Protein AF-A0A6L6ZLR7-F1 (afdb_monomer)

InterPro domains:
  IPR001712 Type III secretion system FHIPEP [PF00771] (31-529)
  IPR001712 Type III secretion system FHIPEP [PR00949] (38-51)
  IPR001712 Type III secretion system FHIPEP [PR00949] (75-94)
  IPR001712 Type III secretion system FHIPEP [PR00949] (142-158)
  IPR001712 Type III secretion system FHIPEP [PR00949] (161-179)
  IPR001712 Type III secretion system FHIPEP [PR00949] (191-208)
  IPR001712 Type III secretion system FHIPEP [PR00949] (242-256)
  IPR001712 Type III secretion system FHIPEP [PTHR30161] (13-529)
  IPR006301 Flagellar biosynthesis protein FlhA [TIGR01398] (22-529)
  IPR025505 FHIPEP conserved site [PS00994] (147-170)
  IPR042194 FHIPEP, domain 1 [G3DSA:3.40.30.60] (361-504)

Mean predicted aligned error: 18.09 Å

pLDDT: mean 84.74, std 12.29, range [36.91, 95.56]

Structure (mmCIF, N/CA/C/O backbone):
data_AF-A0A6L6ZLR7-F1
#
_entry.id   AF-A0A6L6ZLR7-F1
#
loop_
_atom_site.group_PDB
_atom_site.id
_atom_site.type_symbol
_atom_site.label_atom_id
_atom_site.label_alt_id
_atom_site.label_comp_id
_atom_site.label_asym_id
_atom_site.label_entity_id
_atom_site.label_seq_id
_atom_site.pdbx_PDB_ins_code
_atom_site.Cartn_x
_atom_site.Cartn_y
_atom_site.Cartn_z
_atom_site.occupancy
_atom_site.B_iso_or_equiv
_atom_site.auth_seq_id
_atom_site.auth_comp_id
_atom_site.auth_asym_id
_atom_site.auth_atom_id
_atom_site.pdbx_PDB_model_num
ATOM 1 N N . MET A 1 1 ? -21.171 -41.392 33.599 1.00 48.44 1 MET A N 1
ATOM 2 C CA . MET A 1 1 ? -20.200 -40.501 32.921 1.00 48.44 1 MET A CA 1
ATOM 3 C C . MET A 1 1 ? -19.845 -40.932 31.487 1.00 48.44 1 MET A C 1
ATOM 5 O O . MET A 1 1 ? -19.228 -40.142 30.793 1.00 48.44 1 MET A O 1
ATOM 9 N N . SER A 1 2 ? -20.270 -42.102 30.980 1.00 48.69 2 SER A N 1
ATOM 10 C CA . SER A 1 2 ? -19.999 -42.523 29.587 1.00 48.69 2 SER A CA 1
ATOM 11 C C . SER A 1 2 ? -20.998 -42.002 28.536 1.00 48.69 2 SER A C 1
ATOM 13 O O . SER A 1 2 ? -20.649 -41.922 27.363 1.00 48.69 2 SER A O 1
ATOM 15 N N . ASN A 1 3 ? -22.213 -41.597 28.930 1.00 50.78 3 ASN A N 1
ATOM 16 C CA . ASN A 1 3 ? -23.267 -41.195 27.980 1.00 50.78 3 ASN A CA 1
ATOM 17 C C . ASN A 1 3 ? -23.147 -39.757 27.441 1.00 50.78 3 ASN A C 1
ATOM 19 O O . ASN A 1 3 ? -23.683 -39.468 26.377 1.00 50.78 3 ASN A O 1
ATOM 23 N N . LEU A 1 4 ? -22.411 -38.865 28.114 1.00 46.34 4 LEU A N 1
ATOM 24 C CA . LEU A 1 4 ? -22.197 -37.485 27.641 1.00 46.34 4 LEU A CA 1
ATOM 25 C C . LEU A 1 4 ? -21.152 -37.410 26.517 1.00 46.34 4 LEU A C 1
ATOM 27 O O . LEU A 1 4 ? -21.297 -36.623 25.587 1.00 46.34 4 LEU A O 1
ATOM 31 N N . ALA A 1 5 ? -20.149 -38.292 26.545 1.00 49.66 5 ALA A N 1
ATOM 32 C CA . ALA A 1 5 ? -19.133 -38.387 25.496 1.00 49.66 5 ALA A CA 1
ATOM 33 C C . ALA A 1 5 ? -19.678 -38.971 24.178 1.00 49.66 5 ALA A C 1
ATOM 35 O O . ALA A 1 5 ? -19.096 -38.743 23.122 1.00 49.66 5 ALA A O 1
ATOM 36 N N . ALA A 1 6 ? -20.795 -39.707 24.224 1.00 49.88 6 ALA A N 1
ATOM 37 C CA . ALA A 1 6 ? -21.460 -40.241 23.035 1.00 49.88 6 ALA A CA 1
ATOM 38 C C . ALA A 1 6 ? -22.342 -39.190 22.335 1.00 49.88 6 ALA A C 1
ATOM 40 O O . ALA A 1 6 ? -22.425 -39.189 21.111 1.00 49.88 6 ALA A O 1
ATOM 41 N N . MET A 1 7 ? -22.943 -38.267 23.094 1.00 49.12 7 MET A N 1
ATOM 42 C CA . MET A 1 7 ? -23.813 -37.205 22.567 1.00 49.12 7 MET A CA 1
ATOM 43 C C . MET A 1 7 ? -23.034 -36.039 21.926 1.00 49.12 7 MET A C 1
ATOM 45 O O . MET A 1 7 ? -23.578 -35.316 21.101 1.00 49.12 7 MET A O 1
ATOM 49 N N . LEU A 1 8 ? -21.749 -35.890 22.268 1.00 51.50 8 LEU A N 1
ATOM 50 C CA . LEU A 1 8 ? -20.824 -34.886 21.720 1.00 51.50 8 LEU A CA 1
ATOM 51 C C . LEU A 1 8 ? -19.984 -35.386 20.531 1.00 51.50 8 LEU A C 1
ATOM 53 O O . LEU A 1 8 ? -19.096 -34.676 20.057 1.00 51.50 8 LEU A O 1
ATOM 57 N N . ARG A 1 9 ? -20.251 -36.593 20.014 1.00 42.94 9 ARG A N 1
ATOM 58 C CA . ARG A 1 9 ? -19.633 -37.055 18.765 1.00 42.94 9 ARG A CA 1
ATOM 59 C C . ARG A 1 9 ? -20.327 -36.385 17.583 1.00 42.94 9 ARG A C 1
ATOM 61 O O . ARG A 1 9 ? -21.352 -36.858 17.101 1.00 42.94 9 ARG A O 1
ATOM 68 N N . LEU A 1 10 ? -19.742 -35.279 17.126 1.00 52.47 10 LEU A N 1
ATOM 69 C CA . LEU A 1 10 ? -20.041 -34.674 15.829 1.00 52.47 10 LEU A CA 1
ATOM 70 C C . LEU A 1 10 ? -20.034 -35.767 14.738 1.00 52.47 10 LEU A C 1
ATOM 72 O O . LEU A 1 10 ? -19.104 -36.579 14.708 1.00 52.47 10 LEU A O 1
ATOM 76 N N . PRO A 1 11 ? -21.057 -35.834 13.867 1.00 47.84 11 PRO A N 1
ATOM 77 C CA . PRO A 1 11 ? -21.169 -36.890 12.869 1.00 47.84 11 PRO A CA 1
ATOM 78 C C . PRO A 1 11 ? -19.965 -36.862 11.920 1.00 47.84 11 PRO A C 1
ATOM 80 O O . PRO A 1 11 ? -19.704 -35.868 11.243 1.00 47.84 11 PRO A O 1
ATOM 83 N N . ALA A 1 12 ? -19.249 -37.986 11.856 1.00 51.25 12 ALA A N 1
ATOM 84 C CA . ALA A 1 12 ? -17.962 -38.158 11.176 1.00 51.25 12 ALA A CA 1
ATOM 85 C C . ALA A 1 12 ? -18.006 -38.067 9.630 1.00 51.25 12 ALA A C 1
ATOM 87 O O . ALA A 1 12 ? -17.016 -38.378 8.978 1.00 51.25 12 ALA A O 1
ATOM 88 N N . ASN A 1 13 ? -19.127 -37.636 9.037 1.00 49.12 13 ASN A N 1
ATOM 89 C CA . ASN A 1 13 ? -19.359 -37.624 7.586 1.00 49.12 13 ASN A CA 1
ATOM 90 C C . ASN A 1 13 ? -19.624 -36.236 6.979 1.00 49.12 13 ASN A C 1
ATOM 92 O O . ASN A 1 13 ? -20.012 -36.140 5.815 1.00 49.12 13 ASN A O 1
ATOM 96 N N . LEU A 1 14 ? -19.390 -35.149 7.714 1.00 49.25 14 LEU A N 1
ATOM 97 C CA . LEU A 1 14 ? -19.396 -33.815 7.114 1.00 49.25 14 LEU A CA 1
ATOM 98 C C . LEU A 1 14 ? -18.040 -33.575 6.442 1.00 49.25 14 LEU A C 1
ATOM 100 O O . LEU A 1 14 ? -17.064 -33.221 7.103 1.00 49.25 14 LEU A O 1
ATOM 104 N N . LYS A 1 15 ? -17.979 -33.801 5.121 1.00 52.97 15 LYS A N 1
ATOM 105 C CA . LYS A 1 15 ? -16.835 -33.413 4.278 1.00 52.97 15 LYS A CA 1
ATOM 106 C C . LYS A 1 15 ? -16.418 -31.983 4.642 1.00 52.97 15 LYS A C 1
ATOM 108 O O . LYS A 1 15 ? -17.279 -31.116 4.781 1.00 52.97 15 LYS A O 1
ATOM 113 N N . SER A 1 16 ? -15.116 -31.725 4.763 1.00 55.81 16 SER A N 1
ATOM 114 C CA . SER A 1 16 ? -14.535 -30.413 5.111 1.00 55.81 16 SER A CA 1
ATOM 115 C C . SER A 1 16 ? -15.105 -29.240 4.293 1.00 55.81 16 SER A C 1
ATOM 117 O O . SER A 1 16 ? -15.203 -28.124 4.794 1.00 55.81 16 SER A O 1
ATOM 119 N N . THR A 1 17 ? -15.578 -29.509 3.074 1.00 56.06 17 THR A N 1
ATOM 120 C CA . THR A 1 17 ? -16.250 -28.557 2.180 1.00 56.06 17 THR A CA 1
ATOM 121 C C . THR A 1 17 ? -17.627 -28.080 2.680 1.00 56.06 17 THR A C 1
ATOM 123 O O . THR A 1 17 ? -18.007 -26.945 2.416 1.00 56.06 17 THR A O 1
ATOM 126 N N . GLN A 1 18 ? -18.393 -28.893 3.419 1.00 60.09 18 GLN A N 1
ATOM 127 C CA . GLN A 1 18 ? -19.743 -28.520 3.883 1.00 60.09 18 GLN A CA 1
ATOM 128 C C . GLN A 1 18 ? -19.725 -27.563 5.084 1.00 60.09 18 GLN A C 1
ATOM 130 O O . GLN A 1 18 ? -20.593 -26.699 5.184 1.00 60.09 18 GLN A O 1
ATOM 135 N N . TRP A 1 19 ? -18.721 -27.658 5.962 1.00 61.69 19 TRP A N 1
ATOM 136 C CA . TRP A 1 19 ? -18.567 -26.735 7.095 1.00 61.69 19 TRP A CA 1
ATOM 137 C C . TRP A 1 19 ? -18.262 -25.303 6.645 1.00 61.69 19 TRP A C 1
ATOM 139 O O . TRP A 1 19 ? -18.790 -24.355 7.220 1.00 61.69 19 TRP A O 1
ATOM 149 N N . GLN A 1 20 ? -17.465 -25.142 5.584 1.00 65.56 20 GLN A N 1
ATOM 150 C CA . GLN A 1 20 ? -17.144 -23.830 5.012 1.00 65.56 20 GLN A CA 1
ATOM 151 C C . GLN A 1 20 ? -18.384 -23.147 4.415 1.00 65.56 20 GLN A C 1
ATOM 153 O O . GLN A 1 20 ? -18.575 -21.949 4.598 1.00 65.56 20 GLN A O 1
ATOM 158 N N . ILE A 1 21 ? -19.265 -23.917 3.768 1.00 72.50 21 ILE A N 1
ATOM 159 C CA . ILE A 1 21 ? -20.511 -23.404 3.174 1.00 72.50 21 ILE A CA 1
ATOM 160 C C . ILE A 1 21 ? -21.528 -23.014 4.261 1.00 72.50 21 ILE A C 1
ATOM 162 O O . ILE A 1 21 ? -22.261 -22.039 4.108 1.00 72.50 21 ILE A O 1
ATOM 166 N N . LEU A 1 22 ? -21.561 -23.743 5.380 1.00 79.81 22 LEU A N 1
ATOM 167 C CA . LEU A 1 22 ? -22.480 -23.472 6.490 1.00 79.81 22 LEU A CA 1
ATOM 168 C C . LEU A 1 22 ? -22.026 -22.324 7.405 1.00 79.81 22 LEU A C 1
ATOM 170 O O . LEU A 1 22 ? -22.858 -21.758 8.114 1.00 79.81 22 LEU A O 1
ATOM 174 N N . ALA A 1 23 ? -20.745 -21.945 7.379 1.00 79.56 23 ALA A N 1
ATOM 175 C CA . ALA A 1 23 ? -20.194 -20.918 8.263 1.00 79.56 23 ALA A CA 1
ATOM 176 C C . ALA A 1 23 ? -20.894 -19.554 8.111 1.00 79.56 23 ALA A C 1
ATOM 178 O O . ALA A 1 23 ? -21.250 -18.937 9.113 1.00 79.56 23 ALA A O 1
ATOM 179 N N . GLY A 1 24 ? -21.148 -19.109 6.875 1.00 80.25 24 GLY A N 1
ATOM 180 C CA . GLY A 1 24 ? -21.820 -17.832 6.596 1.00 80.25 24 GLY A CA 1
ATOM 181 C C . GLY A 1 24 ? -23.253 -17.766 7.148 1.00 80.25 24 GLY A C 1
ATOM 182 O O . GLY A 1 24 ? -23.537 -16.900 7.976 1.00 80.25 24 GLY A O 1
ATOM 183 N N . PRO A 1 25 ? -24.161 -18.681 6.755 1.00 85.69 25 PRO A N 1
ATOM 184 C CA . PRO A 1 25 ? -25.531 -18.713 7.272 1.00 85.69 25 PRO A CA 1
ATOM 185 C C . PRO A 1 25 ? -25.617 -18.855 8.796 1.00 85.69 25 PRO A C 1
ATOM 187 O O . PRO A 1 25 ? -26.431 -18.179 9.423 1.00 85.69 25 PRO A O 1
ATOM 190 N N . ILE A 1 26 ? -24.764 -19.691 9.405 1.00 86.88 26 ILE A N 1
ATOM 191 C CA . ILE A 1 26 ? -24.711 -19.848 10.867 1.00 86.88 26 ILE A CA 1
ATOM 192 C C . ILE A 1 26 ? -24.303 -18.533 11.533 1.00 86.88 26 ILE A C 1
ATOM 194 O O . ILE A 1 26 ? -24.910 -18.146 12.527 1.00 86.88 26 ILE A O 1
ATOM 198 N N . LEU A 1 27 ? -23.314 -17.826 10.983 1.00 81.56 27 LEU A N 1
ATOM 199 C CA . LEU A 1 27 ? -22.860 -16.547 11.523 1.00 81.56 27 LEU A CA 1
ATOM 200 C C . LEU A 1 27 ? -23.953 -15.471 11.450 1.00 81.56 27 LEU A C 1
ATOM 202 O O . LEU A 1 27 ? -24.161 -14.749 12.420 1.00 81.56 27 LEU A O 1
ATOM 206 N N . ILE A 1 28 ? -24.682 -15.391 10.333 1.00 84.25 28 ILE A N 1
ATOM 207 C CA . ILE A 1 28 ? -25.814 -14.462 10.174 1.00 84.25 28 ILE A CA 1
ATOM 208 C C . ILE A 1 28 ? -26.921 -14.797 11.182 1.00 84.25 28 ILE A C 1
ATOM 210 O O . ILE A 1 28 ? -27.421 -13.902 11.861 1.00 84.25 28 ILE A O 1
ATOM 214 N N . LEU A 1 29 ? -27.281 -16.078 11.318 1.00 86.88 29 LEU A N 1
ATOM 215 C CA . LEU A 1 29 ? -28.263 -16.528 12.310 1.00 86.88 29 LEU A CA 1
ATOM 216 C C . LEU A 1 29 ? -27.815 -16.215 13.738 1.00 86.88 29 LEU A C 1
ATOM 218 O O . LEU A 1 29 ? -28.635 -15.784 14.543 1.00 86.88 29 LEU A O 1
ATOM 222 N N . LEU A 1 30 ? -26.528 -16.386 14.042 1.00 85.25 30 LEU A N 1
ATOM 223 C CA . LEU A 1 30 ? -25.949 -16.030 15.332 1.00 85.25 30 LEU A CA 1
ATOM 224 C C . LEU A 1 30 ? -26.082 -14.524 15.588 1.00 85.25 30 LEU A C 1
ATOM 226 O O . LEU A 1 30 ? -26.628 -14.148 16.618 1.00 85.25 30 LEU A O 1
ATOM 230 N N . ILE A 1 31 ? -25.695 -13.669 14.636 1.00 86.00 31 ILE A N 1
ATOM 231 C CA . ILE A 1 31 ? -25.836 -12.205 14.736 1.00 86.00 31 ILE A CA 1
ATOM 232 C C . ILE A 1 31 ? -27.298 -11.795 14.976 1.00 86.00 31 ILE A C 1
ATOM 234 O O . ILE A 1 31 ? -27.583 -11.045 15.910 1.00 86.00 31 ILE A O 1
ATOM 238 N N . LEU A 1 32 ? -28.238 -12.320 14.183 1.00 86.31 32 LEU A N 1
ATOM 239 C CA . LEU A 1 32 ? -29.668 -12.031 14.345 1.00 86.31 32 LEU A CA 1
ATOM 240 C C . LEU A 1 32 ? -30.198 -12.533 15.693 1.00 86.31 32 LEU A C 1
ATOM 242 O O . LEU A 1 32 ? -30.955 -11.836 16.368 1.00 86.31 32 LEU A O 1
ATOM 246 N N . SER A 1 33 ? -29.770 -13.723 16.114 1.00 85.94 33 SER A N 1
ATOM 247 C CA . SER A 1 33 ? -30.139 -14.296 17.406 1.00 85.94 33 SER A CA 1
ATOM 248 C C . SER A 1 33 ? -29.645 -13.433 18.565 1.00 85.94 33 SER A C 1
ATOM 250 O O . SER A 1 33 ? -30.384 -13.260 19.530 1.00 85.94 33 SER A O 1
ATOM 252 N N . MET A 1 34 ? -28.438 -12.867 18.481 1.00 85.06 34 MET A N 1
ATOM 253 C CA . MET A 1 34 ? -27.890 -11.977 19.512 1.00 85.06 34 MET A CA 1
ATOM 254 C C . MET A 1 34 ? -28.676 -10.667 19.639 1.00 85.06 34 MET A C 1
ATOM 256 O O . MET A 1 34 ? -28.775 -10.121 20.734 1.00 85.06 34 MET A O 1
ATOM 260 N N . MET A 1 35 ? -29.265 -10.169 18.547 1.00 82.06 35 MET A N 1
ATOM 261 C CA . MET A 1 35 ? -30.105 -8.967 18.594 1.00 82.06 35 MET A CA 1
ATOM 262 C C . MET A 1 35 ? -31.460 -9.220 19.272 1.00 82.06 35 MET A C 1
ATOM 264 O O . MET A 1 35 ? -32.023 -8.313 19.882 1.00 82.06 35 MET A O 1
ATOM 268 N N . VAL A 1 36 ? -32.000 -10.439 19.168 1.00 82.94 36 VAL A N 1
ATOM 269 C CA . VAL A 1 36 ? -33.355 -10.768 19.645 1.00 82.94 36 VAL A CA 1
ATOM 270 C C . VAL A 1 36 ? -33.348 -11.432 21.024 1.00 82.94 36 VAL A C 1
ATOM 272 O O . VAL A 1 36 ? -34.240 -11.171 21.838 1.00 82.94 36 VAL A O 1
ATOM 275 N N . LEU A 1 37 ? -32.359 -12.275 21.326 1.00 83.19 37 LEU A N 1
ATOM 276 C CA . LEU A 1 37 ? -32.296 -13.061 22.561 1.00 83.19 37 LEU A CA 1
ATOM 277 C C . LEU A 1 37 ? -31.319 -12.448 23.577 1.00 83.19 37 LEU A C 1
ATOM 279 O O . LEU A 1 37 ? -30.234 -12.016 23.193 1.00 83.19 37 LEU A O 1
ATOM 283 N N . PRO A 1 38 ? -31.671 -12.413 24.876 1.00 80.31 38 PRO A N 1
ATOM 284 C CA . PRO A 1 38 ? -30.739 -11.990 25.913 1.00 80.31 38 PRO A CA 1
ATOM 285 C C . PRO A 1 38 ? -29.636 -13.044 26.061 1.00 80.31 38 PRO 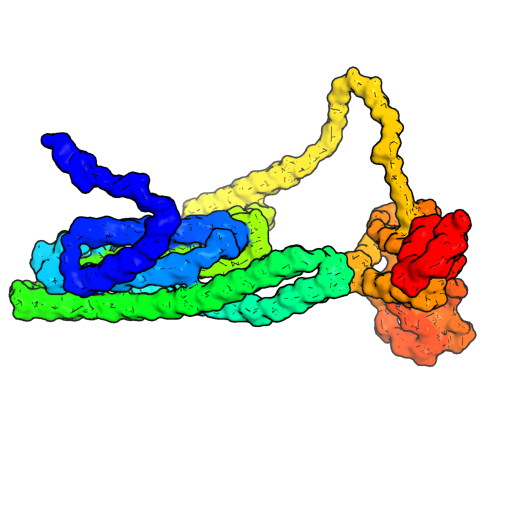A C 1
ATOM 287 O O . PRO A 1 38 ? -29.919 -14.236 26.208 1.00 80.31 38 PRO A O 1
ATOM 290 N N . LEU A 1 39 ? -28.379 -12.609 25.999 1.00 84.44 39 LEU A N 1
ATOM 291 C CA . LEU A 1 39 ? -27.228 -13.493 26.151 1.00 84.44 39 LEU A CA 1
ATOM 292 C C . LEU A 1 39 ? -26.790 -13.549 27.618 1.00 84.44 39 LEU A C 1
ATOM 294 O O . LEU A 1 39 ? -26.756 -12.516 28.279 1.00 84.44 39 LEU A O 1
ATOM 298 N N . PRO A 1 40 ? -26.384 -14.718 28.131 1.00 86.69 40 PRO A N 1
ATOM 299 C CA . PRO A 1 40 ? -25.679 -14.794 29.402 1.00 86.69 40 PRO A CA 1
ATOM 300 C C . PRO A 1 40 ? -24.369 -13.994 29.355 1.00 86.69 40 PRO A C 1
ATOM 302 O O . PRO A 1 40 ? -23.633 -14.081 28.366 1.00 86.69 40 PRO A O 1
ATOM 305 N N . ALA A 1 41 ? -24.024 -13.315 30.453 1.00 85.88 41 ALA A N 1
ATOM 306 C CA . ALA A 1 41 ? -22.802 -12.510 30.572 1.00 85.88 41 ALA A CA 1
ATOM 307 C C . ALA A 1 41 ? -21.518 -13.272 30.174 1.00 85.88 41 ALA A C 1
ATOM 309 O O . ALA A 1 41 ? -20.641 -12.723 29.517 1.00 85.88 41 ALA A O 1
ATOM 310 N N . PHE A 1 42 ? -21.440 -14.575 30.473 1.00 89.00 42 PHE A N 1
ATOM 311 C CA . PHE A 1 42 ? -20.308 -15.420 30.071 1.00 89.00 42 PHE A CA 1
ATOM 312 C C . PHE A 1 42 ? -20.142 -15.546 28.545 1.00 89.00 42 PHE A C 1
ATOM 314 O O . PHE A 1 42 ? -19.021 -15.521 28.041 1.00 89.00 42 PHE A O 1
ATOM 321 N N . ILE A 1 43 ? -21.243 -15.689 27.796 1.00 89.88 43 ILE A N 1
ATOM 322 C CA . ILE A 1 43 ? -21.190 -15.794 26.327 1.00 89.88 43 ILE A CA 1
ATOM 323 C C . ILE A 1 43 ? -20.756 -14.455 25.730 1.00 89.88 43 ILE A C 1
ATOM 325 O O . ILE A 1 43 ? -19.981 -14.423 24.778 1.00 89.88 43 ILE A O 1
ATOM 329 N N . LEU A 1 44 ? -21.224 -13.355 26.313 1.00 89.19 44 LEU A N 1
ATOM 330 C CA . LEU A 1 44 ? -20.850 -12.011 25.905 1.00 89.19 44 LEU A CA 1
ATOM 331 C C . LEU A 1 44 ? -19.351 -11.740 26.136 1.00 89.19 44 LEU A C 1
ATOM 333 O O . LEU A 1 44 ? -18.671 -11.324 25.200 1.00 89.19 44 LEU A O 1
ATOM 337 N N . ASP A 1 45 ? -18.808 -12.091 27.306 1.00 91.38 45 ASP A N 1
ATOM 338 C CA . ASP A 1 45 ? -17.364 -12.019 27.586 1.00 91.38 45 ASP A CA 1
ATOM 339 C C . ASP A 1 45 ? -16.539 -12.850 26.586 1.00 91.38 45 ASP A C 1
ATOM 341 O O . ASP A 1 45 ? -15.511 -12.389 26.076 1.00 91.38 45 ASP A O 1
ATOM 345 N N . LEU A 1 46 ? -16.996 -14.070 26.272 1.00 92.62 46 LEU A N 1
ATOM 346 C CA . LEU A 1 46 ? -16.340 -14.948 25.301 1.00 92.62 46 LEU A CA 1
ATOM 347 C C . LEU A 1 46 ? -16.309 -14.311 23.907 1.00 92.62 46 LEU A C 1
ATOM 349 O O . LEU A 1 46 ? -15.264 -14.305 23.259 1.00 92.62 46 LEU A O 1
ATOM 353 N N . LEU A 1 47 ? -17.440 -13.774 23.446 1.00 92.12 47 LEU A N 1
ATOM 354 C CA . LEU A 1 47 ? -17.552 -13.177 22.118 1.00 92.12 47 LEU A CA 1
ATOM 355 C C . LEU A 1 47 ? -16.799 -11.847 22.006 1.00 92.12 47 LEU A C 1
ATOM 357 O O . LEU A 1 47 ? -16.192 -11.595 20.966 1.00 92.12 47 LEU A O 1
ATOM 361 N N . PHE A 1 48 ? -16.768 -11.027 23.060 1.00 92.44 48 PHE A N 1
ATOM 362 C CA . PHE A 1 48 ? -15.925 -9.831 23.098 1.00 92.44 48 PHE A CA 1
ATOM 363 C C . PHE A 1 48 ? -14.442 -10.182 23.046 1.00 92.44 48 PHE A C 1
ATOM 365 O O . PHE A 1 48 ? -13.702 -9.630 22.230 1.00 92.44 48 PHE A O 1
ATOM 372 N N . THR A 1 49 ? -14.012 -11.154 23.852 1.00 93.12 49 THR A N 1
ATOM 373 C CA . THR A 1 49 ? -12.623 -11.630 23.841 1.00 93.12 49 THR A CA 1
ATOM 374 C C . THR A 1 49 ? -12.252 -12.209 22.475 1.00 93.12 49 THR A C 1
ATOM 376 O O . THR A 1 49 ? -11.181 -11.915 21.944 1.00 93.12 49 THR A O 1
ATOM 379 N N . PHE A 1 50 ? -13.156 -12.980 21.863 1.00 94.12 50 PHE A N 1
ATOM 380 C CA . PHE A 1 50 ? -12.989 -13.494 20.507 1.00 94.12 50 PHE A CA 1
ATOM 381 C C . PHE A 1 50 ? -12.876 -12.368 19.471 1.00 94.12 50 PHE A C 1
ATOM 383 O O . PHE A 1 50 ? -12.008 -12.431 18.606 1.00 94.12 50 PHE A O 1
ATOM 390 N N . ASN A 1 51 ? -13.698 -11.319 19.569 1.00 92.81 51 ASN A N 1
ATOM 391 C CA . ASN A 1 51 ? -13.638 -10.165 18.670 1.00 92.81 51 ASN A CA 1
ATOM 392 C C . ASN A 1 51 ? -12.282 -9.439 18.772 1.00 92.81 51 ASN A C 1
ATOM 394 O O . ASN A 1 51 ? -11.654 -9.161 17.749 1.00 92.81 51 ASN A O 1
ATOM 398 N N . ILE A 1 52 ? -11.781 -9.222 19.996 1.00 94.19 52 ILE A N 1
ATOM 399 C CA . ILE A 1 52 ? -10.448 -8.649 20.241 1.00 94.19 52 ILE A CA 1
ATOM 400 C C . ILE A 1 52 ? -9.360 -9.542 19.634 1.00 94.19 52 ILE A C 1
ATOM 402 O O . ILE A 1 52 ? -8.542 -9.057 18.851 1.00 94.19 52 ILE A O 1
ATOM 406 N N . ALA A 1 53 ? -9.373 -10.845 19.921 1.00 95.19 53 ALA A N 1
ATOM 407 C CA . ALA A 1 53 ? -8.392 -11.787 19.381 1.00 95.19 53 ALA A CA 1
ATOM 408 C C . ALA A 1 53 ? -8.404 -11.821 17.842 1.00 95.19 53 ALA A C 1
ATOM 410 O O . ALA A 1 53 ? -7.349 -11.761 17.211 1.00 95.19 53 ALA A O 1
ATOM 411 N N . LEU A 1 54 ? -9.594 -11.847 17.235 1.00 94.38 54 LEU A N 1
ATOM 412 C CA . LEU A 1 54 ? -9.779 -11.815 15.787 1.00 94.38 54 LEU A CA 1
ATOM 413 C C . LEU A 1 54 ? -9.236 -10.516 15.181 1.00 94.38 54 LEU A C 1
ATOM 415 O O . LEU A 1 54 ? -8.550 -10.570 14.166 1.00 94.38 54 LEU A O 1
ATOM 419 N N . SER A 1 55 ? -9.475 -9.363 15.811 1.00 94.06 55 SER A N 1
ATOM 420 C CA . SER A 1 55 ? -8.936 -8.083 15.333 1.00 94.06 55 SER A CA 1
ATOM 421 C C . SER A 1 55 ? -7.405 -8.060 15.337 1.00 94.06 55 SER A C 1
ATOM 423 O O . SER A 1 55 ? -6.799 -7.671 14.340 1.00 94.06 55 SER A O 1
ATOM 425 N N . ILE A 1 56 ? -6.775 -8.549 16.411 1.00 95.00 56 ILE A N 1
ATOM 426 C CA . ILE A 1 56 ? -5.313 -8.629 16.523 1.00 95.00 56 ILE A CA 1
ATOM 427 C C . ILE A 1 56 ? -4.758 -9.588 15.472 1.00 95.00 56 ILE A C 1
ATOM 429 O O . ILE A 1 56 ? -3.796 -9.251 14.789 1.00 95.00 56 ILE A O 1
ATOM 433 N N . MET A 1 57 ? -5.385 -10.752 15.290 1.00 93.38 57 MET A N 1
ATOM 434 C CA . MET A 1 57 ? -4.990 -11.703 14.252 1.00 93.38 57 MET A CA 1
ATOM 435 C C . MET A 1 57 ? -5.063 -11.068 12.859 1.00 93.38 57 MET A C 1
ATOM 437 O O . MET A 1 57 ? -4.124 -11.202 12.083 1.00 93.38 57 MET A O 1
ATOM 441 N N . VAL A 1 58 ? -6.135 -10.332 12.557 1.00 93.12 58 VAL A N 1
ATOM 442 C CA . VAL A 1 58 ? -6.288 -9.612 11.284 1.00 93.12 58 VAL A CA 1
ATOM 443 C C . VAL A 1 58 ? -5.185 -8.569 11.089 1.00 93.12 58 VAL A C 1
ATOM 445 O O . VAL A 1 58 ? -4.631 -8.489 9.995 1.00 93.12 58 VAL A O 1
ATOM 448 N N . LEU A 1 59 ? -4.826 -7.808 12.129 1.00 92.38 59 LEU A N 1
ATOM 449 C CA . LEU A 1 59 ? -3.710 -6.859 12.066 1.00 92.38 59 LEU A CA 1
ATOM 450 C C . LEU A 1 59 ? -2.375 -7.564 11.804 1.00 92.38 59 LEU A C 1
ATOM 452 O O . LEU A 1 59 ? -1.621 -7.124 10.943 1.00 92.38 59 LEU A O 1
ATOM 456 N N . LEU A 1 60 ? -2.091 -8.659 12.511 1.00 90.94 60 LEU A N 1
ATOM 457 C CA . LEU A 1 60 ? -0.849 -9.410 12.324 1.00 90.94 60 LEU A CA 1
ATOM 458 C C . LEU A 1 60 ? -0.760 -10.000 10.915 1.00 90.94 60 LEU A C 1
ATOM 460 O O . LEU A 1 60 ? 0.268 -9.845 10.262 1.00 90.94 60 LEU A O 1
ATOM 464 N N . VAL A 1 61 ? -1.839 -10.607 10.412 1.00 90.81 61 VAL A N 1
ATOM 465 C CA . VAL A 1 61 ? -1.893 -11.094 9.025 1.00 90.81 61 VAL A CA 1
ATOM 466 C C . VAL A 1 61 ? -1.636 -9.940 8.057 1.00 90.81 61 VAL A C 1
ATOM 468 O O . VAL A 1 61 ? -0.777 -10.065 7.194 1.00 90.81 61 VAL A O 1
ATOM 471 N N . ALA A 1 62 ? -2.291 -8.792 8.244 1.00 88.44 62 ALA A N 1
ATOM 472 C CA . ALA A 1 62 ? -2.088 -7.617 7.399 1.00 88.44 62 ALA A CA 1
ATOM 473 C C . ALA A 1 62 ? -0.652 -7.063 7.427 1.00 88.44 62 ALA A C 1
ATOM 475 O O . ALA A 1 62 ? -0.187 -6.511 6.427 1.00 88.44 62 ALA A O 1
ATOM 476 N N . MET A 1 63 ? 0.056 -7.189 8.553 1.00 87.06 63 MET A N 1
ATOM 477 C CA . MET A 1 63 ? 1.456 -6.779 8.666 1.00 87.06 63 MET A CA 1
ATOM 478 C C . MET A 1 63 ? 2.397 -7.743 7.935 1.00 87.06 63 MET A C 1
ATOM 480 O O . MET A 1 63 ? 3.266 -7.272 7.202 1.00 87.06 63 MET A O 1
ATOM 484 N N . PHE A 1 64 ? 2.189 -9.056 8.088 1.00 85.62 64 PHE A N 1
ATOM 485 C CA . PHE A 1 64 ? 3.085 -10.103 7.577 1.00 85.62 64 PHE A CA 1
ATOM 486 C C . PHE A 1 64 ? 2.811 -10.560 6.138 1.00 85.62 64 PHE A C 1
ATOM 488 O O . PHE A 1 64 ? 3.686 -11.163 5.524 1.00 85.62 64 PHE A O 1
ATOM 495 N N . THR A 1 65 ? 1.630 -10.300 5.572 1.00 84.50 65 THR A N 1
ATOM 496 C CA . THR A 1 65 ? 1.365 -10.568 4.144 1.00 84.50 65 THR A CA 1
ATOM 497 C C . THR A 1 65 ? 2.329 -9.770 3.278 1.00 84.50 65 THR A C 1
ATOM 499 O O . THR A 1 65 ? 2.557 -8.604 3.585 1.00 84.50 65 THR A O 1
ATOM 502 N N . GLN A 1 66 ? 2.871 -10.337 2.202 1.00 81.50 66 GLN A N 1
ATOM 503 C CA . GLN A 1 66 ? 3.796 -9.614 1.317 1.00 81.50 66 GLN A CA 1
ATOM 504 C C . GLN A 1 66 ? 3.021 -8.917 0.198 1.00 81.50 66 GLN A C 1
ATOM 506 O O . GLN A 1 66 ? 3.199 -7.722 -0.048 1.00 81.50 66 GLN A O 1
ATOM 511 N N . ARG A 1 67 ? 2.071 -9.635 -0.413 1.00 80.19 67 ARG A N 1
ATOM 512 C CA . ARG A 1 67 ? 1.212 -9.125 -1.491 1.00 80.19 67 ARG A CA 1
ATOM 513 C C . ARG A 1 67 ? -0.212 -8.903 -0.997 1.00 80.19 67 ARG A C 1
ATOM 515 O O . ARG A 1 67 ? -0.754 -9.710 -0.251 1.00 80.19 67 ARG A O 1
ATOM 522 N N . THR A 1 68 ? -0.864 -7.840 -1.464 1.00 78.31 68 THR A N 1
ATOM 523 C CA . THR A 1 68 ? -2.250 -7.511 -1.075 1.00 78.31 68 THR A CA 1
ATOM 524 C C . THR A 1 68 ? -3.240 -8.627 -1.431 1.00 78.31 68 THR A C 1
ATOM 526 O O . THR A 1 68 ? -4.124 -8.943 -0.637 1.00 78.31 68 THR A O 1
ATOM 529 N N . LEU A 1 69 ? -3.038 -9.296 -2.572 1.00 81.06 69 LEU A N 1
ATOM 530 C CA . LEU A 1 69 ? -3.868 -10.418 -3.028 1.00 81.06 69 LEU A CA 1
ATOM 531 C C . LEU A 1 69 ? -3.723 -11.699 -2.188 1.00 81.06 69 LEU A C 1
ATOM 533 O O . LEU A 1 69 ? -4.638 -12.521 -2.192 1.00 81.06 69 LEU A O 1
ATOM 537 N N . GLU A 1 70 ? -2.639 -11.870 -1.419 1.00 84.88 70 GLU A N 1
ATOM 538 C CA . GLU A 1 70 ? -2.501 -13.014 -0.496 1.00 84.88 70 GLU A CA 1
ATOM 539 C C . GLU A 1 70 ? -3.574 -12.989 0.593 1.00 84.88 70 GLU A C 1
ATOM 541 O O . GLU A 1 70 ? -3.964 -14.037 1.110 1.00 84.88 70 GLU A O 1
ATOM 546 N N . PHE A 1 71 ? -4.103 -11.799 0.898 1.00 86.25 71 PHE A N 1
ATOM 547 C CA . PHE A 1 71 ? -5.191 -11.619 1.845 1.00 86.25 71 PHE A CA 1
ATOM 548 C C . PHE A 1 71 ? -6.492 -11.149 1.183 1.00 86.25 71 PHE A C 1
ATOM 550 O O . PHE A 1 71 ? -7.210 -10.309 1.722 1.00 86.25 71 PHE A O 1
ATOM 557 N N . ALA A 1 72 ? -6.853 -11.740 0.039 1.00 85.94 72 ALA A N 1
ATOM 558 C CA . ALA A 1 72 ? -8.071 -11.397 -0.706 1.00 85.94 72 ALA A CA 1
ATOM 559 C C . ALA A 1 72 ? -9.377 -11.473 0.122 1.00 85.94 72 ALA A C 1
ATOM 561 O O . ALA A 1 72 ? -10.348 -10.780 -0.174 1.00 85.94 72 ALA A O 1
ATOM 562 N N . ALA A 1 73 ? -9.411 -12.273 1.196 1.00 88.81 73 ALA A N 1
ATOM 563 C CA . ALA A 1 73 ? -10.560 -12.379 2.101 1.00 88.81 73 ALA A CA 1
ATOM 564 C C . ALA A 1 73 ? -10.737 -11.171 3.049 1.00 88.81 73 ALA A C 1
ATOM 566 O O . ALA A 1 73 ? -11.743 -11.097 3.761 1.00 88.81 73 ALA A O 1
ATOM 567 N N . PHE A 1 74 ? -9.792 -10.225 3.079 1.00 90.50 74 PHE A N 1
ATOM 568 C CA . PHE A 1 74 ? -9.775 -9.114 4.032 1.00 90.50 74 PHE A CA 1
ATOM 569 C C . PHE A 1 74 ? -11.056 -8.255 4.036 1.00 90.50 74 PHE A C 1
ATOM 571 O O . PHE A 1 74 ? -11.619 -8.088 5.121 1.00 90.50 74 PHE A O 1
ATOM 578 N N . PRO A 1 75 ? -11.605 -7.781 2.893 1.00 89.88 75 PRO A N 1
ATOM 579 C CA . PRO A 1 75 ? -12.834 -6.978 2.895 1.00 89.88 75 PRO A CA 1
ATOM 580 C C . PRO A 1 75 ? -14.029 -7.729 3.495 1.00 89.88 75 PRO A C 1
ATOM 582 O O . PRO A 1 75 ? -14.855 -7.156 4.205 1.00 89.88 75 PRO A O 1
ATOM 585 N N . THR A 1 76 ? -14.088 -9.040 3.260 1.00 89.12 76 THR A N 1
ATOM 586 C CA . THR A 1 76 ? -15.145 -9.910 3.785 1.00 89.12 76 THR A CA 1
ATOM 587 C C . THR A 1 76 ? -15.012 -10.082 5.300 1.00 89.12 76 THR A C 1
ATOM 589 O O . THR A 1 76 ? -15.994 -9.949 6.029 1.00 89.12 76 THR A O 1
ATOM 592 N N . ILE A 1 77 ? -13.795 -10.311 5.802 1.00 90.38 77 ILE A N 1
ATOM 593 C CA . ILE A 1 77 ? -13.523 -10.390 7.245 1.00 90.38 77 ILE A CA 1
ATOM 594 C C . ILE A 1 77 ? -13.831 -9.055 7.927 1.00 90.38 77 ILE A C 1
ATOM 596 O O . ILE A 1 77 ? -14.418 -9.036 9.009 1.00 90.38 77 ILE A O 1
ATOM 600 N N . LEU A 1 78 ? -13.484 -7.936 7.293 1.00 89.19 78 LEU A N 1
ATOM 601 C CA . LEU A 1 78 ? -13.792 -6.602 7.791 1.00 89.19 78 LEU A CA 1
ATOM 602 C C . LEU A 1 78 ? -15.309 -6.396 7.896 1.00 89.19 78 LEU A C 1
ATOM 604 O O . LEU A 1 78 ? -15.784 -5.994 8.954 1.00 89.19 78 LEU A O 1
ATOM 608 N N . LEU A 1 79 ? -16.095 -6.780 6.887 1.00 87.81 79 LEU A N 1
ATOM 609 C CA . LEU A 1 79 ? -17.558 -6.730 6.975 1.00 87.81 79 LEU A CA 1
ATOM 610 C C . LEU A 1 79 ? -18.092 -7.585 8.140 1.00 87.81 79 LEU A C 1
ATOM 612 O O . LEU A 1 79 ? -18.869 -7.096 8.962 1.00 87.81 79 LEU A O 1
ATOM 616 N N . PHE A 1 80 ? -17.647 -8.838 8.257 1.00 88.38 80 PHE A N 1
ATOM 617 C CA . PHE A 1 80 ? -18.127 -9.750 9.301 1.00 88.38 80 PHE A CA 1
ATOM 618 C C . PHE A 1 80 ? -17.749 -9.314 10.717 1.00 88.38 80 PHE A C 1
ATOM 620 O O . PHE A 1 80 ? -18.585 -9.355 11.617 1.00 88.38 80 PHE A O 1
ATOM 627 N N . THR A 1 81 ? -16.507 -8.881 10.926 1.00 89.69 81 THR A N 1
ATOM 628 C CA . THR A 1 81 ? -16.036 -8.383 12.229 1.00 89.69 81 THR A CA 1
ATOM 629 C C . THR A 1 81 ? -16.795 -7.133 12.660 1.00 89.69 81 THR A C 1
ATOM 631 O O . THR A 1 81 ? -17.112 -6.990 13.842 1.00 89.69 81 THR A O 1
ATOM 634 N N . THR A 1 82 ? -17.143 -6.268 11.706 1.00 89.69 82 THR A N 1
ATOM 635 C CA . THR A 1 82 ? -17.945 -5.064 11.950 1.00 89.69 82 THR A CA 1
ATOM 636 C C . THR A 1 82 ? -19.384 -5.421 12.327 1.00 89.69 82 THR A C 1
ATOM 638 O O . THR A 1 82 ? -19.897 -4.927 13.326 1.00 89.69 82 THR A O 1
ATOM 641 N N . LEU A 1 83 ? -20.023 -6.345 11.601 1.00 89.38 83 LEU A N 1
ATOM 642 C CA . LEU A 1 83 ? -21.371 -6.822 11.936 1.00 89.38 83 LEU A CA 1
ATOM 643 C C . LEU A 1 83 ? -21.419 -7.529 13.296 1.00 89.38 83 LEU A C 1
ATOM 645 O O . LEU A 1 83 ? -22.337 -7.292 14.077 1.00 89.38 83 LEU A O 1
ATOM 649 N N . LEU A 1 84 ? -20.419 -8.363 13.601 1.00 90.56 84 LEU A N 1
ATOM 650 C CA . LEU A 1 84 ? -20.291 -9.009 14.906 1.00 90.56 84 LEU A CA 1
ATOM 651 C C . LEU A 1 84 ? -20.152 -7.971 16.025 1.00 90.56 84 LEU A C 1
ATOM 653 O O . LEU A 1 84 ? -20.782 -8.119 17.068 1.00 90.56 84 LEU A O 1
ATOM 657 N N . ARG A 1 85 ? -19.354 -6.917 15.814 1.00 90.31 85 ARG A N 1
ATOM 658 C CA . ARG A 1 85 ? -19.192 -5.824 16.783 1.00 90.31 85 ARG A CA 1
ATOM 659 C C . ARG A 1 85 ? -20.508 -5.093 17.022 1.00 90.31 85 ARG A C 1
ATOM 661 O O . ARG A 1 85 ? -20.897 -4.921 18.171 1.00 90.31 85 ARG A O 1
ATOM 668 N N . LEU A 1 86 ? -21.220 -4.727 15.958 1.00 89.94 86 LEU A N 1
ATOM 669 C CA . LEU A 1 86 ? -22.515 -4.063 16.075 1.00 89.94 86 LEU A CA 1
ATOM 670 C C . LEU A 1 86 ? -23.529 -4.940 16.827 1.00 89.94 86 LEU A C 1
ATOM 672 O O . LEU A 1 86 ? -24.232 -4.453 17.709 1.00 89.94 86 LEU A O 1
ATOM 676 N N . ALA A 1 87 ? -23.568 -6.241 16.528 1.00 90.50 87 ALA A N 1
ATOM 677 C CA . ALA A 1 87 ? -24.428 -7.197 17.221 1.00 90.50 87 ALA A CA 1
ATOM 678 C C . ALA A 1 87 ? -24.077 -7.324 18.710 1.00 90.50 87 ALA A C 1
ATOM 680 O O . ALA A 1 87 ? -24.976 -7.368 19.550 1.00 90.50 87 ALA A O 1
ATOM 681 N N . LEU A 1 88 ? -22.780 -7.346 19.039 1.00 91.50 88 LEU A N 1
ATOM 682 C CA . LEU A 1 88 ? -22.298 -7.353 20.419 1.00 91.50 88 LEU A CA 1
ATOM 683 C C . LEU A 1 88 ? -22.695 -6.081 21.163 1.00 91.50 88 LEU A C 1
ATOM 685 O O . LEU A 1 88 ? -23.214 -6.202 22.264 1.00 91.50 88 LEU A O 1
ATOM 689 N N . ASN A 1 89 ? -22.552 -4.906 20.544 1.00 90.12 89 ASN A N 1
ATOM 690 C CA . ASN A 1 89 ? -22.953 -3.629 21.142 1.00 90.12 89 ASN A CA 1
ATOM 691 C C . ASN A 1 89 ? -24.462 -3.577 21.421 1.00 90.12 89 ASN A C 1
ATOM 693 O O . ASN A 1 89 ? -24.895 -3.047 22.439 1.00 90.12 89 ASN A O 1
ATOM 697 N N . VAL A 1 90 ? -25.292 -4.132 20.532 1.00 89.94 90 VAL A N 1
ATOM 698 C CA . VAL A 1 90 ? -26.746 -4.220 20.759 1.00 89.94 90 VAL A CA 1
ATOM 699 C C . VAL A 1 90 ? -27.065 -5.200 21.894 1.00 89.94 90 VAL A C 1
ATOM 701 O O . VAL A 1 90 ? -27.894 -4.900 22.757 1.00 89.94 90 VAL A O 1
ATOM 704 N N . ALA A 1 91 ? -26.398 -6.357 21.924 1.00 90.25 91 ALA A N 1
ATOM 705 C CA . ALA A 1 91 ? -26.591 -7.361 22.966 1.00 90.25 91 ALA A CA 1
ATOM 706 C C . ALA A 1 91 ? -26.132 -6.863 24.350 1.00 90.25 91 ALA A C 1
ATOM 708 O O . ALA A 1 91 ? -26.863 -7.035 25.327 1.00 90.25 91 ALA A O 1
ATOM 709 N N . SER A 1 92 ? -24.971 -6.206 24.435 1.00 90.19 92 SER A N 1
ATOM 710 C CA . SER A 1 92 ? -24.439 -5.629 25.675 1.00 90.19 92 SER A CA 1
ATOM 711 C C . SER A 1 92 ? -25.321 -4.496 26.180 1.00 90.19 92 SER A C 1
ATOM 713 O O . SER A 1 92 ? -25.712 -4.512 27.341 1.00 90.19 92 SER A O 1
ATOM 715 N N . THR A 1 93 ? -25.741 -3.585 25.300 1.00 90.06 93 THR A N 1
ATOM 716 C CA . THR A 1 93 ? -26.688 -2.500 25.605 1.00 90.06 93 THR A CA 1
ATOM 717 C C . THR A 1 93 ? -27.944 -3.015 26.288 1.00 90.06 93 THR A C 1
ATOM 719 O O . THR A 1 93 ? -28.371 -2.479 27.308 1.00 90.06 93 THR A O 1
ATOM 722 N N . ARG A 1 94 ? -28.532 -4.095 25.768 1.00 88.94 94 ARG A N 1
ATOM 723 C CA . ARG A 1 94 ? -29.721 -4.689 26.377 1.00 88.94 94 ARG A CA 1
ATOM 724 C C . ARG A 1 94 ? -29.448 -5.173 27.800 1.00 88.94 94 ARG A C 1
ATOM 726 O O . ARG A 1 94 ? -30.261 -4.910 28.680 1.00 88.94 94 ARG A O 1
ATOM 733 N N . ILE A 1 95 ? -28.337 -5.873 28.025 1.00 87.88 95 ILE A N 1
ATOM 734 C CA . ILE A 1 95 ? 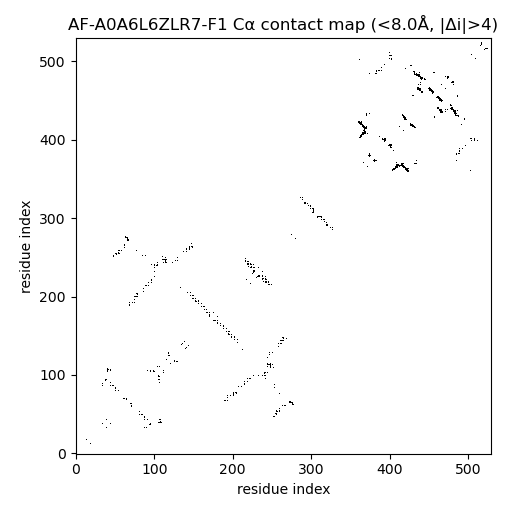-27.964 -6.360 29.361 1.00 87.88 95 ILE A CA 1
ATOM 735 C C . ILE A 1 95 ? -27.675 -5.183 30.294 1.00 87.88 95 ILE A C 1
ATOM 737 O O . ILE A 1 95 ? -28.171 -5.171 31.413 1.00 87.88 95 ILE A O 1
ATOM 741 N N . ILE A 1 96 ? -26.966 -4.154 29.825 1.00 88.81 96 ILE A N 1
ATOM 742 C CA . ILE A 1 96 ? -26.698 -2.936 30.596 1.00 88.81 96 ILE A CA 1
ATOM 743 C C . ILE A 1 96 ? -28.015 -2.280 31.018 1.00 88.81 96 ILE A C 1
ATOM 745 O O . ILE A 1 96 ? -28.172 -1.951 32.185 1.00 88.81 96 ILE A O 1
ATOM 749 N N . LEU A 1 97 ? -28.987 -2.135 30.114 1.00 87.88 97 LEU A N 1
ATOM 750 C CA . LEU A 1 97 ? -30.277 -1.513 30.426 1.00 87.88 97 LEU A CA 1
ATOM 751 C C . LEU A 1 97 ? -31.185 -2.380 31.315 1.00 87.88 97 LEU A C 1
ATOM 753 O O . LEU A 1 97 ? -31.940 -1.825 32.109 1.00 87.88 97 LEU A O 1
ATOM 757 N N . MET A 1 98 ? -31.142 -3.712 31.195 1.00 85.75 98 MET A N 1
ATOM 758 C CA . MET A 1 98 ? -31.983 -4.605 32.009 1.00 85.75 98 MET A CA 1
ATOM 759 C C . MET A 1 98 ? -31.375 -4.920 33.380 1.00 85.75 98 MET A C 1
ATOM 761 O O . MET A 1 98 ? -32.083 -4.938 34.383 1.00 85.75 98 MET A O 1
ATOM 765 N N . GLU A 1 99 ? -30.070 -5.167 33.434 1.00 84.75 99 GLU A N 1
ATOM 766 C CA . GLU A 1 99 ? -29.370 -5.688 34.613 1.00 84.75 99 GLU A CA 1
ATOM 767 C C . GLU A 1 99 ? -28.374 -4.679 35.205 1.00 84.75 99 GLU A C 1
ATOM 769 O O . GLU A 1 99 ? -27.846 -4.911 36.282 1.00 84.75 99 GLU A O 1
ATOM 774 N N . GLY A 1 100 ? -28.153 -3.503 34.606 1.00 80.62 100 GLY A N 1
ATOM 775 C CA . GLY A 1 100 ? -27.188 -2.510 35.114 1.00 80.62 100 GLY A CA 1
ATOM 776 C C . GLY A 1 100 ? -27.477 -1.971 36.523 1.00 80.62 100 GLY A C 1
ATOM 777 O O . GLY A 1 100 ? -26.593 -1.399 37.167 1.00 80.62 100 GLY A O 1
ATOM 778 N N . HIS A 1 101 ? -28.688 -2.189 37.043 1.00 81.69 101 HIS A N 1
ATOM 779 C CA . HIS A 1 101 ? -29.041 -1.897 38.433 1.00 81.69 101 HIS A CA 1
ATOM 780 C C . HIS A 1 101 ? -28.427 -2.885 39.443 1.00 81.69 101 HIS A C 1
ATOM 782 O O . HIS A 1 101 ? -28.312 -2.544 40.618 1.00 81.69 101 HIS A O 1
ATOM 788 N N . THR A 1 102 ? -28.010 -4.085 39.014 1.00 81.06 102 THR A N 1
ATOM 789 C CA . THR A 1 102 ? -27.406 -5.104 39.892 1.00 81.06 102 THR A CA 1
ATOM 790 C C . THR A 1 102 ? -25.916 -4.863 40.162 1.00 81.06 102 THR A C 1
ATOM 792 O O . THR A 1 102 ? -25.308 -5.613 40.924 1.00 81.06 102 THR A O 1
ATOM 795 N N . GLY A 1 103 ? -25.325 -3.819 39.567 1.00 77.44 103 GLY A N 1
ATOM 796 C CA . GLY A 1 103 ? -23.942 -3.381 39.783 1.00 77.44 103 GLY A CA 1
ATOM 797 C C . GLY A 1 103 ? -23.023 -3.570 38.571 1.00 77.44 103 GLY A C 1
ATOM 798 O O . GLY A 1 103 ? -23.452 -3.984 37.495 1.00 77.44 103 GLY A O 1
ATOM 799 N N . ALA A 1 104 ? -21.731 -3.280 38.761 1.00 71.88 104 ALA A N 1
ATOM 800 C CA . ALA A 1 104 ? -20.722 -3.229 37.695 1.00 71.88 104 ALA A CA 1
ATOM 801 C C . ALA A 1 104 ? -20.448 -4.575 36.988 1.00 71.88 104 ALA A C 1
ATOM 803 O O . ALA A 1 104 ? -19.959 -4.577 35.864 1.00 71.88 104 ALA A O 1
ATOM 804 N N . ALA A 1 105 ? -20.816 -5.709 37.593 1.00 74.69 105 ALA A N 1
ATOM 805 C CA . ALA A 1 105 ? -20.631 -7.043 37.011 1.00 74.69 105 ALA A CA 1
ATOM 806 C C . ALA A 1 105 ? -21.769 -7.486 36.064 1.00 74.69 105 ALA A C 1
ATOM 808 O O . ALA A 1 105 ? -21.707 -8.578 35.494 1.00 74.69 105 ALA A O 1
ATOM 809 N N . ALA A 1 106 ? -22.821 -6.672 35.898 1.00 74.25 106 ALA A N 1
ATOM 810 C CA . ALA A 1 106 ? -24.018 -7.039 35.135 1.00 74.25 106 ALA A CA 1
ATOM 811 C C . ALA A 1 106 ? -23.730 -7.348 33.655 1.00 74.25 106 ALA A C 1
ATOM 813 O O . ALA A 1 106 ? -24.266 -8.300 33.097 1.00 74.25 106 ALA A O 1
ATOM 814 N N . ALA A 1 107 ? -22.837 -6.584 33.019 1.00 76.88 107 ALA A N 1
ATOM 815 C CA . ALA A 1 107 ? -22.522 -6.729 31.595 1.00 76.88 107 ALA A CA 1
ATOM 816 C C . ALA A 1 107 ? -21.307 -7.634 31.313 1.00 76.88 107 ALA A C 1
ATOM 818 O O . ALA A 1 107 ? -20.705 -7.532 30.247 1.00 76.88 107 ALA A O 1
ATOM 819 N N . GLY A 1 108 ? -20.943 -8.514 32.249 1.00 85.00 108 GLY A N 1
ATOM 820 C CA . GLY A 1 108 ? -19.775 -9.387 32.122 1.00 85.00 108 GLY A CA 1
ATOM 821 C C . GLY A 1 108 ? -18.490 -8.783 32.684 1.00 85.00 108 GLY A C 1
ATOM 822 O O . GLY A 1 108 ? -18.368 -7.580 32.922 1.00 85.00 108 GLY A O 1
ATOM 823 N N . LYS A 1 109 ? -17.511 -9.656 32.924 1.00 88.50 109 LYS A N 1
ATOM 824 C CA . LYS A 1 109 ? -16.252 -9.309 33.596 1.00 88.50 109 LYS A CA 1
ATOM 825 C C . LYS A 1 109 ? -15.313 -8.527 32.693 1.00 88.50 109 LYS A C 1
ATOM 827 O O . LYS A 1 109 ? -14.485 -7.768 33.192 1.00 88.50 109 LYS A O 1
ATOM 832 N N . VAL A 1 110 ? -15.406 -8.723 31.377 1.00 90.06 110 VAL A N 1
ATOM 833 C CA . VAL A 1 110 ? -14.571 -7.996 30.417 1.00 90.06 110 VAL A CA 1
ATOM 834 C C . VAL A 1 110 ? -14.965 -6.520 30.435 1.00 90.06 110 VAL A C 1
ATOM 836 O O . VAL A 1 110 ? -14.109 -5.665 30.651 1.00 90.06 110 VAL A O 1
ATOM 839 N N . VAL A 1 111 ? -16.260 -6.222 30.305 1.00 89.69 111 VAL A N 1
ATOM 840 C CA . VAL A 1 111 ? -16.791 -4.849 30.348 1.00 89.69 111 VAL A CA 1
ATOM 841 C C . VAL A 1 111 ? -16.447 -4.159 31.670 1.00 89.69 111 VAL A C 1
ATOM 843 O O . VAL A 1 111 ? -15.933 -3.039 31.663 1.00 89.69 111 VAL A O 1
ATOM 846 N N . GLU A 1 112 ? -16.650 -4.845 32.796 1.00 88.12 112 GLU A N 1
ATOM 847 C CA . GLU A 1 112 ? -16.307 -4.343 34.130 1.00 88.12 112 GLU A CA 1
ATOM 848 C C . GLU A 1 112 ? -14.816 -3.982 34.252 1.00 88.12 112 GLU A C 1
ATOM 850 O O . GLU A 1 112 ? -14.465 -2.882 34.690 1.00 88.12 112 GLU A O 1
ATOM 855 N N . ALA A 1 113 ? -13.925 -4.880 33.815 1.00 88.75 113 ALA A N 1
ATOM 856 C CA . ALA A 1 113 ? -12.481 -4.674 33.893 1.00 88.75 113 ALA A CA 1
ATOM 857 C C . ALA A 1 113 ? -12.017 -3.468 33.061 1.00 88.75 113 ALA A C 1
ATOM 859 O O . ALA A 1 113 ? -11.212 -2.664 33.537 1.00 88.75 113 ALA A O 1
ATOM 860 N N . PHE A 1 114 ? -12.543 -3.307 31.842 1.00 88.25 114 PHE A N 1
ATOM 861 C CA . PHE A 1 114 ? -12.222 -2.157 30.993 1.00 88.25 114 PHE A CA 1
ATOM 862 C C . PHE A 1 114 ? -12.783 -0.842 31.549 1.00 88.25 114 PHE A C 1
ATOM 864 O O . PHE A 1 114 ? -12.095 0.180 31.501 1.00 88.25 114 PHE A O 1
ATOM 871 N N . GLY A 1 115 ? -13.986 -0.865 32.132 1.00 86.62 115 GLY A N 1
ATOM 872 C CA . GLY A 1 115 ? -14.575 0.299 32.797 1.00 86.62 115 GLY A CA 1
ATOM 873 C C . GLY A 1 115 ? -13.721 0.778 33.973 1.00 86.62 115 GLY A C 1
ATOM 874 O O . GLY A 1 115 ? -13.356 1.954 34.047 1.00 86.62 115 GLY A O 1
ATOM 875 N N . HIS A 1 116 ? -13.316 -0.137 34.857 1.00 86.31 116 HIS A N 1
ATOM 876 C CA . HIS A 1 116 ? -12.459 0.199 35.997 1.00 86.31 116 HIS A CA 1
ATOM 877 C C . HIS A 1 116 ? -11.053 0.654 35.590 1.00 86.31 116 HIS A C 1
ATOM 879 O O . HIS A 1 116 ? -10.525 1.587 36.203 1.00 86.31 116 HIS A O 1
ATOM 885 N N . PHE A 1 117 ? -10.464 0.046 34.553 1.00 84.88 117 PHE A N 1
ATOM 886 C CA . PHE A 1 117 ? -9.139 0.418 34.048 1.00 84.88 117 PHE A CA 1
ATOM 887 C C . PHE A 1 117 ? -9.067 1.894 33.635 1.00 84.88 117 PHE A C 1
ATOM 889 O O . PHE A 1 117 ? -8.088 2.569 33.946 1.00 84.88 117 PHE A O 1
ATOM 896 N N . LEU A 1 118 ? -10.108 2.411 32.973 1.00 83.00 118 LEU A N 1
ATOM 897 C CA . LEU A 1 118 ? -10.117 3.797 32.504 1.00 83.00 118 LEU A CA 1
ATOM 898 C C . LEU A 1 118 ? -10.489 4.799 33.600 1.00 83.00 118 LEU A C 1
ATOM 900 O O . LEU A 1 118 ? -9.942 5.898 33.656 1.00 83.00 118 LEU A O 1
ATOM 904 N N . VAL A 1 119 ? -11.443 4.437 34.459 1.00 80.94 119 VAL A N 1
ATOM 905 C CA . VAL A 1 119 ? -11.965 5.352 35.478 1.00 80.94 119 VAL A CA 1
ATOM 906 C C . VAL A 1 119 ? -10.933 5.612 36.581 1.00 80.94 119 VAL A C 1
ATOM 908 O O . VAL A 1 119 ? -10.931 6.696 37.163 1.00 80.94 119 VAL A O 1
ATOM 911 N N . GLY A 1 120 ? -10.039 4.659 36.880 1.00 71.75 120 GLY A N 1
ATOM 912 C CA . GLY A 1 120 ? -8.912 4.871 37.803 1.00 71.75 120 GLY A CA 1
ATOM 913 C C . GLY A 1 120 ? -9.317 5.338 39.211 1.00 71.75 120 GLY A C 1
ATOM 914 O O . GLY A 1 120 ? -8.517 5.952 39.913 1.00 71.75 120 GLY A O 1
ATOM 915 N N . GLY A 1 121 ? -10.573 5.100 39.609 1.00 72.94 121 GLY A N 1
ATOM 916 C CA . GLY A 1 121 ? -11.161 5.564 40.869 1.00 72.94 121 GLY A CA 1
ATOM 917 C C . GLY A 1 121 ? -11.776 6.972 40.844 1.00 72.94 121 GLY A C 1
ATOM 918 O O . GLY A 1 121 ? -12.370 7.374 41.841 1.00 72.94 121 GLY A O 1
ATOM 919 N N . ASN A 1 122 ? -11.694 7.719 39.735 1.00 82.94 122 ASN A N 1
ATOM 920 C CA . ASN A 1 122 ? -12.377 9.005 39.571 1.00 82.94 122 ASN A CA 1
ATOM 921 C C . ASN A 1 122 ? -13.249 9.015 38.314 1.00 82.94 122 ASN A C 1
ATOM 923 O O . ASN A 1 122 ? -12.792 9.204 37.186 1.00 82.94 122 ASN A O 1
ATOM 927 N N . PHE A 1 123 ? -14.547 8.885 38.548 1.00 78.75 123 PHE A N 1
ATOM 928 C CA . PHE A 1 123 ? -15.567 8.817 37.517 1.00 78.75 123 PHE A CA 1
ATOM 929 C C . PHE A 1 123 ? -15.587 10.020 36.560 1.00 78.75 123 PHE A C 1
ATOM 931 O O . PHE A 1 123 ? -15.715 9.843 35.349 1.00 78.75 123 PHE A O 1
ATOM 938 N N . ALA A 1 124 ? -15.395 11.240 37.071 1.00 82.75 124 ALA A N 1
ATOM 939 C CA . ALA A 1 124 ? -15.380 12.440 36.238 1.00 82.75 124 ALA A CA 1
ATOM 940 C C . ALA A 1 124 ? -14.184 12.446 35.272 1.00 82.75 124 ALA A C 1
ATOM 942 O O . ALA A 1 124 ? -14.339 12.772 34.096 1.00 82.75 124 ALA A O 1
ATOM 943 N N . ILE A 1 125 ? -13.005 12.031 35.750 1.00 84.38 125 ILE A N 1
ATOM 944 C CA . ILE A 1 125 ? -11.809 11.882 34.909 1.00 84.38 125 ILE A CA 1
ATOM 945 C C . ILE A 1 125 ? -12.037 10.780 33.868 1.00 84.38 125 ILE A C 1
ATOM 947 O O . ILE A 1 125 ? -11.746 10.993 32.692 1.00 84.38 125 ILE A O 1
ATOM 951 N N . GLY A 1 126 ? -12.626 9.651 34.273 1.00 84.88 126 GLY A N 1
ATOM 952 C CA . GLY A 1 126 ? -12.967 8.545 33.376 1.00 84.88 126 GLY A CA 1
ATOM 953 C C . GLY A 1 126 ? -13.839 8.976 32.195 1.00 84.88 126 GLY A C 1
ATOM 954 O O . GLY A 1 126 ? -13.509 8.662 31.054 1.00 84.88 126 GLY A O 1
ATOM 955 N N . ILE A 1 127 ? -14.894 9.765 32.440 1.00 84.44 127 ILE A N 1
ATOM 956 C CA . ILE A 1 127 ? -15.744 10.316 31.370 1.00 84.44 127 ILE A CA 1
ATOM 957 C C . ILE A 1 127 ? -14.929 11.193 30.415 1.00 84.44 127 ILE A C 1
ATOM 959 O O . ILE A 1 127 ? -15.048 11.042 29.200 1.00 84.44 127 ILE A O 1
ATOM 963 N N . VAL A 1 128 ? -14.103 12.108 30.934 1.00 88.56 128 VAL A N 1
ATOM 964 C CA . VAL A 1 128 ? -13.315 13.022 30.089 1.00 88.56 128 VAL A CA 1
ATOM 965 C C . VAL A 1 128 ? -12.343 12.244 29.203 1.00 88.56 128 VAL A C 1
ATOM 967 O O . VAL A 1 128 ? -12.301 12.470 27.993 1.00 88.56 128 VAL A O 1
ATOM 970 N N . VAL A 1 129 ? -11.596 11.297 29.779 1.00 88.19 129 VAL A N 1
ATOM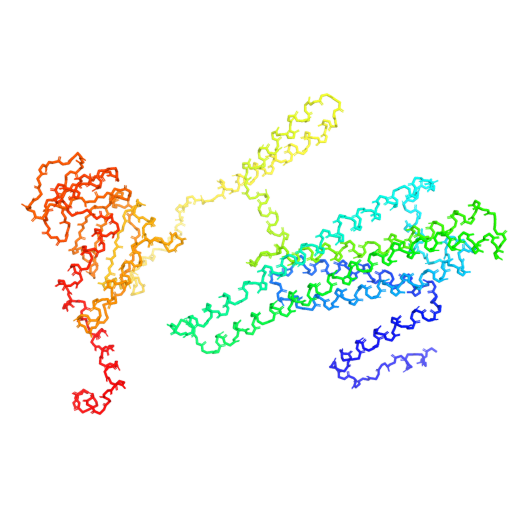 971 C CA . VAL A 1 129 ? -10.657 10.454 29.024 1.00 88.19 129 VAL A CA 1
ATOM 972 C C . VAL A 1 129 ? -11.406 9.616 27.988 1.00 88.19 129 VAL A C 1
ATOM 974 O O . VAL A 1 129 ? -10.970 9.524 26.842 1.00 88.19 129 VAL A O 1
ATOM 977 N N . PHE A 1 130 ? -12.561 9.058 28.346 1.00 87.38 130 PHE A N 1
ATOM 978 C CA . PHE A 1 130 ? -13.374 8.267 27.430 1.00 87.38 130 PHE A CA 1
ATOM 979 C C . PHE A 1 130 ? -13.881 9.087 26.241 1.00 87.38 130 PHE A C 1
ATOM 981 O O . PHE A 1 130 ? -13.756 8.652 25.100 1.00 87.38 130 PHE A O 1
ATOM 988 N N . VAL A 1 131 ? -14.385 10.303 26.477 1.00 88.62 131 VAL A N 1
ATOM 989 C CA . VAL A 1 131 ? -14.816 11.212 25.403 1.00 88.62 131 VAL A CA 1
ATOM 990 C C . VAL A 1 131 ? -13.650 11.541 24.469 1.00 88.62 131 VAL A C 1
ATOM 992 O O . VAL A 1 131 ? -13.825 11.530 23.251 1.00 88.62 131 VAL A O 1
ATOM 995 N N . ILE A 1 132 ? -12.448 11.773 25.007 1.00 90.06 132 ILE A N 1
ATOM 996 C CA . ILE A 1 132 ? -11.242 11.986 24.193 1.00 90.06 132 ILE A CA 1
ATOM 997 C C . ILE A 1 132 ? -10.944 10.754 23.327 1.00 90.06 132 ILE A C 1
ATOM 999 O O . ILE A 1 132 ? -10.710 10.902 22.127 1.00 90.06 132 ILE A O 1
ATOM 1003 N N . LEU A 1 133 ? -10.996 9.545 23.896 1.00 87.94 133 LEU A N 1
ATOM 1004 C CA . LEU A 1 133 ? -10.771 8.299 23.154 1.00 87.94 133 LEU A CA 1
ATOM 1005 C C . LEU A 1 133 ? -11.804 8.091 22.043 1.00 87.94 133 LEU A C 1
ATOM 1007 O O . LEU A 1 133 ? -11.421 7.776 20.917 1.00 87.94 133 LEU A O 1
ATOM 1011 N N . VAL A 1 134 ? -13.085 8.347 22.317 1.00 86.81 134 VAL A N 1
ATOM 1012 C CA . VAL A 1 134 ? -14.167 8.296 21.320 1.00 86.81 134 VAL A CA 1
ATOM 1013 C C . VAL A 1 134 ? -13.901 9.285 20.182 1.00 86.81 134 VAL A C 1
ATOM 1015 O O . VAL A 1 134 ? -14.003 8.923 19.008 1.00 86.81 134 VAL A O 1
ATOM 1018 N N . ILE A 1 135 ? -13.526 10.529 20.506 1.00 88.56 135 ILE A N 1
ATOM 1019 C CA . ILE A 1 135 ? -13.216 11.559 19.506 1.00 88.56 135 ILE A CA 1
ATOM 1020 C C . ILE A 1 135 ? -12.022 11.135 18.651 1.00 88.56 135 ILE A C 1
ATOM 1022 O O . ILE A 1 135 ? -12.097 11.225 17.427 1.00 88.56 135 ILE A O 1
ATOM 1026 N N . ILE A 1 136 ? -10.937 10.655 19.261 1.00 89.12 136 ILE A N 1
ATOM 1027 C CA . ILE A 1 136 ? -9.747 10.190 18.538 1.00 89.12 136 ILE A CA 1
ATOM 1028 C C . ILE A 1 136 ? -10.111 9.004 17.631 1.00 89.12 136 ILE A C 1
ATOM 1030 O O . ILE A 1 136 ? -9.805 9.022 16.436 1.00 89.12 136 ILE A O 1
ATOM 1034 N N . ASN A 1 137 ? -10.835 8.015 18.156 1.00 84.25 137 ASN A N 1
ATOM 1035 C CA . ASN A 1 137 ? -11.257 6.836 17.406 1.00 84.25 137 ASN A CA 1
ATOM 1036 C C . ASN A 1 137 ? -12.126 7.194 16.190 1.00 84.25 137 ASN A C 1
ATOM 1038 O O . ASN A 1 137 ? -11.878 6.709 15.085 1.00 84.25 137 ASN A O 1
ATOM 1042 N N . PHE A 1 138 ? -13.109 8.079 16.353 1.00 84.19 138 PHE A N 1
ATOM 1043 C CA . PHE A 1 138 ? -14.002 8.441 15.257 1.00 84.19 138 PHE A CA 1
ATOM 1044 C C . PHE A 1 138 ? -13.386 9.467 14.299 1.00 84.19 138 PHE A C 1
ATOM 1046 O O . PHE A 1 138 ? -13.368 9.268 13.080 1.00 84.19 138 PHE A O 1
ATOM 1053 N N . MET A 1 139 ? -12.907 10.591 14.838 1.00 85.44 139 MET A N 1
ATOM 1054 C CA . MET A 1 139 ? -12.516 11.757 14.049 1.00 85.44 139 MET A CA 1
ATOM 1055 C C . MET A 1 139 ? -11.150 11.595 13.389 1.00 85.44 139 MET A C 1
ATOM 1057 O O . MET A 1 139 ? -10.969 12.097 12.282 1.00 85.44 139 MET A O 1
ATOM 1061 N N . VAL A 1 140 ? -10.217 10.894 14.037 1.00 86.31 140 VAL A N 1
ATOM 1062 C CA . VAL A 1 140 ? -8.856 10.698 13.522 1.00 86.31 140 VAL A CA 1
ATOM 1063 C C . VAL A 1 140 ? -8.734 9.337 12.851 1.00 86.31 140 VAL A C 1
ATOM 1065 O O . VAL A 1 140 ? -8.431 9.273 11.663 1.00 86.31 140 VAL A O 1
ATOM 1068 N N . ILE A 1 141 ? -9.014 8.252 13.575 1.00 85.25 141 ILE A N 1
ATOM 1069 C CA . ILE A 1 141 ? -8.738 6.894 13.087 1.00 85.25 141 ILE A CA 1
ATOM 1070 C C . ILE A 1 141 ? -9.764 6.453 12.043 1.00 85.25 141 ILE A C 1
ATOM 1072 O O . ILE A 1 141 ? -9.396 6.232 10.895 1.00 85.25 141 ILE A O 1
ATOM 1076 N N . THR A 1 142 ? -11.050 6.386 12.392 1.00 82.56 142 THR A N 1
ATOM 1077 C CA . THR A 1 142 ? -12.084 5.838 11.497 1.00 82.56 142 THR A CA 1
ATOM 1078 C C . THR A 1 142 ? -12.254 6.697 10.244 1.00 82.56 142 THR A C 1
ATOM 1080 O O . THR A 1 142 ? -12.255 6.186 9.124 1.00 82.56 142 THR A O 1
ATOM 1083 N N . LYS A 1 143 ? -12.362 8.024 10.404 1.00 84.62 143 LYS A N 1
ATOM 1084 C CA . LYS A 1 143 ? -12.425 8.948 9.259 1.00 84.62 143 LYS A CA 1
ATOM 1085 C C . LYS A 1 143 ? -11.132 8.965 8.444 1.00 84.62 143 LYS A C 1
ATOM 1087 O O . LYS A 1 143 ? -11.210 9.028 7.218 1.00 84.62 143 LYS A O 1
ATOM 1092 N N . GLY A 1 144 ? -9.970 8.927 9.098 1.00 83.69 144 GLY A N 1
ATOM 1093 C CA . GLY A 1 144 ? -8.673 8.917 8.425 1.00 83.69 144 GLY A CA 1
ATOM 1094 C C . GLY A 1 144 ? -8.479 7.656 7.590 1.00 83.69 144 GLY A C 1
ATOM 1095 O O . GLY A 1 144 ? -8.239 7.749 6.390 1.00 83.69 144 GLY A O 1
ATOM 1096 N N . ALA A 1 145 ? -8.678 6.484 8.195 1.00 81.38 145 ALA A N 1
ATOM 1097 C CA . ALA A 1 145 ? -8.571 5.197 7.519 1.00 81.38 145 ALA A CA 1
ATOM 1098 C C . ALA A 1 145 ? -9.606 5.041 6.401 1.00 81.38 145 ALA A C 1
ATOM 1100 O O . ALA A 1 145 ? -9.255 4.567 5.328 1.00 81.38 145 ALA A O 1
ATOM 1101 N N . GLY A 1 146 ? -10.846 5.501 6.605 1.00 82.62 146 GLY A N 1
ATOM 1102 C CA . GLY A 1 146 ? -11.861 5.512 5.549 1.00 82.62 146 GLY A CA 1
ATOM 1103 C C . GLY A 1 146 ? -11.436 6.352 4.343 1.00 82.62 146 GLY A C 1
ATOM 1104 O O . GLY A 1 146 ? -11.555 5.902 3.211 1.00 82.62 146 GLY A O 1
ATOM 1105 N N . ARG A 1 147 ? -10.863 7.540 4.573 1.00 86.25 147 ARG A N 1
ATOM 1106 C CA . ARG A 1 147 ? -10.361 8.394 3.487 1.00 86.25 147 ARG A CA 1
ATOM 1107 C C . ARG A 1 147 ? -9.157 7.780 2.774 1.00 86.25 147 ARG A C 1
ATOM 1109 O O . ARG A 1 147 ? -9.067 7.884 1.557 1.00 86.25 147 ARG A O 1
ATOM 1116 N N . ILE A 1 148 ? -8.241 7.162 3.518 1.00 83.31 148 ILE A N 1
ATOM 1117 C CA . ILE A 1 148 ? -7.090 6.453 2.946 1.00 83.31 148 ILE A CA 1
ATOM 1118 C C . ILE A 1 148 ? -7.571 5.274 2.092 1.00 83.31 148 ILE A C 1
ATOM 1120 O O . ILE A 1 148 ? -7.106 5.128 0.967 1.00 83.31 148 ILE A O 1
ATOM 1124 N N . ALA A 1 149 ? -8.534 4.492 2.589 1.00 80.06 149 ALA A N 1
ATOM 1125 C CA . ALA A 1 149 ? -9.143 3.376 1.871 1.00 80.06 149 ALA A CA 1
ATOM 1126 C C . ALA A 1 149 ? -9.844 3.823 0.583 1.00 80.06 149 ALA A C 1
ATOM 1128 O O . ALA A 1 149 ? -9.556 3.280 -0.477 1.00 80.06 149 ALA A O 1
ATOM 1129 N N . GLU A 1 150 ? -10.700 4.844 0.660 1.00 83.75 150 GLU A N 1
ATOM 1130 C CA . GLU A 1 150 ? -11.450 5.383 -0.481 1.00 83.75 150 GLU A CA 1
ATOM 1131 C C . GLU A 1 150 ? -10.514 5.940 -1.562 1.00 83.75 150 GLU A C 1
ATOM 1133 O O . GLU A 1 150 ? -10.611 5.586 -2.737 1.00 83.75 150 GLU A O 1
ATOM 1138 N N . VAL A 1 151 ? -9.575 6.804 -1.167 1.00 85.62 151 VAL A N 1
ATOM 1139 C CA . VAL A 1 151 ? -8.662 7.466 -2.106 1.00 85.62 151 VAL A CA 1
ATOM 1140 C C . VAL A 1 151 ? -7.655 6.471 -2.681 1.00 85.62 151 VAL A C 1
ATOM 1142 O O . VAL A 1 151 ? -7.422 6.476 -3.888 1.00 85.62 151 VAL A O 1
ATOM 1145 N N . GLY A 1 152 ? -7.090 5.596 -1.846 1.00 80.75 152 GLY A N 1
ATOM 1146 C CA . GLY A 1 152 ? -6.147 4.566 -2.279 1.00 80.75 152 GLY A CA 1
ATOM 1147 C C . GLY A 1 152 ? -6.787 3.574 -3.247 1.00 80.75 152 GLY A C 1
ATOM 1148 O O . GLY A 1 152 ? -6.247 3.347 -4.327 1.00 80.75 152 GLY A O 1
ATOM 1149 N N . ALA A 1 153 ? -7.975 3.055 -2.914 1.00 82.69 153 ALA A N 1
ATOM 1150 C CA . ALA A 1 153 ? -8.722 2.173 -3.806 1.00 82.69 153 ALA A CA 1
ATOM 1151 C C . ALA A 1 153 ? -9.026 2.861 -5.139 1.00 82.69 153 ALA A C 1
ATOM 1153 O O . ALA A 1 153 ? -8.808 2.270 -6.192 1.00 82.69 153 ALA A O 1
ATOM 1154 N N . ARG A 1 154 ? -9.463 4.125 -5.113 1.00 87.69 154 ARG A N 1
ATOM 1155 C CA . ARG A 1 154 ? -9.766 4.868 -6.337 1.00 87.69 154 ARG A CA 1
ATOM 1156 C C . ARG A 1 154 ? -8.544 5.049 -7.235 1.00 87.69 154 ARG A C 1
ATOM 1158 O O . ARG A 1 154 ? -8.648 4.782 -8.422 1.00 87.69 154 ARG A O 1
ATOM 1165 N N . PHE A 1 155 ? -7.391 5.435 -6.690 1.00 86.44 155 PHE A N 1
ATOM 1166 C CA . PHE A 1 155 ? -6.172 5.576 -7.494 1.00 86.44 155 PHE A CA 1
ATOM 1167 C C . PHE A 1 155 ? -5.716 4.253 -8.112 1.00 86.44 155 PHE A C 1
ATOM 1169 O O . PHE A 1 155 ? -5.314 4.227 -9.275 1.00 86.44 155 PHE A O 1
ATOM 1176 N N . VAL A 1 156 ? -5.797 3.152 -7.359 1.00 84.44 156 VAL A N 1
ATOM 1177 C CA . VAL A 1 156 ? -5.443 1.825 -7.879 1.00 84.44 156 VAL A CA 1
ATOM 1178 C C . VAL A 1 156 ? -6.431 1.378 -8.962 1.00 84.44 156 VAL A C 1
ATOM 1180 O O . VAL A 1 156 ? -6.006 0.871 -9.999 1.00 84.44 156 VAL A O 1
ATOM 1183 N N . LEU A 1 157 ? -7.731 1.622 -8.768 1.00 87.00 157 LEU A N 1
ATOM 1184 C CA . LEU A 1 157 ? -8.780 1.310 -9.743 1.00 87.00 157 LEU A CA 1
ATOM 1185 C C . LEU A 1 157 ? -8.667 2.157 -11.020 1.00 87.00 157 LEU A C 1
ATOM 1187 O O . LEU A 1 157 ? -8.775 1.610 -12.116 1.00 87.00 157 LEU A O 1
ATOM 1191 N N . ASP A 1 158 ? -8.378 3.455 -10.901 1.00 90.56 158 ASP A N 1
ATOM 1192 C CA . ASP A 1 158 ? -8.175 4.359 -12.042 1.00 90.56 158 ASP A CA 1
ATOM 1193 C C . ASP A 1 158 ? -6.942 3.948 -12.879 1.00 90.56 158 ASP A C 1
ATOM 1195 O O . ASP A 1 158 ? -6.893 4.189 -14.085 1.00 90.56 158 ASP A O 1
ATOM 1199 N N . GLY A 1 159 ? -5.963 3.270 -12.264 1.00 89.00 159 GLY A N 1
ATOM 1200 C CA . GLY A 1 159 ? -4.786 2.708 -12.936 1.00 89.00 159 GLY A CA 1
ATOM 1201 C C . GLY A 1 159 ? -5.004 1.353 -13.631 1.00 89.00 159 GLY A C 1
ATOM 1202 O O . GLY A 1 159 ? -4.141 0.921 -14.401 1.00 89.00 159 GLY A O 1
ATOM 1203 N N . MET A 1 160 ? -6.137 0.673 -13.406 1.00 90.19 160 MET A N 1
ATOM 1204 C CA . MET A 1 160 ? -6.417 -0.663 -13.964 1.00 90.19 160 MET A CA 1
ATOM 1205 C C . MET A 1 160 ? -6.417 -0.712 -15.498 1.00 90.19 160 MET A C 1
ATOM 1207 O O . MET A 1 160 ? -5.800 -1.632 -16.044 1.00 90.19 160 MET A O 1
ATOM 1211 N N . PRO A 1 161 ? -7.033 0.246 -16.228 1.00 93.69 161 PRO A N 1
ATOM 1212 C CA . PRO A 1 161 ? -6.999 0.237 -17.689 1.00 93.69 161 PRO A CA 1
ATOM 1213 C C . PRO A 1 161 ? -5.570 0.305 -18.232 1.00 93.69 161 PRO A C 1
ATOM 1215 O O . PRO A 1 161 ? -5.253 -0.388 -19.192 1.00 93.69 161 PRO A O 1
ATOM 1218 N N . GLY A 1 162 ? -4.686 1.067 -17.577 1.00 93.69 162 GLY A N 1
ATOM 1219 C CA . GLY A 1 162 ? -3.271 1.143 -17.945 1.00 93.69 162 GLY A CA 1
ATOM 1220 C C . GLY A 1 162 ? -2.556 -0.202 -17.794 1.00 93.69 162 GLY A C 1
ATOM 1221 O O . GLY A 1 162 ? -1.852 -0.625 -18.709 1.00 93.69 162 GLY A O 1
ATOM 1222 N N . LYS A 1 163 ? -2.796 -0.922 -16.687 1.00 91.81 163 LYS A N 1
ATOM 1223 C CA . LYS A 1 163 ? -2.272 -2.286 -16.489 1.00 91.81 163 LYS A CA 1
ATOM 1224 C C . LYS A 1 163 ? -2.807 -3.266 -17.543 1.00 91.81 163 LYS A C 1
ATOM 1226 O O . LYS A 1 163 ? -2.039 -4.074 -18.054 1.00 91.81 163 LYS A O 1
ATOM 1231 N N . GLN A 1 164 ? -4.094 -3.194 -17.893 1.00 94.31 164 GLN A N 1
ATOM 1232 C CA . GLN A 1 164 ? -4.685 -4.058 -18.927 1.00 94.31 164 GLN A CA 1
ATOM 1233 C C . GLN A 1 164 ? -4.106 -3.766 -20.316 1.00 94.31 164 GLN A C 1
ATOM 1235 O O . GLN A 1 164 ? -3.691 -4.693 -21.006 1.00 94.31 164 GLN A O 1
ATOM 1240 N N . MET A 1 165 ? -3.991 -2.487 -20.688 1.00 94.38 165 MET A N 1
ATOM 1241 C CA . MET A 1 165 ? -3.375 -2.067 -21.950 1.00 94.38 165 MET A CA 1
ATOM 1242 C C . MET A 1 165 ? -1.908 -2.496 -22.047 1.00 94.38 165 MET A C 1
ATOM 1244 O O . MET A 1 165 ? -1.470 -2.887 -23.124 1.00 94.38 165 MET A O 1
ATOM 1248 N N . ALA A 1 166 ? -1.158 -2.460 -20.941 1.00 94.69 166 ALA A N 1
ATOM 1249 C CA . ALA A 1 166 ? 0.217 -2.953 -20.905 1.00 94.69 166 ALA A CA 1
ATOM 1250 C C . ALA A 1 166 ? 0.292 -4.468 -21.167 1.00 94.69 166 ALA A C 1
ATOM 1252 O O . ALA A 1 166 ? 1.111 -4.903 -21.968 1.00 94.69 166 ALA A O 1
ATOM 1253 N N . ILE A 1 167 ? -0.609 -5.265 -20.575 1.00 94.75 167 ILE A N 1
ATOM 1254 C CA . ILE A 1 167 ? -0.690 -6.713 -20.843 1.00 94.75 167 ILE A CA 1
ATOM 1255 C C . ILE A 1 167 ? -1.035 -6.977 -22.316 1.00 94.75 167 ILE A C 1
ATOM 1257 O O . ILE A 1 167 ? -0.453 -7.864 -22.938 1.00 94.75 167 ILE A O 1
ATOM 1261 N N . ASP A 1 168 ? -1.960 -6.204 -22.887 1.00 94.75 168 ASP A N 1
ATOM 1262 C CA . ASP A 1 168 ? -2.347 -6.334 -24.294 1.00 94.75 168 ASP A CA 1
ATOM 1263 C C . ASP A 1 168 ? -1.205 -5.931 -25.233 1.00 94.75 168 ASP A C 1
ATOM 1265 O O . ASP A 1 168 ? -0.981 -6.582 -26.253 1.00 94.75 168 ASP A O 1
ATOM 1269 N N . ALA A 1 169 ? -0.458 -4.881 -24.888 1.00 94.44 169 ALA A N 1
ATOM 1270 C CA . ALA A 1 169 ? 0.725 -4.458 -25.624 1.00 94.44 169 ALA A CA 1
ATOM 1271 C C . ALA A 1 169 ? 1.827 -5.528 -25.582 1.00 94.44 169 ALA A C 1
ATOM 1273 O O . ALA A 1 169 ? 2.376 -5.854 -26.632 1.00 94.44 169 ALA A O 1
ATOM 1274 N N . ASP A 1 170 ? 2.094 -6.118 -24.414 1.00 95.12 170 ASP A N 1
ATOM 1275 C CA . ASP A 1 170 ? 3.089 -7.182 -24.243 1.00 95.12 170 ASP A CA 1
ATOM 1276 C C . ASP A 1 170 ? 2.715 -8.452 -25.027 1.00 95.12 170 ASP A C 1
ATOM 1278 O O . ASP A 1 170 ? 3.577 -9.058 -25.666 1.00 95.12 170 ASP A O 1
ATOM 1282 N N . LEU A 1 171 ? 1.430 -8.838 -25.024 1.00 94.81 171 LEU A N 1
ATOM 1283 C CA . LEU A 1 171 ? 0.923 -9.979 -25.795 1.00 94.81 171 LEU A CA 1
ATOM 1284 C C . LEU A 1 171 ? 1.035 -9.723 -27.305 1.00 94.81 171 LEU A C 1
ATOM 1286 O O . LEU A 1 171 ? 1.537 -10.568 -28.041 1.00 94.81 171 LEU A O 1
ATOM 1290 N N . ASN A 1 172 ? 0.619 -8.539 -27.767 1.00 92.00 172 ASN A N 1
ATOM 1291 C CA . ASN A 1 172 ? 0.718 -8.153 -29.178 1.00 92.00 172 ASN A CA 1
ATOM 1292 C C . ASN A 1 172 ? 2.176 -8.011 -29.648 1.00 92.00 172 ASN A C 1
ATOM 1294 O O . ASN A 1 172 ? 2.466 -8.226 -30.824 1.00 92.00 172 ASN A O 1
ATOM 1298 N N . ALA A 1 173 ? 3.093 -7.658 -28.744 1.00 92.00 173 ALA A N 1
ATOM 1299 C CA . ALA A 1 173 ? 4.530 -7.597 -29.001 1.00 92.00 173 ALA A CA 1
ATOM 1300 C C . ALA A 1 173 ? 5.224 -8.972 -28.930 1.00 92.00 173 ALA A C 1
ATOM 1302 O O . ALA A 1 173 ? 6.413 -9.061 -29.235 1.00 92.00 173 ALA A O 1
ATOM 1303 N N . GLY A 1 174 ? 4.511 -10.031 -28.528 1.00 91.50 174 GLY A N 1
ATOM 1304 C CA . GLY A 1 174 ? 5.060 -11.378 -28.362 1.00 91.50 174 GLY A CA 1
ATOM 1305 C C . GLY A 1 174 ? 6.013 -11.533 -27.170 1.00 91.50 174 GLY A C 1
ATOM 1306 O O . GLY A 1 174 ? 6.763 -12.504 -27.127 1.00 91.50 174 GLY A O 1
ATOM 1307 N N . LEU A 1 175 ? 6.009 -10.594 -26.214 1.00 91.69 175 LEU A N 1
ATOM 1308 C CA . LEU A 1 175 ? 6.834 -10.657 -24.997 1.00 91.69 175 LEU A CA 1
ATOM 1309 C C . LEU A 1 175 ? 6.297 -11.676 -23.984 1.00 91.69 175 LEU A C 1
ATOM 1311 O O . LEU A 1 175 ? 7.066 -12.218 -23.193 1.00 91.69 175 LEU A O 1
ATOM 1315 N N . ILE A 1 176 ? 4.985 -11.931 -24.012 1.00 94.94 176 ILE A N 1
ATOM 1316 C CA . ILE A 1 176 ? 4.289 -12.905 -23.164 1.00 94.94 176 ILE A CA 1
ATOM 1317 C C . ILE A 1 176 ? 3.371 -13.792 -24.016 1.00 94.94 176 ILE A C 1
ATOM 1319 O O . ILE A 1 176 ? 2.860 -13.359 -25.048 1.00 94.94 176 ILE A O 1
ATOM 1323 N N . GLY A 1 177 ? 3.139 -15.032 -23.576 1.00 94.88 177 GLY A N 1
ATOM 1324 C CA . GLY A 1 177 ? 2.184 -15.951 -24.212 1.00 94.88 177 GLY A CA 1
ATOM 1325 C C . GLY A 1 177 ? 0.732 -15.739 -23.755 1.00 94.88 177 GLY A C 1
ATOM 1326 O O . GLY A 1 177 ? 0.479 -15.066 -22.753 1.00 94.88 177 GLY A O 1
ATOM 1327 N N . GLU A 1 178 ? -0.237 -16.361 -24.443 1.00 94.31 178 GLU A N 1
ATOM 1328 C CA . GLU A 1 178 ? -1.671 -16.250 -24.102 1.00 94.31 178 GLU A CA 1
ATOM 1329 C C . GLU A 1 178 ? -1.993 -16.705 -22.670 1.00 94.31 178 GLU A C 1
ATOM 1331 O O . GLU A 1 178 ? -2.762 -16.044 -21.968 1.00 94.31 178 GLU A O 1
ATOM 1336 N N . ASP A 1 179 ? -1.388 -17.805 -22.214 1.00 93.75 179 ASP A N 1
ATOM 1337 C CA . ASP A 1 179 ? -1.616 -18.338 -20.866 1.00 93.75 179 ASP A CA 1
ATOM 1338 C C . ASP A 1 179 ? -1.138 -17.365 -19.780 1.00 93.75 179 ASP A C 1
ATOM 1340 O O . ASP A 1 179 ? -1.814 -17.159 -18.765 1.00 93.75 179 ASP A O 1
ATOM 1344 N N . GLU A 1 180 ? 0.003 -16.713 -20.009 1.00 93.81 180 GLU A N 1
ATOM 1345 C CA . GLU A 1 180 ? 0.543 -15.714 -19.091 1.00 93.81 180 GLU A CA 1
ATOM 1346 C C . GLU A 1 180 ? -0.299 -14.434 -19.105 1.00 93.81 180 GLU A C 1
ATOM 1348 O O . GLU A 1 180 ? -0.649 -13.917 -18.041 1.00 93.81 180 GLU A O 1
ATOM 1353 N N . ALA A 1 181 ? -0.713 -13.965 -20.287 1.00 93.56 181 ALA A N 1
ATOM 1354 C CA . ALA A 1 181 ? -1.615 -12.824 -20.419 1.00 93.56 181 ALA A CA 1
ATOM 1355 C C . ALA A 1 181 ? -2.951 -13.076 -19.698 1.00 93.56 181 ALA A C 1
ATOM 1357 O O . ALA A 1 181 ? -3.446 -12.209 -18.972 1.00 93.56 181 ALA A O 1
ATOM 1358 N N . LYS A 1 182 ? -3.514 -14.285 -19.817 1.00 94.62 182 LYS A N 1
ATOM 1359 C CA . LYS A 1 182 ? -4.737 -14.689 -19.108 1.00 94.62 182 LYS A CA 1
ATOM 1360 C C . LYS A 1 182 ? -4.546 -14.683 -17.591 1.00 94.62 182 LYS A C 1
ATOM 1362 O O . LYS A 1 182 ? -5.415 -14.176 -16.877 1.00 94.62 182 LYS A O 1
ATOM 1367 N N . LYS A 1 183 ? -3.417 -15.200 -17.095 1.00 94.00 183 LYS A N 1
ATOM 1368 C CA . LYS A 1 183 ? -3.085 -15.181 -15.663 1.00 94.00 183 LYS A CA 1
ATOM 1369 C C . LYS A 1 183 ? -2.964 -13.748 -15.138 1.00 94.00 183 LYS A C 1
ATOM 1371 O O . LYS A 1 183 ? -3.641 -13.411 -14.170 1.00 94.00 183 LYS A O 1
ATOM 1376 N N . ARG A 1 184 ? -2.195 -12.886 -15.812 1.00 92.38 184 ARG A N 1
ATOM 1377 C CA . ARG A 1 184 ? -2.032 -11.475 -15.421 1.00 92.38 184 ARG A CA 1
ATOM 1378 C C . ARG A 1 184 ? -3.359 -10.711 -15.452 1.00 92.38 184 ARG A C 1
ATOM 1380 O O . ARG A 1 184 ? -3.656 -9.975 -14.519 1.00 92.38 184 ARG A O 1
ATOM 1387 N N . ARG A 1 185 ? -4.212 -10.927 -16.463 1.00 93.69 185 ARG A N 1
ATOM 1388 C CA . ARG A 1 185 ? -5.566 -10.333 -16.506 1.00 93.69 185 ARG A CA 1
ATOM 1389 C C . ARG A 1 185 ? -6.439 -10.799 -15.338 1.00 93.69 185 ARG A C 1
ATOM 1391 O O . ARG A 1 185 ? -7.174 -9.991 -14.771 1.00 93.69 185 ARG A O 1
ATOM 1398 N N . SER A 1 186 ? -6.357 -12.077 -14.959 1.00 93.12 186 SER A N 1
ATOM 1399 C CA . SER A 1 186 ? -7.062 -12.594 -13.780 1.00 93.12 186 SER A CA 1
ATOM 1400 C C . SER A 1 186 ? -6.575 -11.925 -12.493 1.00 93.12 186 SER A C 1
ATOM 1402 O O . SER A 1 186 ? -7.400 -11.574 -11.658 1.00 93.12 186 SER A O 1
ATOM 1404 N N . GLU A 1 187 ? -5.266 -11.728 -12.331 1.00 90.81 187 GLU A N 1
ATOM 1405 C CA . GLU A 1 187 ? -4.693 -11.035 -11.166 1.00 90.81 187 GLU A CA 1
ATOM 1406 C C . GLU A 1 187 ? -5.157 -9.572 -11.100 1.00 90.81 187 GLU A C 1
ATOM 1408 O O . GLU A 1 187 ? -5.630 -9.129 -10.057 1.00 90.81 187 GLU A O 1
ATOM 1413 N N . VAL A 1 188 ? -5.133 -8.852 -12.227 1.00 91.38 188 VAL A N 1
ATOM 1414 C CA . VAL A 1 188 ? -5.653 -7.474 -12.329 1.00 91.38 188 VAL A CA 1
ATOM 1415 C C . VAL A 1 188 ? -7.149 -7.413 -11.992 1.00 91.38 188 VAL A C 1
ATOM 1417 O O . VAL A 1 188 ? -7.593 -6.497 -11.305 1.00 91.38 188 VAL A O 1
ATOM 1420 N N . THR A 1 189 ? -7.934 -8.404 -12.426 1.00 91.25 189 THR A N 1
ATOM 1421 C CA . THR A 1 189 ? -9.369 -8.489 -12.096 1.00 91.25 189 THR A CA 1
ATOM 1422 C C . THR A 1 189 ? -9.582 -8.705 -10.597 1.00 91.25 189 THR A C 1
ATOM 1424 O O . THR A 1 189 ? -10.376 -8.000 -9.984 1.00 91.25 189 THR A O 1
ATOM 1427 N N . GLN A 1 190 ? -8.832 -9.625 -9.983 1.00 90.75 190 GLN A N 1
ATOM 1428 C CA . GLN A 1 190 ? -8.901 -9.874 -8.539 1.00 90.75 190 GLN A CA 1
ATOM 1429 C C . GLN A 1 190 ? -8.475 -8.650 -7.723 1.00 90.75 190 GLN A C 1
ATOM 1431 O O . GLN A 1 190 ? -9.066 -8.369 -6.683 1.00 90.75 190 GLN A O 1
ATOM 1436 N N . GLU A 1 191 ? -7.478 -7.901 -8.195 1.00 88.75 191 GLU A N 1
ATOM 1437 C CA . GLU A 1 191 ? -7.049 -6.646 -7.579 1.00 88.75 191 GLU A CA 1
ATOM 1438 C C . GLU A 1 191 ? -8.176 -5.600 -7.652 1.00 88.75 191 GLU A C 1
ATOM 1440 O O . GLU A 1 191 ? -8.484 -4.955 -6.648 1.00 88.75 191 GLU A O 1
ATOM 1445 N N . ALA A 1 192 ? -8.870 -5.489 -8.790 1.00 89.12 192 ALA A N 1
ATOM 1446 C CA . ALA A 1 192 ? -10.017 -4.595 -8.933 1.00 89.12 192 ALA A CA 1
ATOM 1447 C C . ALA A 1 192 ? -11.179 -4.979 -8.003 1.00 89.12 192 ALA A C 1
ATOM 1449 O O . ALA A 1 192 ? -11.702 -4.120 -7.289 1.00 89.12 192 ALA A O 1
ATOM 1450 N N . ASP A 1 193 ? -11.536 -6.263 -7.947 1.00 90.06 193 ASP A N 1
ATOM 1451 C CA . ASP A 1 193 ? -12.586 -6.770 -7.057 1.00 90.06 193 ASP A CA 1
ATOM 1452 C C . ASP A 1 193 ? -12.237 -6.543 -5.580 1.00 90.06 193 ASP A C 1
ATOM 1454 O O . ASP A 1 193 ? -13.101 -6.169 -4.779 1.00 90.06 193 ASP A O 1
ATOM 1458 N N . PHE A 1 194 ? -10.963 -6.719 -5.214 1.00 89.75 194 PHE A N 1
ATOM 1459 C CA . PHE A 1 194 ? -10.460 -6.486 -3.865 1.00 89.75 194 PHE A CA 1
ATOM 1460 C C . PHE A 1 194 ? -10.617 -5.021 -3.446 1.00 89.75 194 PHE A C 1
ATOM 1462 O O . PHE A 1 194 ? -11.260 -4.744 -2.430 1.00 89.75 194 PHE A O 1
ATOM 1469 N N . TYR A 1 195 ? -10.079 -4.078 -4.227 1.00 88.12 195 TYR A N 1
ATOM 1470 C CA . TYR A 1 195 ? -10.149 -2.650 -3.896 1.00 88.12 195 TYR A CA 1
ATOM 1471 C C . TYR A 1 195 ? -11.576 -2.096 -4.002 1.00 88.12 195 TYR A C 1
ATOM 1473 O O . TYR A 1 195 ? -11.972 -1.280 -3.168 1.00 88.12 195 TYR A O 1
ATOM 1481 N N . GLY A 1 196 ? -12.384 -2.588 -4.948 1.00 88.00 196 GLY A N 1
ATOM 1482 C CA . GLY A 1 196 ? -13.805 -2.247 -5.048 1.00 88.00 196 GLY A CA 1
ATOM 1483 C C . GLY A 1 196 ? -14.609 -2.716 -3.830 1.00 88.00 196 GLY A C 1
ATOM 1484 O O . GLY A 1 196 ? -15.363 -1.942 -3.237 1.00 88.00 196 GLY A O 1
ATOM 1485 N N . SER A 1 197 ? -14.396 -3.961 -3.392 1.00 88.81 197 SER A N 1
ATOM 1486 C CA . SER A 1 197 ? -15.020 -4.498 -2.175 1.00 88.81 197 SER A CA 1
ATOM 1487 C C . SER A 1 197 ? -14.536 -3.775 -0.916 1.00 88.81 197 SER A C 1
ATOM 1489 O O . SER A 1 197 ? -15.313 -3.561 0.016 1.00 88.81 197 SER A O 1
ATOM 1491 N N . MET A 1 198 ? -13.262 -3.376 -0.884 1.00 86.81 198 MET A N 1
ATOM 1492 C CA . MET A 1 198 ? -12.655 -2.671 0.240 1.00 86.81 198 MET A CA 1
ATOM 1493 C C . MET A 1 198 ? -13.231 -1.260 0.431 1.00 86.81 198 MET A C 1
ATOM 1495 O O . MET A 1 198 ? -13.535 -0.888 1.567 1.00 86.81 198 MET A O 1
ATOM 1499 N N . ASP A 1 199 ? -13.458 -0.497 -0.647 1.00 85.44 199 ASP A N 1
ATOM 1500 C CA . ASP A 1 199 ? -14.147 0.803 -0.562 1.00 85.44 199 ASP A CA 1
ATOM 1501 C C . ASP A 1 199 ? -15.548 0.640 0.054 1.00 85.44 199 ASP A C 1
ATOM 1503 O O . ASP A 1 199 ? -15.900 1.325 1.019 1.00 85.44 199 ASP A O 1
ATOM 1507 N N . GLY A 1 200 ? -16.316 -0.346 -0.423 1.00 84.06 200 GLY A N 1
ATOM 1508 C CA . GLY A 1 200 ? -17.630 -0.674 0.130 1.00 84.06 200 GLY A CA 1
ATOM 1509 C C . GLY A 1 200 ? -17.578 -1.044 1.615 1.00 84.06 200 GLY A C 1
ATOM 1510 O O . GLY A 1 200 ? -18.311 -0.477 2.429 1.00 84.06 200 GLY A O 1
ATOM 1511 N N . ALA A 1 201 ? -16.685 -1.956 1.996 1.00 84.31 201 ALA A N 1
ATOM 1512 C CA . ALA A 1 201 ? -16.565 -2.429 3.371 1.00 84.31 201 ALA A CA 1
ATOM 1513 C C . ALA A 1 201 ? -16.067 -1.325 4.335 1.00 84.31 201 ALA A C 1
ATOM 1515 O O . ALA A 1 201 ? -16.525 -1.239 5.476 1.00 84.31 201 ALA A O 1
ATOM 1516 N N . SER A 1 202 ? -15.214 -0.405 3.871 1.00 82.12 202 SER A N 1
ATOM 1517 C CA . SER A 1 202 ? -14.756 0.746 4.667 1.00 82.12 202 SER A CA 1
ATOM 1518 C C . SER A 1 202 ? -15.898 1.705 5.051 1.00 82.12 202 SER A C 1
ATOM 1520 O O . SER A 1 202 ? -15.934 2.231 6.170 1.00 82.12 202 SER A O 1
ATOM 1522 N N . LYS A 1 203 ? -16.897 1.875 4.171 1.00 84.50 203 LYS A N 1
ATOM 1523 C CA . LYS A 1 203 ? -18.106 2.670 4.453 1.00 84.50 203 LYS A CA 1
ATOM 1524 C C . LYS A 1 203 ? -18.965 2.035 5.549 1.00 84.50 203 LYS A C 1
ATOM 1526 O O . LYS A 1 203 ? -19.533 2.768 6.361 1.00 84.50 203 LYS A O 1
ATOM 1531 N N . PHE A 1 204 ? -19.004 0.703 5.629 1.00 82.44 204 PHE A N 1
ATOM 1532 C CA . PHE A 1 204 ? -19.667 -0.010 6.728 1.00 82.44 204 PHE A CA 1
ATOM 1533 C C . PHE A 1 204 ? -18.989 0.252 8.076 1.00 82.44 204 PHE A C 1
ATOM 1535 O O . PHE A 1 204 ? -19.686 0.544 9.045 1.00 82.44 204 PHE A O 1
ATOM 1542 N N . VAL A 1 205 ? -17.652 0.245 8.139 1.00 82.25 205 VAL A N 1
ATOM 1543 C CA . VAL A 1 205 ? -16.905 0.560 9.377 1.00 82.25 205 VAL A CA 1
ATOM 1544 C C . VAL A 1 205 ? -17.184 1.984 9.850 1.00 82.25 205 VAL A C 1
ATOM 1546 O O . VAL A 1 205 ? -17.373 2.227 11.041 1.00 82.25 205 VAL A O 1
ATOM 1549 N N . ARG A 1 206 ? -17.281 2.941 8.919 1.00 82.56 206 ARG A N 1
ATOM 1550 C CA . ARG A 1 206 ? -17.683 4.312 9.257 1.00 82.56 206 ARG A CA 1
ATOM 1551 C C . ARG A 1 206 ? -19.101 4.369 9.830 1.00 82.56 206 ARG A C 1
ATOM 1553 O O . ARG A 1 206 ? -19.331 5.116 10.779 1.00 82.56 206 ARG A O 1
ATOM 1560 N N . GLY A 1 207 ? -20.036 3.617 9.252 1.00 85.94 207 GLY A N 1
ATOM 1561 C CA . GLY A 1 207 ? -21.406 3.507 9.756 1.00 85.94 207 GLY A CA 1
ATOM 1562 C C . GLY A 1 207 ? -21.467 2.909 11.164 1.00 85.94 207 GLY A C 1
ATOM 1563 O O . GLY A 1 207 ? -22.148 3.457 12.028 1.00 85.94 207 GLY A O 1
ATOM 1564 N N . ASP A 1 208 ? -20.694 1.852 11.412 1.00 86.94 208 ASP A N 1
ATOM 1565 C CA . ASP A 1 208 ? -20.560 1.203 12.722 1.00 86.94 208 ASP A CA 1
ATOM 1566 C C . ASP A 1 208 ? -20.041 2.163 13.797 1.00 86.94 208 ASP A C 1
ATOM 1568 O O . ASP A 1 208 ? -20.627 2.256 14.871 1.00 86.94 208 ASP A O 1
ATOM 1572 N N . ALA A 1 209 ? -19.018 2.966 13.499 1.00 83.88 209 ALA A N 1
ATOM 1573 C CA . ALA A 1 209 ? -18.499 3.927 14.471 1.00 83.88 209 ALA A CA 1
ATOM 1574 C C . ALA A 1 209 ? -19.531 5.009 14.854 1.00 83.88 209 ALA A C 1
ATOM 1576 O O . ALA A 1 209 ? -19.604 5.416 16.014 1.00 83.88 209 ALA A O 1
ATOM 1577 N N . ILE A 1 210 ? -20.370 5.451 13.905 1.00 87.44 210 ILE A N 1
ATOM 1578 C CA . ILE A 1 210 ? -21.489 6.366 14.201 1.00 87.44 210 ILE A CA 1
ATOM 1579 C C . ILE A 1 210 ? -22.527 5.660 15.080 1.00 87.44 210 ILE A C 1
ATOM 1581 O O . ILE A 1 210 ? -22.979 6.232 16.073 1.00 87.44 210 ILE A O 1
ATOM 1585 N N . ALA A 1 211 ? -22.887 4.420 14.741 1.00 88.25 211 ALA A N 1
ATOM 1586 C CA . ALA A 1 211 ? -23.825 3.624 15.523 1.00 88.25 211 ALA A CA 1
ATOM 1587 C C . ALA A 1 211 ? -23.319 3.393 16.956 1.00 88.25 211 ALA A C 1
ATOM 1589 O O . ALA A 1 211 ? -24.088 3.561 17.896 1.00 88.25 211 ALA A O 1
ATOM 1590 N N . GLY A 1 212 ? -22.028 3.106 17.143 1.00 86.38 212 GLY A N 1
ATOM 1591 C CA . GLY A 1 212 ? -21.406 2.943 18.459 1.00 86.38 212 GLY A CA 1
ATOM 1592 C C . GLY A 1 212 ? -21.515 4.195 19.334 1.00 86.38 212 GLY A C 1
ATOM 1593 O O . GLY A 1 212 ? -21.869 4.094 20.507 1.00 86.38 212 GLY A O 1
ATOM 1594 N N . ILE A 1 213 ? -21.303 5.388 18.765 1.00 87.62 213 ILE A N 1
ATOM 1595 C CA . ILE A 1 213 ? -21.495 6.658 19.490 1.00 87.62 213 ILE A CA 1
ATOM 1596 C C . ILE A 1 213 ? -22.966 6.848 19.886 1.00 87.62 213 ILE A C 1
ATOM 1598 O O . ILE A 1 213 ? -23.252 7.270 21.006 1.00 87.62 213 ILE A O 1
ATOM 1602 N N . LEU A 1 214 ? -23.908 6.534 18.991 1.00 89.69 214 LEU A N 1
ATOM 1603 C CA . LEU A 1 214 ? -25.340 6.631 19.294 1.00 89.69 214 LEU A CA 1
ATOM 1604 C C . LEU A 1 214 ? -25.751 5.653 20.399 1.00 89.69 214 LEU A C 1
ATOM 1606 O O . LEU A 1 214 ? -26.436 6.055 21.335 1.00 89.69 214 LEU A O 1
ATOM 1610 N N . ILE A 1 215 ? -25.295 4.401 20.319 1.00 89.38 215 ILE A N 1
ATOM 1611 C CA . ILE A 1 215 ? -25.533 3.366 21.331 1.00 89.38 215 ILE A CA 1
ATOM 1612 C C . ILE A 1 215 ? -24.996 3.815 22.691 1.00 89.38 215 ILE A C 1
ATOM 1614 O O . ILE A 1 215 ? -25.706 3.740 23.685 1.00 89.38 215 ILE A O 1
ATOM 1618 N N . MET A 1 216 ? -23.787 4.372 22.736 1.00 87.19 216 MET A N 1
ATOM 1619 C CA . MET A 1 216 ? -23.200 4.922 23.956 1.00 87.19 216 MET A CA 1
ATOM 1620 C C . MET A 1 216 ? -24.076 6.021 24.577 1.00 87.19 216 MET A C 1
ATOM 1622 O O . MET A 1 216 ? -24.342 5.990 25.777 1.00 87.19 216 MET A O 1
ATOM 1626 N N . VAL A 1 217 ? -24.566 6.976 23.779 1.00 89.69 217 VAL A N 1
ATOM 1627 C CA . VAL A 1 217 ? -25.478 8.025 24.275 1.00 89.69 217 VAL A CA 1
ATOM 1628 C C . VAL A 1 217 ? -26.777 7.414 24.805 1.00 89.69 217 VAL A C 1
ATOM 1630 O O . VAL A 1 217 ? -27.249 7.811 25.871 1.00 89.69 217 VAL A O 1
ATOM 1633 N N . ILE A 1 218 ? -27.331 6.428 24.095 1.00 90.31 218 ILE A N 1
ATOM 1634 C CA . ILE A 1 218 ? -28.529 5.695 24.518 1.00 90.31 218 ILE A CA 1
ATOM 1635 C C . ILE A 1 218 ? -28.276 4.949 25.835 1.00 90.31 218 ILE A C 1
ATOM 1637 O O . ILE A 1 218 ? -29.139 4.977 26.705 1.00 90.31 218 ILE A O 1
ATOM 1641 N N . ASN A 1 219 ? -27.102 4.352 26.030 1.00 89.69 219 ASN A N 1
ATOM 1642 C CA . ASN A 1 219 ? -26.767 3.614 27.247 1.00 89.69 219 ASN A CA 1
ATOM 1643 C C . ASN A 1 219 ? -26.604 4.536 28.453 1.00 89.69 219 ASN A C 1
ATOM 1645 O O . ASN A 1 219 ? -27.176 4.258 29.505 1.00 89.69 219 ASN A O 1
ATOM 1649 N N . VAL A 1 220 ? -25.913 5.671 28.295 1.00 88.56 220 VAL A N 1
ATOM 1650 C CA . VAL A 1 220 ? -25.777 6.650 29.385 1.00 88.56 220 VAL A CA 1
ATOM 1651 C C . VAL A 1 220 ? -27.138 7.245 29.748 1.00 88.56 220 VAL A C 1
ATOM 1653 O O . VAL A 1 220 ? -27.530 7.217 30.912 1.00 88.56 220 VAL A O 1
ATOM 1656 N N . VAL A 1 221 ? -27.876 7.782 28.770 1.00 90.88 221 VAL A N 1
ATOM 1657 C CA . VAL A 1 221 ? -29.138 8.500 29.024 1.00 90.88 221 VAL A CA 1
ATOM 1658 C C . VAL A 1 221 ? -30.264 7.534 29.384 1.00 90.88 221 VAL A C 1
ATOM 1660 O O . VAL A 1 221 ? -30.967 7.736 30.373 1.00 90.88 221 VAL A O 1
ATOM 1663 N N . GLY A 1 222 ? -30.433 6.475 28.597 1.00 90.12 222 GLY A N 1
ATOM 1664 C CA . GLY A 1 222 ? -31.438 5.440 28.820 1.00 90.12 222 GLY A CA 1
ATOM 1665 C C . GLY A 1 222 ? -31.185 4.672 30.111 1.00 90.12 222 GLY A C 1
ATOM 1666 O O . GLY A 1 222 ? -32.124 4.459 30.871 1.00 90.12 222 GLY A O 1
ATOM 1667 N N . GLY A 1 223 ? -29.927 4.342 30.412 1.00 88.12 223 GLY A N 1
ATOM 1668 C CA . GLY A 1 223 ? -29.542 3.687 31.660 1.00 88.12 223 GLY A CA 1
ATOM 1669 C C . GLY A 1 223 ? -29.845 4.538 32.889 1.00 88.12 223 GLY A C 1
ATOM 1670 O O . GLY A 1 223 ? -30.438 4.049 33.846 1.00 88.12 223 GLY A O 1
ATOM 1671 N N . LEU A 1 224 ? -29.548 5.841 32.836 1.00 89.31 224 LEU A N 1
ATOM 1672 C CA . LEU A 1 224 ? -29.922 6.784 33.895 1.00 89.31 224 LEU A CA 1
ATOM 1673 C C . LEU A 1 224 ? -31.439 6.865 34.101 1.00 89.31 224 LEU A C 1
ATOM 1675 O O . LEU A 1 224 ? -31.910 6.801 35.237 1.00 89.31 224 LEU A O 1
ATOM 1679 N N . LEU A 1 225 ? -32.210 6.973 33.014 1.00 90.31 225 LEU A N 1
ATOM 1680 C CA . LEU A 1 225 ? -33.673 7.014 33.080 1.00 90.31 225 LEU A CA 1
ATOM 1681 C C . LEU A 1 225 ? -34.249 5.717 33.661 1.00 90.31 225 LEU A C 1
ATOM 1683 O O . LEU A 1 225 ? -35.087 5.772 34.557 1.00 90.31 225 LEU A O 1
ATOM 1687 N N . VAL A 1 226 ? -33.790 4.557 33.191 1.00 89.00 226 VAL A N 1
ATOM 1688 C CA . VAL A 1 226 ? -34.244 3.240 33.665 1.00 89.00 226 VAL A CA 1
ATOM 1689 C C . VAL A 1 226 ? -33.818 2.993 35.116 1.00 89.00 226 VAL A C 1
ATOM 1691 O O . VAL A 1 226 ? -34.617 2.501 35.917 1.00 89.00 226 VAL A O 1
ATOM 1694 N N . GLY A 1 227 ? -32.599 3.379 35.492 1.00 87.31 227 GLY A N 1
ATOM 1695 C CA . GLY A 1 227 ? -32.085 3.251 36.854 1.00 87.31 227 GLY A CA 1
ATOM 1696 C C . GLY A 1 227 ? -32.884 4.072 37.866 1.00 87.31 227 GLY A C 1
ATOM 1697 O O . GLY A 1 227 ? -33.276 3.549 38.907 1.00 87.31 227 GLY A O 1
ATOM 1698 N N . VAL A 1 228 ? -33.179 5.337 37.550 1.00 91.38 228 VAL A N 1
ATOM 1699 C CA . VAL A 1 228 ? -33.897 6.239 38.466 1.00 91.38 228 VAL A CA 1
ATOM 1700 C C . VAL A 1 228 ? -35.409 5.992 38.449 1.00 91.38 228 VAL A C 1
ATOM 1702 O O . VAL A 1 228 ? -36.015 5.887 39.513 1.00 91.38 228 VAL A O 1
ATOM 1705 N N . LEU A 1 229 ? -36.032 5.888 37.268 1.00 91.69 229 LEU A N 1
ATOM 1706 C CA . LEU A 1 229 ? -37.496 5.822 37.147 1.00 91.69 229 LEU A CA 1
ATOM 1707 C C . LEU A 1 229 ? -38.066 4.419 37.372 1.00 91.69 229 LEU A C 1
ATOM 1709 O O . LEU A 1 229 ? -39.139 4.304 37.957 1.00 91.69 229 LEU A O 1
ATOM 1713 N N . GLN A 1 230 ? -37.397 3.365 36.889 1.00 89.19 230 GLN A N 1
ATOM 1714 C CA . GLN A 1 230 ? -37.922 1.993 36.981 1.00 89.19 230 GLN A CA 1
ATOM 1715 C C . GLN A 1 230 ? -37.346 1.225 38.172 1.00 89.19 230 GLN A C 1
ATOM 1717 O O . GLN A 1 230 ? -38.086 0.522 38.854 1.00 89.19 230 GLN A O 1
ATOM 1722 N N . HIS A 1 231 ? -36.047 1.376 38.442 1.00 85.88 231 HIS A N 1
ATOM 1723 C CA . HIS A 1 231 ? -35.352 0.616 39.489 1.00 85.88 231 HIS A CA 1
ATOM 1724 C C . HIS A 1 231 ? -35.189 1.387 40.809 1.00 85.88 231 HIS A C 1
ATOM 1726 O O . HIS A 1 231 ? -34.631 0.850 41.765 1.00 85.88 231 HIS A O 1
ATOM 1732 N N . GLY A 1 232 ? -35.673 2.634 40.886 1.00 85.75 232 GLY A N 1
ATOM 1733 C CA . GLY A 1 232 ? -35.678 3.437 42.114 1.00 85.75 232 GLY A CA 1
ATOM 1734 C C . GLY A 1 232 ? -34.288 3.778 42.665 1.00 85.75 232 GLY A C 1
ATOM 1735 O O . GLY A 1 232 ? -34.152 4.076 43.852 1.00 85.75 232 GLY A O 1
ATOM 1736 N N . MET A 1 233 ? -33.242 3.715 41.837 1.00 87.94 233 MET A N 1
ATOM 1737 C CA . MET A 1 233 ? -31.875 4.027 42.250 1.00 87.94 233 MET A CA 1
ATOM 1738 C C . MET A 1 233 ? -31.701 5.532 42.486 1.00 87.94 233 MET A C 1
ATOM 1740 O O . MET A 1 233 ? -32.306 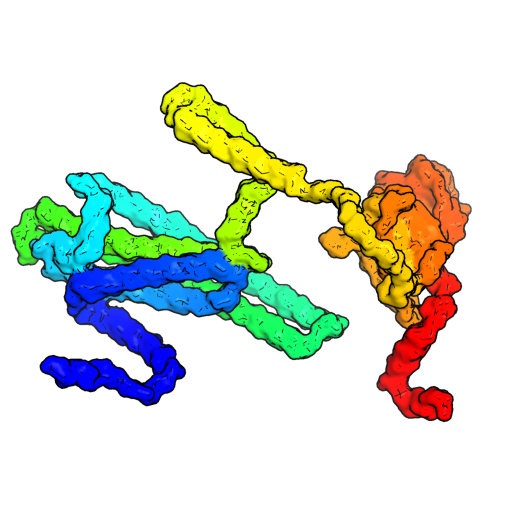6.366 41.810 1.00 87.94 233 MET A O 1
ATOM 1744 N N . SER A 1 234 ? -30.805 5.903 43.408 1.00 91.56 234 SER A N 1
ATOM 1745 C CA . SER A 1 234 ? -30.385 7.303 43.533 1.00 91.56 234 SER A CA 1
ATOM 1746 C C . SER A 1 234 ? -29.668 7.761 42.258 1.00 91.56 234 SER A C 1
ATOM 1748 O O . SER A 1 234 ? -28.900 6.998 41.671 1.00 91.56 234 SER A O 1
ATOM 1750 N N . MET A 1 235 ? -29.873 9.020 41.854 1.00 87.31 235 MET A N 1
ATOM 1751 C CA . MET A 1 235 ? -29.269 9.593 40.640 1.00 87.31 235 MET A CA 1
ATOM 1752 C C . MET A 1 235 ? -27.746 9.384 40.583 1.00 87.31 235 MET A C 1
ATOM 1754 O O . MET A 1 235 ? -27.209 9.069 39.527 1.00 87.31 235 MET A O 1
ATOM 1758 N N . GLY A 1 236 ? -27.054 9.511 41.723 1.00 85.81 236 GLY A N 1
ATOM 1759 C CA . GLY A 1 236 ? -25.608 9.294 41.812 1.00 85.81 236 GLY A CA 1
ATOM 1760 C C . GLY A 1 236 ? -25.194 7.842 41.561 1.00 85.81 236 GLY A C 1
ATOM 1761 O O . GLY A 1 236 ? -24.320 7.601 40.738 1.00 85.81 236 GLY A O 1
ATOM 1762 N N . HIS A 1 237 ? -25.861 6.873 42.203 1.00 85.25 237 HIS A N 1
ATOM 1763 C CA . HIS A 1 237 ? -25.553 5.447 42.007 1.00 85.25 237 HIS A CA 1
ATOM 1764 C C . HIS A 1 237 ? -25.933 4.961 40.603 1.00 85.25 237 HIS A C 1
ATOM 1766 O O . HIS A 1 237 ? -25.218 4.156 40.011 1.00 85.25 237 HIS A O 1
ATOM 1772 N N . ALA A 1 238 ? -27.050 5.450 40.056 1.00 86.25 238 ALA A N 1
ATOM 1773 C CA . ALA A 1 238 ? -27.445 5.154 38.683 1.00 86.25 238 ALA A CA 1
ATOM 1774 C C . ALA A 1 238 ? -26.420 5.714 37.685 1.00 86.25 238 ALA A C 1
ATOM 1776 O O . ALA A 1 238 ? -25.987 4.996 36.787 1.00 86.25 238 ALA A O 1
ATOM 1777 N N . ALA A 1 239 ? -25.980 6.964 37.870 1.00 86.00 239 ALA A N 1
ATOM 1778 C CA . ALA A 1 239 ? -24.939 7.553 37.035 1.00 86.00 239 ALA A CA 1
ATOM 1779 C C . ALA A 1 239 ? -23.642 6.737 37.102 1.00 86.00 239 ALA A C 1
ATOM 1781 O O . ALA A 1 239 ? -23.090 6.417 36.054 1.00 86.00 239 ALA A O 1
ATOM 1782 N N . GLU A 1 240 ? -23.192 6.358 38.299 1.00 85.38 240 GLU A N 1
ATOM 1783 C CA . GLU A 1 240 ? -21.968 5.577 38.491 1.00 85.38 240 GLU A CA 1
ATOM 1784 C C . GLU A 1 240 ? -22.040 4.207 37.801 1.00 85.38 240 GLU A C 1
ATOM 1786 O O . GLU A 1 240 ? -21.203 3.918 36.947 1.00 85.38 240 GLU A O 1
ATOM 1791 N N . SER A 1 241 ? -23.065 3.396 38.096 1.00 86.50 241 SER A N 1
ATOM 1792 C CA . SER A 1 241 ? -23.180 2.026 37.567 1.00 86.50 241 SER A CA 1
ATOM 1793 C C . SER A 1 241 ? -23.338 2.007 36.045 1.00 86.50 241 SER A C 1
ATOM 1795 O O . SER A 1 241 ? -22.543 1.393 35.332 1.00 86.50 241 SER A O 1
ATOM 1797 N N . TYR A 1 242 ? -24.329 2.733 35.515 1.00 87.75 242 TYR A N 1
ATOM 1798 C CA . TYR A 1 242 ? -24.642 2.679 34.086 1.00 87.75 242 TYR A CA 1
ATOM 1799 C C . TYR A 1 242 ? -23.563 3.334 33.234 1.00 87.75 242 TYR A C 1
ATOM 1801 O O . TYR A 1 242 ? -23.262 2.845 32.148 1.00 87.75 242 TYR A O 1
ATOM 1809 N N . THR A 1 243 ? -22.936 4.407 33.709 1.00 86.69 243 THR A N 1
ATOM 1810 C CA . THR A 1 243 ? -21.869 5.044 32.934 1.00 86.69 243 THR A CA 1
ATOM 1811 C C . THR A 1 243 ? -20.573 4.247 33.017 1.00 86.69 243 THR A C 1
ATOM 1813 O O . THR A 1 243 ? -19.883 4.171 32.009 1.00 86.69 243 THR A O 1
ATOM 1816 N N . LEU A 1 244 ? -20.243 3.606 34.148 1.00 88.31 244 LEU A N 1
ATOM 1817 C CA . LEU A 1 244 ? -19.080 2.713 34.220 1.00 88.31 244 LEU A CA 1
ATOM 1818 C C . LEU A 1 244 ? -19.238 1.542 33.247 1.00 88.31 244 LEU A C 1
ATOM 1820 O O . LEU A 1 244 ? -18.327 1.277 32.463 1.00 88.31 244 LEU A O 1
ATOM 1824 N N . LEU A 1 245 ? -20.414 0.908 33.237 1.00 89.50 245 LEU A N 1
ATOM 1825 C CA . LEU A 1 245 ? -20.756 -0.147 32.283 1.00 89.50 245 LEU A CA 1
ATOM 1826 C C . LEU A 1 245 ? -20.705 0.352 30.833 1.00 89.50 245 LEU A C 1
ATOM 1828 O O . LEU A 1 245 ? -20.153 -0.324 29.972 1.00 89.50 245 LEU A O 1
ATOM 1832 N N . THR A 1 246 ? -21.221 1.554 30.563 1.00 89.94 246 THR A N 1
ATOM 1833 C CA . THR A 1 246 ? -21.216 2.142 29.213 1.00 89.94 246 THR A CA 1
ATOM 1834 C C . THR A 1 246 ? -19.808 2.495 28.731 1.00 89.94 246 THR A C 1
ATOM 1836 O O . THR A 1 246 ? -19.483 2.271 27.567 1.00 89.94 246 THR A O 1
ATOM 1839 N N . ILE A 1 247 ? -18.959 3.038 29.609 1.00 89.31 247 ILE A N 1
ATOM 1840 C CA . ILE A 1 247 ? -17.550 3.317 29.303 1.00 89.31 247 ILE A CA 1
ATOM 1841 C C . ILE A 1 247 ? -16.820 2.003 29.027 1.00 89.31 247 ILE A C 1
ATOM 1843 O O . ILE A 1 247 ? -16.111 1.902 28.028 1.00 89.31 247 ILE A O 1
ATOM 1847 N N . GLY A 1 248 ? -17.015 0.993 29.879 1.00 90.19 248 GLY A N 1
ATOM 1848 C CA . GLY A 1 248 ? -16.426 -0.330 29.699 1.00 90.19 248 GLY A CA 1
ATOM 1849 C C . GLY A 1 248 ? -16.815 -0.958 28.362 1.00 90.19 248 GLY A C 1
ATOM 1850 O O . GLY A 1 248 ? -15.942 -1.344 27.590 1.00 90.19 248 GLY A O 1
ATOM 1851 N N . ASP A 1 249 ? -18.110 -0.982 28.049 1.00 90.50 249 ASP A N 1
ATOM 1852 C CA . ASP A 1 249 ? -18.649 -1.525 26.799 1.00 90.50 249 ASP A CA 1
ATOM 1853 C C . ASP A 1 249 ? -18.101 -0.776 25.578 1.00 90.50 249 ASP A C 1
ATOM 1855 O O . ASP A 1 249 ? -17.573 -1.378 24.640 1.00 90.50 249 ASP A O 1
ATOM 1859 N N . GLY A 1 250 ? -18.106 0.559 25.636 1.00 89.12 250 GLY A N 1
ATOM 1860 C CA . GLY A 1 250 ? -17.553 1.398 24.581 1.00 89.12 250 GLY A CA 1
ATOM 1861 C C . GLY A 1 250 ? -16.060 1.161 24.343 1.00 89.12 250 GLY A C 1
ATOM 1862 O O . GLY A 1 250 ? -15.631 1.122 23.191 1.00 89.12 250 GLY A O 1
ATOM 1863 N N . LEU A 1 251 ? -15.259 0.965 25.394 1.00 88.56 251 LEU A N 1
ATOM 1864 C CA . LEU A 1 251 ? -13.829 0.658 25.265 1.00 88.56 251 LEU A CA 1
ATOM 1865 C C . LEU A 1 251 ? -13.585 -0.725 24.660 1.00 88.56 251 LEU A C 1
ATOM 1867 O O . LEU A 1 251 ? -12.745 -0.864 23.766 1.00 88.56 251 LEU A O 1
ATOM 1871 N N . VAL A 1 252 ? -14.329 -1.734 25.118 1.00 90.31 252 VAL A N 1
ATOM 1872 C CA . VAL A 1 252 ? -14.241 -3.104 24.598 1.00 90.31 252 VAL A CA 1
ATOM 1873 C C . VAL A 1 252 ? -14.566 -3.132 23.105 1.00 90.31 252 VAL A C 1
ATOM 1875 O O . VAL A 1 252 ? -13.881 -3.814 22.344 1.00 90.31 252 VAL A O 1
ATOM 1878 N N . ALA A 1 253 ? -15.547 -2.344 22.660 1.00 87.06 253 ALA A N 1
ATOM 1879 C CA . ALA A 1 253 ? -15.884 -2.201 21.247 1.00 87.06 253 ALA A CA 1
ATOM 1880 C C . ALA A 1 253 ? -14.842 -1.390 20.447 1.00 87.06 253 ALA A C 1
ATOM 1882 O O . ALA A 1 253 ? -14.603 -1.668 19.267 1.00 87.06 253 ALA A O 1
ATOM 1883 N N . GLN A 1 254 ? -14.199 -0.396 21.068 1.00 88.19 254 GLN A N 1
ATOM 1884 C CA . GLN A 1 254 ? -13.241 0.499 20.407 1.00 88.19 254 GLN A CA 1
ATOM 1885 C C . GLN A 1 254 ? -11.901 -0.158 20.085 1.00 88.19 254 GLN A C 1
ATOM 1887 O O . GLN A 1 254 ? -11.320 0.156 19.044 1.00 88.19 254 GLN A O 1
ATOM 1892 N N . ILE A 1 255 ? -11.394 -1.051 20.940 1.00 89.25 255 ILE A N 1
ATOM 1893 C CA . ILE A 1 255 ? -10.087 -1.688 20.718 1.00 89.25 255 ILE A CA 1
ATOM 1894 C C . ILE A 1 255 ? -10.071 -2.473 19.393 1.00 89.25 255 ILE A C 1
ATOM 1896 O O . ILE A 1 255 ? -9.225 -2.170 18.548 1.00 89.25 255 ILE A O 1
ATOM 1900 N N . PRO A 1 256 ? -11.018 -3.394 19.123 1.00 90.38 256 PRO A N 1
ATOM 1901 C CA . PRO A 1 256 ? -11.088 -4.070 17.832 1.00 90.38 256 PRO A CA 1
ATOM 1902 C C . PRO A 1 256 ? -11.283 -3.114 16.655 1.00 90.38 256 PRO A C 1
ATOM 1904 O O . PRO A 1 256 ? -10.734 -3.348 15.579 1.00 90.38 256 PRO A O 1
ATOM 1907 N N . ALA A 1 257 ? -12.056 -2.037 16.842 1.00 87.19 257 ALA A N 1
ATOM 1908 C CA . ALA A 1 257 ? -12.289 -1.029 15.810 1.00 87.19 257 ALA A CA 1
ATOM 1909 C C . ALA A 1 257 ? -10.997 -0.317 15.407 1.00 87.19 257 ALA A C 1
ATOM 1911 O O . ALA A 1 257 ? -10.693 -0.225 14.219 1.00 87.19 257 ALA A O 1
ATOM 1912 N N . LEU A 1 258 ? -10.210 0.117 16.392 1.00 88.44 258 LEU A N 1
ATOM 1913 C CA . LEU A 1 258 ? -8.896 0.713 16.181 1.00 88.44 258 LEU A CA 1
ATOM 1914 C C . LEU A 1 258 ? -7.963 -0.258 15.454 1.00 88.44 258 LEU A C 1
ATOM 1916 O O . LEU A 1 258 ? -7.360 0.104 14.449 1.00 88.44 258 LEU A O 1
ATOM 1920 N N . VAL A 1 259 ? -7.871 -1.496 15.938 1.00 91.19 259 VAL A N 1
ATOM 1921 C CA . VAL A 1 259 ? -6.969 -2.512 15.385 1.00 91.19 259 VAL A CA 1
ATOM 1922 C C . VAL A 1 259 ? -7.317 -2.832 13.925 1.00 91.19 259 VAL A C 1
ATOM 1924 O O . VAL A 1 259 ? -6.432 -2.820 13.071 1.00 91.19 259 VAL A O 1
ATOM 1927 N N . ILE A 1 260 ? -8.601 -3.037 13.607 1.00 89.56 260 ILE A N 1
ATOM 1928 C CA . ILE A 1 260 ? -9.064 -3.294 12.232 1.00 89.56 260 ILE A CA 1
ATOM 1929 C C . ILE A 1 260 ? -8.871 -2.065 11.338 1.00 89.56 260 ILE A C 1
ATOM 1931 O O . ILE A 1 260 ? -8.456 -2.205 10.190 1.00 89.56 260 ILE A O 1
ATOM 1935 N N . SER A 1 261 ? -9.128 -0.860 11.851 1.00 86.12 261 SER A N 1
ATOM 1936 C CA . SER A 1 261 ? -8.920 0.384 11.103 1.00 86.12 261 SER A CA 1
ATOM 1937 C C . SER A 1 261 ? -7.445 0.598 10.751 1.00 86.12 261 SER A C 1
ATOM 1939 O O . SER A 1 261 ? -7.134 1.042 9.647 1.00 86.12 261 SER A O 1
ATOM 1941 N N . THR A 1 262 ? -6.533 0.253 11.661 1.00 87.94 262 THR A N 1
ATOM 1942 C CA . THR A 1 262 ? -5.090 0.270 11.402 1.00 87.94 262 THR A CA 1
ATOM 1943 C C . THR A 1 262 ? -4.704 -0.801 10.386 1.00 87.94 262 THR A C 1
ATOM 1945 O O . THR A 1 262 ? -3.988 -0.492 9.440 1.00 87.94 262 THR A O 1
ATOM 1948 N N . ALA A 1 263 ? -5.223 -2.028 10.514 1.00 88.62 263 ALA A N 1
ATOM 1949 C CA . ALA A 1 263 ? -4.978 -3.104 9.550 1.00 88.62 263 ALA A CA 1
ATOM 1950 C C . ALA A 1 263 ? -5.427 -2.715 8.130 1.00 88.62 263 ALA A C 1
ATOM 1952 O O . ALA A 1 263 ? -4.697 -2.924 7.165 1.00 88.62 263 ALA A O 1
ATOM 1953 N N . ALA A 1 264 ? -6.597 -2.080 8.009 1.00 85.38 264 ALA A N 1
ATOM 1954 C CA . ALA A 1 264 ? -7.107 -1.548 6.749 1.00 85.38 264 ALA A CA 1
ATOM 1955 C C . ALA A 1 264 ? -6.187 -0.472 6.163 1.00 85.38 264 ALA A C 1
ATOM 1957 O O . ALA A 1 264 ? -5.888 -0.509 4.972 1.00 85.38 264 ALA A O 1
ATOM 1958 N N . GLY A 1 265 ? -5.705 0.449 7.005 1.00 82.62 265 GLY A N 1
ATOM 1959 C CA . GLY A 1 265 ? -4.708 1.442 6.612 1.00 82.62 265 GLY A CA 1
ATOM 1960 C C . GLY A 1 265 ? -3.444 0.786 6.057 1.00 82.62 265 GLY A C 1
ATOM 1961 O O . GLY A 1 265 ? -3.067 1.082 4.930 1.00 82.62 265 GLY A O 1
ATOM 1962 N N . VAL A 1 266 ? -2.861 -0.162 6.798 1.00 84.69 266 VAL A N 1
ATOM 1963 C CA . VAL A 1 266 ? -1.642 -0.894 6.411 1.00 84.69 266 VAL A CA 1
ATOM 1964 C C . VAL A 1 266 ? -1.802 -1.602 5.064 1.00 84.69 266 VAL A C 1
ATOM 1966 O O . VAL A 1 266 ? -0.910 -1.515 4.227 1.00 84.69 266 VAL A O 1
ATOM 1969 N N . ILE A 1 267 ? -2.933 -2.274 4.830 1.00 85.12 267 ILE A N 1
ATOM 1970 C CA . ILE A 1 267 ? -3.203 -2.975 3.567 1.00 85.12 267 ILE A CA 1
ATOM 1971 C C . ILE A 1 267 ? -3.331 -2.006 2.388 1.00 85.12 267 ILE A C 1
ATOM 1973 O O . ILE A 1 267 ? -2.805 -2.288 1.314 1.00 85.12 267 ILE A O 1
ATOM 1977 N N . VAL A 1 268 ? -4.011 -0.869 2.565 1.00 80.62 268 VAL A N 1
ATOM 1978 C CA . VAL A 1 268 ? -4.248 0.083 1.467 1.00 80.62 268 VAL A CA 1
ATOM 1979 C C . VAL A 1 268 ? -3.009 0.919 1.150 1.00 80.62 268 VAL A C 1
ATOM 1981 O O . VAL A 1 268 ? -2.767 1.222 -0.014 1.00 80.62 268 VAL A O 1
ATOM 1984 N N . THR A 1 269 ? -2.211 1.288 2.153 1.00 78.88 269 THR A N 1
ATOM 1985 C CA . THR A 1 269 ? -0.978 2.068 1.947 1.00 78.88 269 THR A CA 1
ATOM 1986 C C . THR A 1 269 ? 0.227 1.208 1.587 1.00 78.88 269 THR A C 1
ATOM 1988 O O . THR A 1 269 ? 1.333 1.732 1.454 1.00 78.88 269 THR A O 1
ATOM 1991 N N . ARG A 1 270 ? 0.051 -0.111 1.475 1.00 77.62 270 ARG A N 1
ATOM 1992 C CA . ARG A 1 270 ? 1.128 -1.029 1.121 1.00 77.62 270 ARG A CA 1
ATOM 1993 C C . ARG A 1 270 ? 1.595 -0.769 -0.307 1.00 77.62 270 ARG A C 1
ATOM 1995 O O . ARG A 1 270 ? 0.798 -0.740 -1.239 1.00 77.62 270 ARG A O 1
ATOM 2002 N N . VAL A 1 271 ? 2.908 -0.655 -0.472 1.00 65.31 271 VAL A N 1
ATOM 2003 C CA . VAL A 1 271 ? 3.557 -0.636 -1.783 1.00 65.31 271 VAL A CA 1
ATOM 2004 C C . VAL A 1 271 ? 3.929 -2.071 -2.142 1.00 65.31 271 VAL A C 1
ATOM 2006 O O . VAL A 1 271 ? 4.560 -2.758 -1.338 1.00 65.31 271 VAL A O 1
ATOM 2009 N N . SER A 1 272 ? 3.528 -2.540 -3.325 1.00 63.34 272 SER A N 1
ATOM 2010 C CA . SER A 1 272 ? 3.826 -3.895 -3.805 1.00 63.34 272 SER A CA 1
ATOM 2011 C C . SER A 1 272 ? 5.338 -4.116 -3.894 1.00 63.34 272 SER A C 1
ATOM 2013 O O . SER A 1 272 ? 5.993 -3.651 -4.821 1.00 63.34 272 SER A O 1
ATOM 2015 N N . THR A 1 273 ? 5.883 -4.800 -2.897 1.00 63.41 273 THR A N 1
ATOM 2016 C CA . THR A 1 273 ? 7.307 -5.102 -2.708 1.00 63.41 273 THR A CA 1
ATOM 2017 C C . THR A 1 273 ? 7.406 -6.477 -2.046 1.00 63.41 273 THR A C 1
ATOM 2019 O O . THR A 1 273 ? 6.467 -6.903 -1.377 1.00 63.41 273 THR A O 1
ATOM 2022 N N . ASP A 1 274 ? 8.525 -7.183 -2.214 1.00 66.94 274 ASP A N 1
ATOM 2023 C CA . ASP A 1 274 ? 8.695 -8.553 -1.693 1.00 66.94 274 ASP A CA 1
ATOM 2024 C C . ASP A 1 274 ? 9.021 -8.614 -0.179 1.00 66.94 274 ASP A C 1
ATOM 2026 O O . ASP A 1 274 ? 9.476 -9.638 0.322 1.00 66.94 274 ASP A O 1
ATOM 2030 N N . GLN A 1 275 ? 8.813 -7.524 0.569 1.00 73.62 275 GLN A N 1
ATOM 2031 C CA . GLN A 1 275 ? 9.082 -7.434 2.012 1.00 73.62 275 GLN A CA 1
ATOM 2032 C C . GLN A 1 275 ? 7.794 -7.180 2.796 1.00 73.62 275 GLN A C 1
ATOM 2034 O O . GLN A 1 275 ? 6.874 -6.527 2.298 1.00 73.62 275 GLN A O 1
ATOM 2039 N N . ASP A 1 276 ? 7.734 -7.637 4.046 1.00 80.12 276 ASP A N 1
ATOM 2040 C CA . ASP A 1 276 ? 6.641 -7.262 4.943 1.00 80.12 276 ASP A CA 1
ATOM 2041 C C . ASP A 1 276 ? 6.784 -5.812 5.456 1.00 80.12 276 ASP A C 1
ATOM 2043 O O . ASP A 1 276 ? 7.823 -5.164 5.302 1.00 80.12 276 ASP A O 1
ATOM 2047 N N . VAL A 1 277 ? 5.716 -5.260 6.039 1.00 78.31 277 VAL A N 1
ATOM 2048 C CA . VAL A 1 277 ? 5.694 -3.843 6.461 1.00 78.31 277 VAL A CA 1
ATOM 2049 C C . VAL A 1 277 ? 6.634 -3.584 7.639 1.00 78.31 277 VAL A C 1
ATOM 2051 O O . VAL A 1 277 ? 7.184 -2.487 7.754 1.00 78.31 277 VAL A O 1
ATOM 2054 N N . GLY A 1 278 ? 6.832 -4.575 8.510 1.00 78.69 278 GLY A N 1
ATOM 2055 C CA . GLY A 1 278 ? 7.729 -4.459 9.654 1.00 78.69 278 GLY A CA 1
ATOM 2056 C C . GLY A 1 278 ? 9.183 -4.365 9.206 1.00 78.69 278 GLY A C 1
ATOM 2057 O O . GLY A 1 278 ? 9.893 -3.444 9.614 1.00 78.69 278 GLY A O 1
ATOM 2058 N N . GLU A 1 279 ? 9.599 -5.264 8.315 1.00 78.88 279 GLU A N 1
ATOM 2059 C CA . GLU A 1 279 ? 10.927 -5.256 7.706 1.00 78.88 279 GLU A CA 1
ATOM 2060 C C . GLU A 1 279 ? 11.180 -3.959 6.942 1.00 78.88 279 GLU A C 1
ATOM 2062 O O . GLU A 1 279 ? 12.220 -3.334 7.139 1.00 78.88 279 GLU A O 1
ATOM 2067 N N . GLN A 1 280 ? 10.222 -3.490 6.139 1.00 76.88 280 GLN A N 1
ATOM 2068 C CA . GLN A 1 280 ? 10.364 -2.228 5.411 1.00 76.88 280 GLN A CA 1
ATOM 2069 C C . GLN A 1 280 ? 10.525 -1.031 6.340 1.00 76.88 280 GLN A C 1
ATOM 2071 O O . GLN A 1 280 ? 11.403 -0.202 6.114 1.00 76.88 280 GLN A O 1
ATOM 2076 N N . MET A 1 281 ? 9.701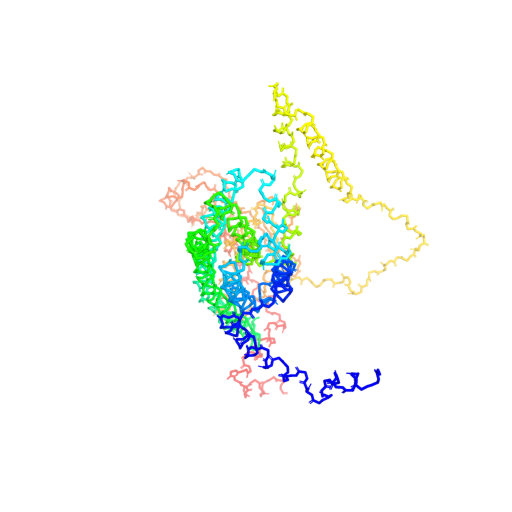 -0.931 7.385 1.00 78.62 281 MET A N 1
ATOM 2077 C CA . MET A 1 281 ? 9.749 0.200 8.308 1.00 78.62 281 MET A CA 1
ATOM 2078 C C . MET A 1 281 ? 11.072 0.226 9.078 1.00 78.62 281 MET A C 1
ATOM 2080 O O . MET A 1 281 ? 11.684 1.285 9.216 1.00 78.62 281 MET A O 1
ATOM 2084 N N . VAL A 1 282 ? 11.541 -0.935 9.544 1.00 81.12 282 VAL A N 1
ATOM 2085 C CA . VAL A 1 282 ? 12.822 -1.046 10.249 1.00 81.12 282 VAL A CA 1
ATOM 2086 C C . VAL A 1 282 ? 13.985 -0.774 9.300 1.00 81.12 282 VAL A C 1
ATOM 2088 O O . VAL A 1 282 ? 14.849 0.036 9.626 1.00 81.12 282 VAL A O 1
ATOM 2091 N N . ASN A 1 283 ? 13.998 -1.379 8.114 1.00 78.88 283 ASN A N 1
ATOM 2092 C CA . ASN A 1 283 ? 15.052 -1.143 7.136 1.00 78.88 283 ASN A CA 1
ATOM 2093 C C . ASN A 1 283 ? 15.069 0.339 6.736 1.00 78.88 283 ASN A C 1
ATOM 2095 O O . ASN A 1 283 ? 16.042 1.027 6.991 1.00 78.88 283 ASN A O 1
ATOM 2099 N N . GLN A 1 284 ? 13.975 0.920 6.248 1.00 77.06 284 GLN A N 1
ATOM 2100 C CA . GLN A 1 284 ? 13.982 2.313 5.778 1.00 77.06 284 GLN A CA 1
ATOM 2101 C C . GLN A 1 284 ? 14.354 3.342 6.859 1.00 77.06 284 GLN A C 1
ATOM 2103 O O . GLN A 1 284 ? 15.065 4.303 6.560 1.00 77.06 284 GLN A O 1
ATOM 2108 N N . LEU A 1 285 ? 13.921 3.152 8.111 1.00 79.88 285 LEU A N 1
ATOM 2109 C CA . LEU A 1 285 ? 14.248 4.080 9.200 1.00 79.88 285 LEU A CA 1
ATOM 2110 C C . LEU A 1 285 ? 15.682 3.913 9.721 1.00 79.88 285 LEU A C 1
ATOM 2112 O O . LEU A 1 285 ? 16.310 4.909 10.087 1.00 79.88 285 LEU A O 1
ATOM 2116 N N . PHE A 1 286 ? 16.206 2.683 9.764 1.00 81.31 286 PHE A N 1
ATOM 2117 C CA . PHE A 1 286 ? 17.511 2.378 10.365 1.00 81.31 286 PHE A CA 1
ATOM 2118 C C . PHE A 1 286 ? 18.627 2.097 9.345 1.00 81.31 286 PHE A C 1
ATOM 2120 O O . PHE A 1 286 ? 19.782 1.971 9.736 1.00 81.31 286 PHE A O 1
ATOM 2127 N N . SER A 1 287 ? 18.340 2.055 8.042 1.00 76.12 287 SER A N 1
ATOM 2128 C CA . SER A 1 287 ? 19.339 1.810 6.989 1.00 76.12 287 SER A CA 1
ATOM 2129 C C . SER A 1 287 ? 20.278 2.986 6.742 1.00 76.12 287 SER A C 1
ATOM 2131 O O . SER A 1 287 ? 21.314 2.788 6.122 1.00 76.12 287 SER A O 1
ATOM 2133 N N . ASN A 1 288 ? 19.950 4.206 7.186 1.00 80.19 288 ASN A N 1
ATOM 2134 C CA . ASN A 1 288 ? 20.780 5.385 6.927 1.00 80.19 288 ASN A CA 1
ATOM 2135 C C . ASN A 1 288 ? 21.430 5.927 8.219 1.00 80.19 288 ASN A C 1
ATOM 2137 O O . ASN A 1 288 ? 20.774 6.651 8.981 1.00 80.19 288 ASN A O 1
ATOM 2141 N N . PRO A 1 289 ? 22.736 5.667 8.451 1.00 81.25 289 PRO A N 1
ATOM 2142 C CA . PRO A 1 289 ? 23.452 6.155 9.631 1.00 81.25 289 PRO A CA 1
ATOM 2143 C C . PRO A 1 289 ? 23.419 7.681 9.791 1.00 81.25 289 PRO A C 1
ATOM 2145 O O . PRO A 1 289 ? 23.468 8.183 10.915 1.00 81.25 289 PRO A O 1
ATOM 2148 N N . SER A 1 290 ? 23.308 8.435 8.691 1.00 82.88 290 SER A N 1
ATOM 2149 C CA . SER A 1 290 ? 23.255 9.902 8.724 1.00 82.88 290 SER A CA 1
ATOM 2150 C C . SER A 1 290 ? 21.954 10.413 9.344 1.00 82.88 290 SER A C 1
ATOM 2152 O O . SER A 1 290 ? 21.982 11.365 10.124 1.00 82.88 290 SER A O 1
ATOM 2154 N N . VAL A 1 291 ? 20.822 9.755 9.062 1.00 85.50 291 VAL A N 1
ATOM 2155 C CA . VAL A 1 291 ? 19.512 10.100 9.647 1.00 85.50 291 VAL A CA 1
ATOM 2156 C C . VAL A 1 291 ? 19.519 9.843 11.155 1.00 85.50 291 VAL A C 1
ATOM 2158 O O . VAL A 1 291 ? 19.030 10.667 11.932 1.00 85.50 291 VAL A O 1
ATOM 2161 N N . MET A 1 292 ? 20.140 8.742 11.586 1.00 86.81 292 MET A N 1
ATOM 2162 C CA . MET A 1 292 ? 20.284 8.407 13.005 1.00 86.81 292 MET A CA 1
ATOM 2163 C C . MET A 1 292 ? 21.183 9.401 13.746 1.00 86.81 292 MET A C 1
ATOM 2165 O O . MET A 1 292 ? 20.824 9.854 14.832 1.00 86.81 292 MET A O 1
ATOM 2169 N N . LEU A 1 293 ? 22.323 9.779 13.155 1.00 89.00 293 LEU A N 1
ATOM 2170 C CA . LEU A 1 293 ? 23.250 10.752 13.739 1.00 89.00 293 LEU A CA 1
ATOM 2171 C C . LEU A 1 293 ? 22.589 12.127 13.903 1.00 89.00 293 LEU A C 1
ATOM 2173 O O . LEU A 1 293 ? 22.726 12.761 14.948 1.00 89.00 293 LEU A O 1
ATOM 2177 N N . LEU A 1 294 ? 21.843 12.569 12.889 1.00 89.88 294 LEU A N 1
ATOM 2178 C CA . LEU A 1 294 ? 21.144 13.851 12.909 1.00 89.88 294 LEU A CA 1
ATOM 2179 C C . LEU A 1 294 ? 20.003 13.848 13.938 1.00 89.88 294 LEU A C 1
ATOM 2181 O O . LEU A 1 294 ? 19.870 14.795 14.711 1.00 89.88 294 LEU A O 1
ATOM 2185 N N . SER A 1 295 ? 19.251 12.747 14.031 1.00 90.12 295 SER A N 1
ATOM 2186 C CA . SER A 1 295 ? 18.216 12.561 15.058 1.00 90.12 295 SER A CA 1
ATOM 2187 C C . SER A 1 295 ? 18.803 12.569 16.474 1.00 90.12 295 SER A C 1
ATOM 2189 O O . SER A 1 295 ? 18.262 13.222 17.367 1.00 90.12 295 SER A O 1
ATOM 2191 N N . ALA A 1 296 ? 19.946 11.906 16.677 1.00 91.62 296 ALA A N 1
ATOM 2192 C CA . ALA A 1 296 ? 20.659 11.918 17.949 1.00 91.62 296 ALA A CA 1
ATOM 2193 C C . ALA A 1 296 ? 21.175 13.320 18.310 1.00 91.62 296 ALA A C 1
ATOM 2195 O O . ALA A 1 296 ? 21.077 13.726 19.463 1.00 91.62 296 ALA A O 1
ATOM 2196 N N . ALA A 1 297 ? 21.672 14.090 17.338 1.00 92.19 297 ALA A N 1
ATOM 2197 C CA . ALA A 1 297 ? 22.111 15.465 17.567 1.00 92.19 297 ALA A CA 1
ATOM 2198 C C . ALA A 1 297 ? 20.953 16.372 18.021 1.00 92.19 297 ALA A C 1
ATOM 2200 O O . ALA A 1 297 ? 21.105 17.128 18.980 1.00 92.19 297 ALA A O 1
ATOM 2201 N N . VAL A 1 298 ? 19.781 16.262 17.382 1.00 92.81 298 VAL A N 1
ATOM 2202 C CA . VAL A 1 298 ? 18.581 17.027 17.764 1.00 92.81 298 VAL A CA 1
ATOM 2203 C C . VAL A 1 298 ? 18.100 16.641 19.166 1.00 92.81 298 VAL A C 1
ATOM 2205 O O . VAL A 1 298 ? 17.860 17.523 19.991 1.00 92.81 298 VAL A O 1
ATOM 2208 N N . LEU A 1 299 ? 18.003 15.341 19.470 1.00 92.25 299 LEU A N 1
ATOM 2209 C CA . LEU A 1 299 ? 17.616 14.867 20.805 1.00 92.25 299 LEU A CA 1
ATOM 2210 C C . LEU A 1 299 ? 18.634 15.260 21.881 1.00 92.25 299 LEU A C 1
ATOM 2212 O O . LEU A 1 299 ? 18.235 15.624 22.986 1.00 92.25 299 LEU A O 1
ATOM 2216 N N . GLY A 1 300 ? 19.926 15.250 21.552 1.00 91.38 300 GLY A N 1
ATOM 2217 C CA . GLY A 1 300 ? 20.996 15.686 22.442 1.00 91.38 300 GLY A CA 1
ATOM 2218 C C . GLY A 1 300 ? 20.902 17.175 22.767 1.00 91.38 300 GLY A C 1
ATOM 2219 O O . GLY A 1 300 ? 20.983 17.547 23.933 1.00 91.38 300 GLY A O 1
ATOM 2220 N N . LEU A 1 301 ? 20.655 18.023 21.762 1.00 91.44 301 LEU A N 1
ATOM 2221 C CA . LEU A 1 301 ? 20.446 19.462 21.960 1.00 91.44 301 LEU A CA 1
ATOM 2222 C C . LEU A 1 301 ? 19.208 19.753 22.816 1.00 91.44 301 LEU A C 1
ATOM 2224 O O . LEU A 1 301 ? 19.277 20.574 23.728 1.00 91.44 301 LEU A O 1
ATOM 2228 N N . LEU A 1 302 ? 18.095 19.054 22.570 1.00 88.31 302 LEU A N 1
ATOM 2229 C CA . LEU A 1 302 ? 16.885 19.175 23.392 1.00 88.31 302 LEU A CA 1
ATOM 2230 C C . LEU A 1 302 ? 17.111 18.687 24.830 1.00 88.31 302 LEU A C 1
ATOM 2232 O O . LEU A 1 302 ? 16.620 19.306 25.770 1.00 88.31 302 LEU A O 1
ATOM 2236 N N . GLY A 1 303 ? 17.895 17.623 25.013 1.00 89.06 303 GLY A N 1
ATOM 2237 C CA . GLY A 1 303 ? 18.251 17.079 26.325 1.00 89.06 303 GLY A CA 1
ATOM 2238 C C . GLY A 1 303 ? 19.198 17.954 27.155 1.00 89.06 303 GLY A C 1
ATOM 2239 O O . GLY A 1 303 ? 19.389 17.675 28.336 1.00 89.06 303 GLY A O 1
ATOM 2240 N N . LEU A 1 304 ? 19.788 19.002 26.570 1.00 87.50 304 LEU A N 1
ATOM 2241 C CA . LEU A 1 304 ? 20.601 19.997 27.282 1.00 87.50 304 LEU A CA 1
ATOM 2242 C C . LEU A 1 304 ? 19.769 21.179 27.808 1.00 87.50 304 LEU A C 1
ATOM 2244 O O . LEU A 1 304 ? 20.286 21.992 28.576 1.00 87.50 304 LEU A O 1
ATOM 2248 N N . VAL A 1 305 ? 18.491 21.282 27.425 1.00 91.06 305 VAL A N 1
ATOM 2249 C CA . VAL A 1 305 ? 17.600 22.356 27.880 1.00 91.06 305 VAL A CA 1
ATOM 2250 C C . VAL A 1 305 ? 17.213 22.128 29.351 1.00 91.06 305 VAL A C 1
ATOM 2252 O O . VAL A 1 305 ? 16.634 21.093 29.686 1.00 91.06 305 VAL A O 1
ATOM 2255 N N . PRO A 1 306 ? 17.491 23.077 30.263 1.00 78.56 306 PRO A N 1
ATOM 2256 C CA . PRO A 1 306 ? 17.131 22.934 31.671 1.00 78.56 306 PRO A CA 1
ATOM 2257 C C . PRO A 1 306 ? 15.604 22.909 31.856 1.00 78.56 306 PRO A C 1
ATOM 2259 O O . PRO A 1 306 ? 14.893 23.761 31.330 1.00 78.56 306 PRO A O 1
ATOM 2262 N N . GLY A 1 307 ? 15.105 21.929 32.618 1.00 81.00 307 GLY A N 1
ATOM 2263 C CA . GLY A 1 307 ? 13.671 21.717 32.877 1.00 81.00 307 GLY A CA 1
ATOM 2264 C C . GLY A 1 307 ? 13.034 20.563 32.090 1.00 81.00 307 GLY A C 1
ATOM 2265 O O . GLY A 1 307 ? 11.914 20.169 32.411 1.00 81.00 307 GLY A O 1
ATOM 2266 N N . MET A 1 308 ? 13.738 19.983 31.112 1.00 83.75 308 MET A N 1
ATOM 2267 C CA . MET A 1 308 ? 13.315 18.763 30.411 1.00 83.75 308 MET A CA 1
ATOM 2268 C C . MET A 1 308 ? 13.774 17.490 31.160 1.00 83.75 308 MET A C 1
ATOM 2270 O O . MET A 1 308 ? 14.687 17.551 31.990 1.00 83.75 308 MET A O 1
ATOM 2274 N N . PRO A 1 309 ? 13.179 16.306 30.894 1.00 89.25 309 PRO A N 1
ATOM 2275 C CA . PRO A 1 309 ? 13.657 15.013 31.397 1.00 89.25 309 PRO A CA 1
ATOM 2276 C C . PRO A 1 309 ? 15.015 14.606 30.785 1.00 89.25 309 PRO A C 1
ATOM 2278 O O . PRO A 1 309 ? 15.106 13.645 30.021 1.00 89.25 309 PRO A O 1
ATOM 2281 N N . ASN A 1 310 ? 16.087 15.335 31.113 1.00 88.06 310 ASN A N 1
ATOM 2282 C CA . ASN A 1 310 ? 17.398 15.253 30.453 1.00 88.06 310 ASN A CA 1
ATOM 2283 C C . ASN A 1 310 ? 17.963 13.829 30.413 1.00 88.06 310 ASN A C 1
ATOM 2285 O O . ASN A 1 310 ? 18.536 13.418 29.410 1.00 88.06 310 ASN A O 1
ATOM 2289 N N . LEU A 1 311 ? 17.737 13.040 31.468 1.00 90.06 311 LEU A N 1
ATOM 2290 C CA . LEU A 1 311 ? 18.164 11.642 31.528 1.00 90.06 311 LEU A CA 1
ATOM 2291 C C . LEU A 1 311 ? 17.522 10.783 30.426 1.00 90.06 311 LEU A C 1
ATOM 2293 O O . LEU A 1 311 ? 18.208 9.959 29.831 1.00 90.06 311 LEU A O 1
ATOM 2297 N N . VAL A 1 312 ? 16.239 10.998 30.110 1.00 91.44 312 VAL A N 1
ATOM 2298 C CA . VAL A 1 312 ? 15.530 10.253 29.055 1.00 91.44 312 VAL A CA 1
ATOM 2299 C C . VAL A 1 312 ? 16.081 10.637 27.681 1.00 91.44 312 VAL A C 1
ATOM 2301 O O . VAL A 1 312 ? 16.445 9.764 26.897 1.00 91.44 312 VAL A O 1
ATOM 2304 N N . PHE A 1 313 ? 16.219 11.935 27.407 1.00 91.19 313 PHE A N 1
ATOM 2305 C CA . PHE A 1 313 ? 16.734 12.428 26.125 1.00 91.19 313 PHE A CA 1
ATOM 2306 C C . PHE A 1 313 ? 18.187 12.011 25.874 1.00 91.19 313 PHE A C 1
ATOM 2308 O O . PHE A 1 313 ? 18.520 11.562 24.776 1.00 91.19 313 PHE A O 1
ATOM 2315 N N . LEU A 1 314 ? 19.049 12.098 26.891 1.00 89.81 314 LEU A N 1
ATOM 2316 C CA . LEU A 1 314 ? 20.447 11.680 26.785 1.00 89.81 314 LEU A CA 1
ATOM 2317 C C . LEU A 1 314 ? 20.583 10.160 26.622 1.00 89.81 314 LEU A C 1
ATOM 2319 O O . LEU A 1 314 ? 21.453 9.716 25.875 1.00 89.81 314 LEU A O 1
ATOM 2323 N N . LEU A 1 315 ? 19.701 9.363 27.237 1.00 93.31 315 LEU A N 1
ATOM 2324 C CA . LEU A 1 315 ? 19.671 7.908 27.051 1.00 93.31 315 LEU A CA 1
ATOM 2325 C C . LEU A 1 315 ? 19.309 7.536 25.607 1.00 93.31 315 LEU A C 1
ATOM 2327 O O . LEU A 1 315 ? 20.027 6.755 24.984 1.00 93.31 315 LEU A O 1
ATOM 2331 N N . PHE A 1 316 ? 18.254 8.130 25.039 1.00 91.31 316 PHE A N 1
ATOM 2332 C CA . PHE A 1 316 ? 17.898 7.915 23.630 1.00 91.31 316 PHE A CA 1
ATOM 2333 C C . PHE A 1 316 ? 18.986 8.414 22.672 1.00 91.31 316 PHE A C 1
ATOM 2335 O O . PHE A 1 316 ? 19.285 7.748 21.683 1.00 91.31 316 PHE A O 1
ATOM 2342 N N . THR A 1 317 ? 19.626 9.541 22.993 1.00 92.69 317 THR A N 1
ATOM 2343 C CA . THR A 1 317 ? 20.764 10.074 22.229 1.00 92.69 317 THR A CA 1
ATOM 2344 C C . THR A 1 317 ? 21.922 9.079 22.208 1.00 92.69 317 THR A C 1
ATOM 2346 O O . THR A 1 317 ? 22.419 8.734 21.137 1.00 92.69 317 THR A O 1
ATOM 2349 N N . ALA A 1 318 ? 22.315 8.554 23.371 1.00 92.88 318 ALA A N 1
ATOM 2350 C CA . ALA A 1 318 ? 23.361 7.542 23.473 1.00 92.88 318 ALA A CA 1
ATOM 2351 C C . ALA A 1 318 ? 22.983 6.247 22.732 1.00 92.88 318 ALA A C 1
ATOM 2353 O O . ALA A 1 318 ? 23.822 5.675 22.038 1.00 92.88 318 ALA A O 1
ATOM 2354 N N . GLY A 1 319 ? 21.720 5.817 22.821 1.00 92.25 319 GLY A N 1
ATOM 2355 C CA . GLY A 1 319 ? 21.207 4.644 22.110 1.00 92.25 319 GLY A CA 1
ATOM 2356 C C . GLY A 1 319 ? 21.270 4.788 20.587 1.00 92.25 319 GLY A C 1
ATOM 2357 O O . GLY A 1 319 ? 21.765 3.891 19.905 1.00 92.25 319 GLY A O 1
ATOM 2358 N N . LEU A 1 320 ? 20.837 5.931 20.046 1.00 90.44 320 LEU A N 1
ATOM 2359 C CA . LEU A 1 320 ? 20.893 6.209 18.608 1.00 90.44 320 LEU A CA 1
ATOM 2360 C C . LEU A 1 320 ? 22.330 6.348 18.098 1.00 90.44 320 LEU A C 1
ATOM 2362 O O . LEU A 1 320 ? 22.639 5.806 17.041 1.00 90.44 320 LEU A O 1
ATOM 2366 N N . LEU A 1 321 ? 23.219 7.009 18.850 1.00 90.56 321 LEU A N 1
ATOM 2367 C CA . LEU A 1 321 ? 24.646 7.077 18.509 1.00 90.56 321 LEU A CA 1
ATOM 2368 C C . LEU A 1 321 ? 25.301 5.692 18.540 1.00 90.56 321 LEU A C 1
ATOM 2370 O O . LEU A 1 321 ? 26.077 5.366 17.644 1.00 90.56 321 LEU A O 1
ATOM 2374 N N . GLY A 1 322 ? 24.960 4.863 19.531 1.00 89.94 322 GLY A N 1
ATOM 2375 C CA . GLY A 1 322 ? 25.444 3.488 19.643 1.00 89.94 322 GLY A CA 1
ATOM 2376 C C . GLY A 1 322 ? 24.989 2.608 18.477 1.00 89.94 322 GLY A C 1
ATOM 2377 O O . GLY A 1 322 ? 25.807 1.907 17.884 1.00 89.94 322 GLY A O 1
ATOM 2378 N N . LEU A 1 323 ? 23.711 2.686 18.096 1.00 87.25 323 LEU A N 1
ATOM 2379 C CA . LEU A 1 323 ? 23.173 1.968 16.937 1.00 87.25 323 LEU A CA 1
ATOM 2380 C C . LEU A 1 323 ? 23.764 2.479 15.616 1.00 87.25 323 LEU A C 1
ATOM 2382 O O . LEU A 1 323 ? 24.164 1.669 14.785 1.00 87.25 323 LEU A O 1
ATOM 2386 N N . ALA A 1 324 ? 23.887 3.798 15.438 1.00 86.81 324 ALA A N 1
ATOM 2387 C CA . ALA A 1 324 ? 24.501 4.388 14.249 1.00 86.81 324 ALA A CA 1
ATOM 2388 C C . ALA A 1 324 ? 25.968 3.958 14.106 1.00 86.81 324 ALA A C 1
ATOM 2390 O O . ALA A 1 324 ? 26.420 3.629 13.010 1.00 86.81 324 ALA A O 1
ATOM 2391 N N . TRP A 1 325 ? 26.707 3.906 15.218 1.00 87.31 325 TRP A N 1
ATOM 2392 C CA . TRP A 1 325 ? 28.080 3.411 15.240 1.00 87.31 325 TRP A CA 1
ATOM 2393 C C . TRP A 1 325 ? 28.160 1.907 14.946 1.00 87.31 325 TRP A C 1
ATOM 2395 O O . TRP A 1 325 ? 29.040 1.483 14.200 1.00 87.31 325 TRP A O 1
ATOM 2405 N N . TRP A 1 326 ? 27.220 1.102 15.451 1.00 84.31 326 TRP A N 1
ATOM 2406 C CA . TRP A 1 326 ? 27.151 -0.334 15.161 1.00 84.31 326 TRP A CA 1
ATOM 2407 C C . TRP A 1 326 ? 26.837 -0.614 13.683 1.00 84.31 326 TRP A C 1
ATOM 2409 O O . TRP A 1 326 ? 27.506 -1.439 13.059 1.00 84.31 326 TRP A O 1
ATOM 2419 N N . ILE A 1 327 ? 25.873 0.095 13.093 1.00 80.88 327 ILE A N 1
ATOM 2420 C CA . ILE A 1 327 ? 25.490 -0.065 11.681 1.00 80.88 327 ILE A CA 1
ATOM 2421 C C . ILE A 1 327 ? 26.619 0.414 10.765 1.00 80.88 327 ILE A C 1
ATOM 2423 O O . ILE A 1 327 ? 27.037 -0.324 9.875 1.00 80.88 327 ILE A O 1
ATOM 2427 N N . ARG A 1 328 ? 27.221 1.572 11.058 1.00 78.69 328 ARG A N 1
ATOM 2428 C CA . ARG A 1 328 ? 28.400 2.069 10.332 1.00 78.69 328 ARG A CA 1
ATOM 2429 C C . ARG A 1 328 ? 29.604 1.134 10.481 1.00 78.69 328 ARG A C 1
ATOM 2431 O O . ARG A 1 328 ? 30.366 0.952 9.539 1.00 78.69 328 ARG A O 1
ATOM 2438 N N . GLY A 1 329 ? 29.753 0.495 11.641 1.00 71.62 329 GLY A N 1
ATOM 2439 C CA . GLY A 1 329 ? 30.752 -0.542 11.892 1.00 71.62 329 GLY A CA 1
ATOM 2440 C C . GLY A 1 329 ? 30.480 -1.864 11.165 1.00 71.62 329 GLY A C 1
ATOM 2441 O O . GLY A 1 329 ? 31.418 -2.636 10.985 1.00 71.62 329 GLY A O 1
ATOM 2442 N N . ARG A 1 330 ? 29.238 -2.131 10.732 1.00 67.31 330 ARG A N 1
ATOM 2443 C CA . ARG A 1 330 ? 28.872 -3.240 9.830 1.00 67.31 330 ARG A CA 1
ATOM 2444 C C . ARG A 1 330 ? 29.110 -2.884 8.365 1.00 67.31 330 ARG A C 1
ATOM 2446 O O . ARG A 1 330 ? 29.679 -3.707 7.665 1.00 67.31 330 ARG A O 1
ATOM 2453 N N . GLU A 1 331 ? 28.789 -1.666 7.934 1.00 60.44 331 GLU A N 1
ATOM 2454 C CA . GLU A 1 331 ? 29.146 -1.178 6.588 1.00 60.44 331 GLU A CA 1
ATOM 2455 C C . GLU A 1 331 ? 30.669 -1.082 6.399 1.00 60.44 331 GLU A C 1
ATOM 2457 O O . GLU A 1 331 ? 31.189 -1.370 5.327 1.00 60.44 331 GLU A O 1
ATOM 2462 N N . GLN A 1 332 ? 31.416 -0.759 7.462 1.00 56.25 332 GLN A N 1
ATOM 2463 C CA . GLN A 1 332 ? 32.885 -0.797 7.467 1.00 56.25 332 GLN A CA 1
ATOM 2464 C C . GLN A 1 332 ? 33.465 -2.201 7.732 1.00 56.25 332 GLN A C 1
ATOM 2466 O O . GLN A 1 332 ? 34.663 -2.409 7.549 1.00 56.25 332 GLN A O 1
ATOM 2471 N N . LYS A 1 333 ? 32.637 -3.183 8.123 1.00 48.00 333 LYS A N 1
ATOM 2472 C CA . LYS A 1 333 ? 32.988 -4.614 8.203 1.00 48.00 333 LYS A CA 1
ATOM 2473 C C . LYS A 1 333 ? 32.300 -5.423 7.093 1.00 48.00 333 LYS A C 1
ATOM 2475 O O . LYS A 1 333 ? 31.632 -6.410 7.383 1.00 48.00 333 LYS A O 1
ATOM 2480 N N . ALA A 1 334 ? 32.517 -5.012 5.842 1.00 42.50 334 ALA A N 1
ATOM 2481 C CA . ALA A 1 334 ? 32.935 -5.818 4.679 1.00 42.50 334 ALA A CA 1
ATOM 2482 C C . ALA A 1 334 ? 32.372 -5.213 3.363 1.00 42.50 334 ALA A C 1
ATOM 2484 O O . ALA A 1 334 ? 31.239 -4.747 3.363 1.00 42.50 334 ALA A O 1
ATOM 2485 N N . PRO A 1 335 ? 33.123 -5.220 2.244 1.00 43.22 335 PRO A N 1
ATOM 2486 C CA . PRO A 1 335 ? 33.951 -6.332 1.818 1.00 43.22 335 PRO A CA 1
ATOM 2487 C C . PRO A 1 335 ? 35.233 -6.351 2.622 1.00 43.22 335 PRO A C 1
ATOM 2489 O O . PRO A 1 335 ? 35.931 -5.347 2.743 1.00 43.22 335 PRO A O 1
ATOM 2492 N N . ALA A 1 336 ? 35.562 -7.512 3.173 1.00 40.97 336 ALA A N 1
ATOM 2493 C CA . ALA A 1 336 ? 36.970 -7.806 3.271 1.00 40.97 336 ALA A CA 1
ATOM 2494 C C . ALA A 1 336 ? 37.545 -7.519 1.871 1.00 40.97 336 ALA A C 1
ATOM 2496 O O . ALA A 1 336 ? 36.943 -7.936 0.875 1.00 40.97 336 ALA A O 1
ATOM 2497 N N . GLU A 1 337 ? 38.703 -6.863 1.784 1.00 42.09 337 GLU A N 1
ATOM 2498 C CA . GLU A 1 337 ? 39.635 -7.220 0.714 1.00 42.09 337 GLU A CA 1
ATOM 2499 C C . GLU A 1 337 ? 39.538 -8.740 0.540 1.00 42.09 337 GLU A C 1
ATOM 2501 O O . GLU A 1 337 ? 39.407 -9.435 1.564 1.00 42.09 337 GLU A O 1
ATOM 2506 N N . PRO A 1 338 ? 39.558 -9.296 -0.682 1.00 42.44 338 PRO A N 1
ATOM 2507 C CA . PRO A 1 338 ? 39.832 -10.709 -0.792 1.00 42.44 338 PRO A CA 1
ATOM 2508 C C . PRO A 1 338 ? 41.154 -10.902 -0.052 1.00 42.44 338 PRO A C 1
ATOM 2510 O O . PRO A 1 338 ? 42.226 -10.584 -0.562 1.00 42.44 338 PRO A O 1
ATOM 2513 N N . LYS A 1 339 ? 41.076 -11.367 1.205 1.00 38.44 339 LYS A N 1
ATOM 2514 C CA . LYS A 1 339 ? 42.205 -11.972 1.876 1.00 38.44 339 LYS A CA 1
ATOM 2515 C C . LYS A 1 339 ? 42.693 -12.934 0.815 1.00 38.44 339 LYS A C 1
ATOM 2517 O O . LYS A 1 339 ? 41.847 -13.696 0.326 1.00 38.44 339 LYS A O 1
ATOM 2522 N N . PRO A 1 340 ? 43.977 -12.879 0.424 1.00 41.75 340 PRO A N 1
ATOM 2523 C CA . PRO A 1 340 ? 44.526 -13.921 -0.405 1.00 41.75 340 PRO A CA 1
ATOM 2524 C C . PRO A 1 340 ? 44.101 -15.178 0.318 1.00 41.75 340 PRO A C 1
ATOM 2526 O O . PRO A 1 340 ? 44.439 -15.367 1.495 1.00 41.75 340 PRO A O 1
ATOM 2529 N N . VAL A 1 341 ? 43.225 -15.952 -0.320 1.00 40.75 341 VAL A N 1
ATOM 2530 C CA . VAL A 1 341 ? 42.965 -17.293 0.140 1.00 40.75 341 VAL A CA 1
ATOM 2531 C C . VAL A 1 341 ? 44.379 -17.828 0.201 1.00 40.75 341 VAL A C 1
ATOM 2533 O O . VAL A 1 341 ? 45.075 -17.863 -0.815 1.00 40.75 341 VAL A O 1
ATOM 2536 N N . LYS A 1 342 ? 44.869 -18.112 1.412 1.00 42.75 342 LYS A N 1
ATOM 2537 C CA . LYS A 1 342 ? 45.938 -19.078 1.540 1.00 42.75 342 LYS A CA 1
ATOM 2538 C C . LYS A 1 342 ? 45.307 -20.298 0.912 1.00 42.75 342 LYS A C 1
ATOM 2540 O O . LYS A 1 342 ? 44.525 -20.987 1.563 1.00 42.75 342 LYS A O 1
ATOM 2545 N N . MET A 1 343 ? 45.542 -20.443 -0.391 1.00 36.91 343 MET A N 1
ATOM 2546 C CA . MET A 1 343 ? 45.428 -21.690 -1.088 1.00 36.91 343 MET A CA 1
ATOM 2547 C C . MET A 1 343 ? 46.177 -22.622 -0.154 1.00 36.91 343 MET A C 1
ATOM 2549 O O . MET A 1 343 ? 47.393 -22.527 0.007 1.00 36.91 343 MET A O 1
ATOM 2553 N N . ALA A 1 344 ? 45.422 -23.468 0.545 1.00 42.72 344 ALA A N 1
ATOM 2554 C CA . ALA A 1 344 ? 45.917 -24.809 0.721 1.00 42.72 344 ALA A CA 1
ATOM 2555 C C . ALA A 1 344 ? 46.416 -25.194 -0.669 1.00 42.72 344 ALA A C 1
ATOM 2557 O O . ALA A 1 344 ? 45.679 -24.990 -1.638 1.00 42.72 344 ALA A O 1
ATOM 2558 N N . GLU A 1 345 ? 47.687 -25.568 -0.759 1.00 44.59 345 GLU A N 1
ATOM 2559 C CA . GLU A 1 345 ? 48.337 -26.015 -1.980 1.00 44.59 345 GLU A CA 1
ATOM 2560 C C . GLU A 1 345 ? 47.552 -27.197 -2.559 1.00 44.59 345 GLU A C 1
ATOM 2562 O O . GLU A 1 345 ? 47.913 -28.354 -2.410 1.00 44.59 345 GLU A O 1
ATOM 2567 N N . ASN A 1 346 ? 46.450 -26.898 -3.230 1.00 38.66 346 ASN A N 1
ATOM 2568 C CA . ASN A 1 346 ? 45.974 -27.645 -4.357 1.00 38.66 346 ASN A CA 1
ATOM 2569 C C . ASN A 1 346 ? 46.401 -26.806 -5.539 1.00 38.66 346 ASN A C 1
ATOM 2571 O O . ASN A 1 346 ? 45.708 -25.902 -6.003 1.00 38.66 346 ASN A O 1
ATOM 2575 N N . ASN A 1 347 ? 47.612 -27.119 -5.979 1.00 43.59 347 ASN A N 1
ATOM 2576 C CA . ASN A 1 347 ? 48.151 -26.747 -7.268 1.00 43.59 347 ASN A CA 1
ATOM 2577 C C . ASN A 1 347 ? 47.359 -27.490 -8.361 1.00 43.59 347 ASN A C 1
ATOM 2579 O O . ASN A 1 347 ? 47.899 -28.293 -9.113 1.00 43.59 347 ASN A O 1
ATOM 2583 N N . THR A 1 348 ? 46.049 -27.274 -8.419 1.00 46.50 348 THR A N 1
ATOM 2584 C CA . THR A 1 348 ? 45.273 -27.527 -9.623 1.00 46.50 348 THR A CA 1
ATOM 2585 C C . THR A 1 348 ? 45.200 -26.189 -10.317 1.00 46.50 348 THR A C 1
ATOM 2587 O O . THR A 1 348 ? 44.354 -25.354 -9.998 1.00 46.50 348 THR A O 1
ATOM 2590 N N . VAL A 1 349 ? 46.153 -25.974 -11.222 1.00 50.28 349 VAL A N 1
ATOM 2591 C CA . VAL A 1 349 ? 45.974 -25.050 -1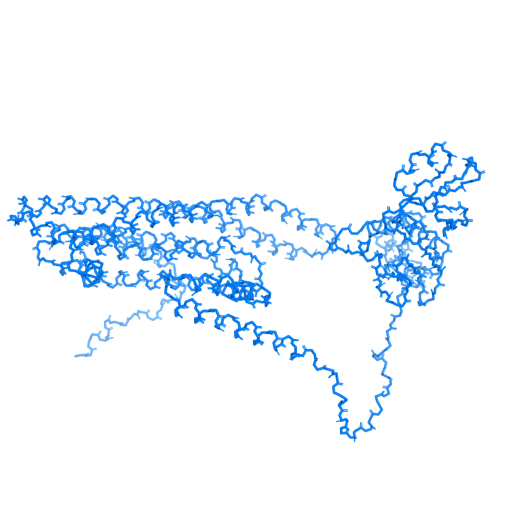2.337 1.00 50.28 349 VAL A CA 1
ATOM 2592 C C . VAL A 1 349 ? 44.577 -25.342 -12.875 1.00 50.28 349 VAL A C 1
ATOM 2594 O O . VAL A 1 349 ? 44.325 -26.445 -13.358 1.00 50.28 349 VAL A O 1
ATOM 2597 N N . VAL A 1 350 ? 43.641 -24.415 -12.680 1.00 56.97 350 VAL A N 1
ATOM 2598 C CA . VAL A 1 350 ? 42.378 -24.465 -13.409 1.00 56.97 350 VAL A CA 1
ATOM 2599 C C . VAL A 1 350 ? 42.783 -24.144 -14.837 1.00 56.97 350 VAL A C 1
ATOM 2601 O O . VAL A 1 350 ? 42.994 -22.986 -15.191 1.00 56.97 350 VAL A O 1
ATOM 2604 N N . GLU A 1 351 ? 43.057 -25.193 -15.609 1.00 60.06 351 GLU A N 1
ATOM 2605 C CA . GLU A 1 351 ? 43.200 -25.065 -17.048 1.00 60.06 351 GLU A CA 1
ATOM 2606 C C . GLU A 1 351 ? 41.894 -24.485 -17.580 1.00 60.06 351 GLU A C 1
ATOM 2608 O O . GLU A 1 351 ? 40.814 -24.912 -17.164 1.00 60.06 351 GLU A O 1
ATOM 2613 N N . ALA A 1 352 ? 42.012 -23.488 -18.460 1.00 52.91 352 ALA A N 1
ATOM 2614 C CA . ALA A 1 352 ? 40.868 -22.860 -19.100 1.00 52.91 352 ALA A CA 1
ATOM 2615 C C . ALA A 1 352 ? 39.941 -23.949 -19.651 1.00 52.91 352 ALA A C 1
ATOM 2617 O O . ALA A 1 352 ? 40.341 -24.784 -20.467 1.00 52.91 352 ALA A O 1
ATOM 2618 N N . THR A 1 353 ? 38.707 -23.959 -19.165 1.00 67.31 353 THR A N 1
ATOM 2619 C CA . THR A 1 353 ? 37.686 -24.899 -19.607 1.00 67.31 353 THR A CA 1
ATOM 2620 C C . THR A 1 353 ? 36.960 -24.312 -20.807 1.00 67.31 353 THR A C 1
ATOM 2622 O O . THR A 1 353 ? 36.822 -23.101 -20.938 1.00 67.31 353 THR A O 1
ATOM 2625 N N . TRP A 1 354 ? 36.397 -25.162 -21.667 1.00 69.62 354 TRP A N 1
ATOM 2626 C CA . TRP A 1 354 ? 35.528 -24.702 -22.762 1.00 69.62 354 TRP A CA 1
ATOM 2627 C C . TRP A 1 354 ? 34.331 -23.858 -22.286 1.00 69.62 354 TRP A C 1
ATOM 2629 O O . TRP A 1 354 ? 33.760 -23.114 -23.074 1.00 69.62 354 TRP A O 1
ATOM 2639 N N . ASN A 1 355 ? 33.986 -23.930 -20.997 1.00 65.06 355 ASN A N 1
ATOM 2640 C CA . ASN A 1 355 ? 32.951 -23.110 -20.366 1.00 65.06 355 ASN A CA 1
ATOM 2641 C C . ASN A 1 355 ? 33.382 -21.653 -20.111 1.00 65.06 355 ASN A C 1
ATOM 2643 O O . ASN A 1 355 ? 32.520 -20.811 -19.881 1.00 65.06 355 ASN A O 1
ATOM 2647 N N . ASP A 1 356 ? 34.682 -21.349 -20.169 1.00 67.00 356 ASP A N 1
ATOM 2648 C CA . ASP A 1 356 ? 35.224 -19.989 -20.041 1.00 67.00 356 ASP A CA 1
ATOM 2649 C C . ASP A 1 356 ? 35.253 -19.251 -21.395 1.00 67.00 356 ASP A C 1
ATOM 2651 O O . ASP A 1 356 ? 35.557 -18.059 -21.463 1.00 67.00 356 ASP A O 1
ATOM 2655 N N . VAL A 1 357 ? 34.918 -19.948 -22.489 1.00 69.00 357 VAL A N 1
ATOM 2656 C CA . VAL A 1 357 ? 34.824 -19.371 -23.832 1.00 69.00 357 VAL A CA 1
ATOM 2657 C C . VAL A 1 357 ? 33.523 -18.582 -23.942 1.00 69.00 357 VAL A C 1
ATOM 2659 O O . VAL A 1 357 ? 32.454 -19.135 -24.198 1.00 69.00 357 VAL A O 1
ATOM 2662 N N . GLN A 1 358 ? 33.614 -17.267 -23.760 1.00 67.38 358 GLN A N 1
ATOM 2663 C CA . GLN A 1 358 ? 32.516 -16.362 -24.083 1.00 67.38 358 GLN A CA 1
ATOM 2664 C C . GLN A 1 358 ? 32.494 -16.102 -25.589 1.00 67.38 358 GLN A C 1
ATOM 2666 O O . GLN A 1 358 ? 33.499 -15.718 -26.184 1.00 67.38 358 GLN A O 1
ATOM 2671 N N . LEU A 1 359 ? 31.335 -16.324 -26.206 1.00 70.50 359 LEU A N 1
ATOM 2672 C CA . LEU A 1 359 ? 31.092 -15.918 -27.586 1.00 70.50 359 LEU A CA 1
ATOM 2673 C C . LEU A 1 359 ? 31.058 -14.389 -27.641 1.00 70.50 359 LEU A C 1
ATOM 2675 O O . LEU A 1 359 ? 30.365 -13.752 -26.848 1.00 70.50 359 LEU A O 1
ATOM 2679 N N . GLU A 1 360 ? 31.817 -13.807 -28.564 1.00 79.81 360 GLU A N 1
ATOM 2680 C CA . GLU A 1 360 ? 31.801 -12.364 -28.776 1.00 79.81 360 GLU A CA 1
ATOM 2681 C C . GLU A 1 360 ? 30.478 -11.912 -29.393 1.00 79.81 360 GLU A C 1
ATOM 2683 O O . GLU A 1 360 ? 29.890 -12.587 -30.247 1.00 79.81 360 GLU A O 1
ATOM 2688 N N . ASP A 1 361 ? 30.031 -10.727 -28.985 1.00 84.06 361 ASP A N 1
ATOM 2689 C CA . ASP A 1 361 ? 28.843 -10.112 -29.556 1.00 84.06 361 ASP A CA 1
ATOM 2690 C C . ASP A 1 361 ? 29.092 -9.787 -31.036 1.00 84.06 361 ASP A C 1
ATOM 2692 O O . ASP A 1 361 ? 30.107 -9.193 -31.411 1.00 84.06 361 ASP A O 1
ATOM 2696 N N . SER A 1 362 ? 28.133 -10.143 -31.896 1.00 87.38 362 SER A N 1
ATOM 2697 C CA . SER A 1 362 ? 28.230 -9.844 -33.333 1.00 87.38 362 SER A CA 1
ATOM 2698 C C . SER A 1 362 ? 28.276 -8.339 -33.600 1.00 87.38 362 SER A C 1
ATOM 2700 O O . SER A 1 362 ? 28.986 -7.907 -34.502 1.00 87.38 362 SER A O 1
ATOM 2702 N N . LEU A 1 363 ? 27.566 -7.547 -32.791 1.00 92.62 363 LEU A N 1
ATOM 2703 C CA . LEU A 1 363 ? 27.602 -6.090 -32.813 1.00 92.62 363 LEU A CA 1
ATOM 2704 C C . LEU A 1 363 ? 27.549 -5.558 -31.375 1.00 92.62 363 LEU A C 1
ATOM 2706 O O . LEU A 1 363 ? 26.595 -5.817 -30.638 1.00 92.62 363 LEU A O 1
ATOM 2710 N N . GLY A 1 364 ? 28.578 -4.813 -30.989 1.00 92.88 364 GLY A N 1
ATOM 2711 C CA . GLY A 1 364 ? 28.741 -4.227 -29.666 1.00 92.88 364 GLY A CA 1
ATOM 2712 C C . GLY A 1 364 ? 28.962 -2.720 -29.740 1.00 92.88 364 GLY A C 1
ATOM 2713 O O . GLY A 1 364 ? 29.449 -2.187 -30.735 1.00 92.88 364 GLY A O 1
ATOM 2714 N N . MET A 1 365 ? 28.607 -2.020 -28.673 1.00 94.81 365 MET A N 1
ATOM 2715 C CA . MET A 1 365 ? 28.926 -0.615 -28.480 1.00 94.81 365 MET A CA 1
ATOM 2716 C C . MET A 1 365 ? 29.401 -0.423 -27.050 1.00 94.81 365 MET A C 1
ATOM 2718 O O . MET A 1 365 ? 28.689 -0.738 -26.101 1.00 94.81 365 MET A O 1
ATOM 2722 N N . GLU A 1 366 ? 30.597 0.117 -26.895 1.00 94.81 366 GLU A N 1
ATOM 2723 C CA . GLU A 1 366 ? 31.118 0.466 -25.587 1.00 94.81 366 GLU A CA 1
ATOM 2724 C C . GL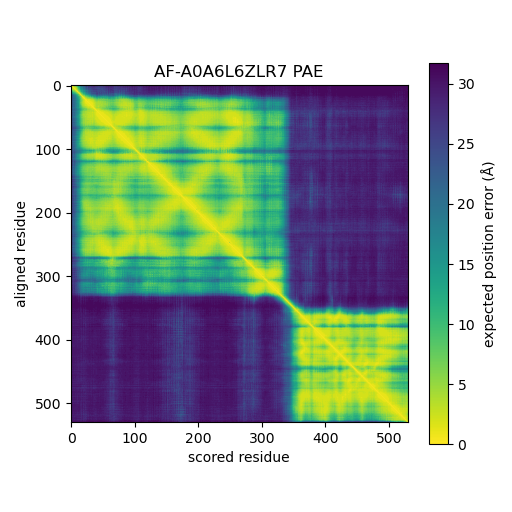U A 1 366 ? 31.119 1.968 -25.388 1.00 94.81 366 GLU A C 1
ATOM 2726 O O . GLU A 1 366 ? 31.443 2.735 -26.301 1.00 94.81 366 GLU A O 1
ATOM 2731 N N . VAL A 1 367 ? 30.753 2.382 -24.181 1.00 95.25 367 VAL A N 1
ATOM 2732 C CA . VAL A 1 367 ? 30.568 3.788 -23.844 1.00 95.25 367 VAL A CA 1
ATOM 2733 C C . VAL A 1 367 ? 31.350 4.167 -22.591 1.00 95.25 367 VAL A C 1
ATOM 2735 O O . VAL A 1 367 ? 31.390 3.421 -21.612 1.00 95.25 367 VAL A O 1
ATOM 2738 N N . GLY A 1 368 ? 31.960 5.352 -22.615 1.00 94.12 368 GLY A N 1
ATOM 2739 C CA . GLY A 1 368 ? 32.528 5.977 -21.425 1.00 94.12 368 GLY A CA 1
ATOM 2740 C C . GLY A 1 368 ? 31.443 6.432 -20.444 1.00 94.12 368 GLY A C 1
ATOM 2741 O O . GLY A 1 368 ? 30.282 6.644 -20.806 1.00 94.12 368 GLY A O 1
ATOM 2742 N N . TYR A 1 369 ? 31.818 6.635 -19.181 1.00 90.44 369 TYR A N 1
ATOM 2743 C CA . TYR A 1 369 ? 30.844 6.842 -18.105 1.00 90.44 369 TYR A CA 1
ATOM 2744 C C . TYR A 1 369 ? 29.933 8.080 -18.266 1.00 90.44 369 TYR A C 1
ATOM 2746 O O . TYR A 1 369 ? 28.829 8.085 -17.723 1.00 90.44 369 TYR A O 1
ATOM 2754 N N . ARG A 1 370 ? 30.326 9.136 -19.010 1.00 90.75 370 ARG A N 1
ATOM 2755 C CA . ARG A 1 370 ? 29.445 10.311 -19.231 1.00 90.75 370 ARG A CA 1
ATOM 2756 C C . ARG A 1 370 ? 28.325 10.029 -20.226 1.00 90.75 370 ARG A C 1
ATOM 2758 O O . ARG A 1 370 ? 27.370 10.796 -20.270 1.00 90.75 370 ARG A O 1
ATOM 2765 N N . LEU A 1 371 ? 28.436 8.962 -21.010 1.00 90.88 371 LEU A N 1
ATOM 2766 C CA . LEU A 1 371 ? 27.433 8.552 -21.989 1.00 90.88 371 LEU A CA 1
ATOM 2767 C C . LEU A 1 371 ? 26.403 7.575 -21.407 1.00 90.88 371 LEU A C 1
ATOM 2769 O O . LEU A 1 371 ? 25.376 7.354 -22.044 1.00 90.88 371 LEU A O 1
ATOM 2773 N N . ILE A 1 372 ? 26.628 7.044 -20.196 1.00 89.62 372 ILE A N 1
ATOM 2774 C CA . ILE A 1 372 ? 25.711 6.113 -19.515 1.00 89.62 372 ILE A CA 1
ATOM 2775 C C . ILE A 1 372 ? 24.264 6.639 -19.478 1.00 89.62 372 ILE A C 1
ATOM 2777 O O . ILE A 1 372 ? 23.375 5.890 -19.876 1.00 89.62 372 ILE A O 1
ATOM 2781 N N . PRO A 1 373 ? 23.983 7.913 -19.124 1.00 88.88 373 PRO A N 1
ATOM 2782 C CA . PRO A 1 373 ? 22.607 8.419 -19.107 1.00 88.88 373 PRO A CA 1
ATOM 2783 C C . PRO A 1 373 ? 21.898 8.351 -20.469 1.00 88.88 373 PRO A C 1
ATOM 2785 O O . PRO A 1 373 ? 20.679 8.257 -20.529 1.00 88.88 373 PRO A O 1
ATOM 2788 N N . MET A 1 374 ? 22.644 8.373 -21.580 1.00 86.81 374 MET A N 1
ATOM 2789 C CA . MET A 1 374 ? 22.066 8.289 -22.926 1.00 86.81 374 MET A CA 1
ATOM 2790 C C . MET A 1 374 ? 21.667 6.859 -23.312 1.00 86.81 374 MET A C 1
ATOM 2792 O O . MET A 1 374 ? 20.882 6.687 -24.245 1.00 86.81 374 MET A O 1
ATOM 2796 N N . VAL A 1 375 ? 22.214 5.848 -22.627 1.00 86.06 375 VAL A N 1
ATOM 2797 C CA . VAL A 1 375 ? 22.002 4.415 -22.898 1.00 86.06 375 VAL A CA 1
ATOM 2798 C C . VAL A 1 375 ? 21.310 3.672 -21.752 1.00 86.06 375 VAL A C 1
ATOM 2800 O O . VAL A 1 375 ? 21.118 2.463 -21.847 1.00 86.06 375 VAL A O 1
ATOM 2803 N N . ASP A 1 376 ? 20.927 4.370 -20.682 1.00 84.62 376 ASP A N 1
ATOM 2804 C CA . ASP A 1 376 ? 20.247 3.786 -19.528 1.00 84.62 376 ASP A CA 1
ATOM 2805 C C . ASP A 1 376 ? 18.748 3.593 -19.809 1.00 84.62 376 ASP A C 1
ATOM 2807 O O . ASP A 1 376 ? 18.021 4.528 -20.154 1.00 84.62 376 ASP A O 1
ATOM 2811 N N . PHE A 1 377 ? 18.271 2.360 -19.637 1.00 75.50 377 PHE A N 1
ATOM 2812 C CA . PHE A 1 377 ? 16.864 2.005 -19.801 1.00 75.50 377 PHE A CA 1
ATOM 2813 C C . PHE A 1 377 ? 15.976 2.603 -18.698 1.00 75.50 377 PHE A C 1
ATOM 2815 O O . PHE A 1 377 ? 14.812 2.899 -18.952 1.00 75.50 377 PHE A O 1
ATOM 2822 N N . GLN A 1 378 ? 16.507 2.812 -17.488 1.00 75.88 378 GLN A N 1
ATOM 2823 C CA . GLN A 1 378 ? 15.745 3.377 -16.367 1.00 75.88 378 GLN A CA 1
ATOM 2824 C C . GLN A 1 378 ? 15.528 4.891 -16.495 1.00 75.88 378 GLN A C 1
ATOM 2826 O O . GLN A 1 378 ? 14.590 5.424 -15.905 1.00 75.88 378 GLN A O 1
ATOM 2831 N N . GLN A 1 379 ? 16.371 5.575 -17.272 1.00 69.62 379 GLN A N 1
ATOM 2832 C CA . GLN A 1 379 ? 16.325 7.028 -17.483 1.00 69.62 379 GLN A CA 1
ATOM 2833 C C . GLN A 1 379 ? 15.735 7.421 -18.846 1.00 69.62 379 GLN A C 1
ATOM 2835 O O . GLN A 1 379 ? 15.862 8.574 -19.249 1.00 69.62 379 GLN A O 1
ATOM 2840 N N . ASP A 1 380 ? 15.097 6.478 -19.550 1.00 63.16 380 ASP A N 1
ATOM 2841 C CA . ASP A 1 380 ? 14.552 6.666 -20.903 1.00 63.16 380 ASP A CA 1
ATOM 2842 C C . ASP A 1 380 ? 15.607 7.211 -21.892 1.00 63.16 380 ASP A C 1
ATOM 2844 O O . ASP A 1 380 ? 15.397 8.185 -22.616 1.00 63.16 380 ASP A O 1
ATOM 2848 N N . GLY A 1 381 ? 16.795 6.589 -21.881 1.00 76.00 381 GLY A N 1
ATOM 2849 C CA . GLY A 1 381 ? 17.966 7.033 -22.633 1.00 76.00 381 GLY A CA 1
ATOM 2850 C C . GLY A 1 381 ? 17.689 7.242 -24.126 1.00 76.00 381 GLY A C 1
ATOM 2851 O O . GLY A 1 381 ? 17.364 6.305 -24.863 1.00 76.00 381 GLY A O 1
ATOM 2852 N N . GLU A 1 382 ? 17.886 8.478 -24.595 1.00 83.38 382 GLU A N 1
ATOM 2853 C CA . GLU A 1 382 ? 17.569 8.912 -25.964 1.00 83.38 382 GLU A CA 1
ATOM 2854 C C . GLU A 1 382 ? 18.219 8.046 -27.060 1.00 83.38 382 GLU A C 1
ATOM 2856 O O . GLU A 1 382 ? 17.670 7.903 -28.158 1.00 83.38 382 GLU A O 1
ATOM 2861 N N . LEU A 1 383 ? 19.398 7.463 -26.798 1.00 88.12 383 LEU A N 1
ATOM 2862 C CA . LEU A 1 383 ? 20.123 6.668 -27.789 1.00 88.12 383 LEU A CA 1
ATOM 2863 C C . LEU A 1 383 ? 19.462 5.301 -28.021 1.00 88.12 383 LEU A C 1
ATOM 2865 O O . LEU A 1 383 ? 19.451 4.821 -29.156 1.00 88.12 383 LEU A O 1
ATOM 2869 N N . LEU A 1 384 ? 18.844 4.695 -26.999 1.00 88.88 384 LEU A N 1
ATOM 2870 C CA . LEU A 1 384 ? 18.196 3.382 -27.117 1.00 88.88 384 LEU A CA 1
ATOM 2871 C C . LEU A 1 384 ? 17.039 3.408 -28.125 1.00 88.88 384 LEU A C 1
ATOM 2873 O O . LEU A 1 384 ? 16.937 2.533 -28.991 1.00 88.88 384 LEU A O 1
ATOM 2877 N N . GLY A 1 385 ? 16.187 4.436 -28.053 1.00 87.31 385 GLY A N 1
ATOM 2878 C CA . GLY A 1 385 ? 15.076 4.624 -28.991 1.00 87.31 385 GLY A CA 1
ATOM 2879 C C . GLY A 1 385 ? 15.552 4.836 -30.433 1.00 87.31 385 GLY A C 1
ATOM 2880 O O . GLY A 1 385 ? 14.983 4.276 -31.380 1.00 87.31 385 GLY A O 1
ATOM 2881 N N . ARG A 1 386 ? 16.653 5.579 -30.609 1.00 90.12 386 ARG A N 1
ATOM 2882 C CA . ARG A 1 386 ? 17.274 5.815 -31.921 1.00 90.12 386 ARG A CA 1
ATOM 2883 C C . ARG A 1 386 ? 17.878 4.533 -32.503 1.00 90.12 386 ARG A C 1
ATOM 2885 O O . ARG A 1 386 ? 17.623 4.240 -33.668 1.00 90.12 386 ARG A O 1
ATOM 2892 N N . ILE A 1 387 ? 18.573 3.720 -31.701 1.00 92.25 387 ILE A N 1
ATOM 2893 C CA . ILE A 1 387 ? 19.122 2.419 -32.131 1.00 92.25 387 ILE A CA 1
ATOM 2894 C C . ILE A 1 387 ? 18.005 1.478 -32.601 1.00 92.25 387 ILE A C 1
ATOM 2896 O O . ILE A 1 387 ? 18.118 0.860 -33.660 1.00 92.25 387 ILE A O 1
ATOM 2900 N N . ARG A 1 388 ? 16.886 1.399 -31.866 1.00 90.44 388 ARG A N 1
ATOM 2901 C CA . ARG A 1 388 ? 15.719 0.597 -32.288 1.00 90.44 388 ARG A CA 1
ATOM 2902 C C . ARG A 1 388 ? 15.159 1.071 -33.629 1.00 90.44 388 ARG A C 1
ATOM 2904 O O . ARG A 1 388 ? 14.859 0.251 -34.496 1.00 90.44 388 ARG A O 1
ATOM 2911 N N . SER A 1 389 ? 15.057 2.387 -33.810 1.00 91.31 389 SER A N 1
ATOM 2912 C CA . SER A 1 389 ? 14.563 2.994 -35.050 1.00 91.31 389 SER A CA 1
ATOM 2913 C C . SER A 1 389 ? 15.489 2.712 -36.236 1.00 91.31 389 SER A C 1
ATOM 2915 O O . SER A 1 389 ? 15.007 2.365 -37.313 1.00 91.31 389 SER A O 1
ATOM 2917 N N . ILE A 1 390 ? 16.808 2.776 -36.023 1.00 93.50 390 ILE A N 1
ATOM 2918 C CA . ILE A 1 390 ? 17.826 2.417 -37.020 1.00 93.50 390 ILE A CA 1
ATOM 2919 C C . ILE A 1 390 ? 17.676 0.959 -37.445 1.00 93.50 390 ILE A C 1
ATOM 2921 O O . ILE A 1 390 ? 17.564 0.687 -38.635 1.00 93.50 390 ILE A O 1
ATOM 2925 N N . ARG A 1 391 ? 17.586 0.023 -36.492 1.00 92.88 391 ARG A N 1
ATOM 2926 C CA . ARG A 1 391 ? 17.427 -1.408 -36.806 1.00 92.88 391 ARG A CA 1
ATOM 2927 C C . ARG A 1 391 ? 16.159 -1.684 -37.614 1.00 92.88 391 ARG A C 1
ATOM 2929 O O . ARG A 1 391 ? 16.196 -2.463 -38.561 1.00 92.88 391 ARG A O 1
ATOM 2936 N N . LYS A 1 392 ? 15.047 -1.021 -37.272 1.00 92.56 392 LYS A N 1
ATOM 2937 C CA . LYS A 1 392 ? 13.784 -1.143 -38.014 1.00 92.56 392 LYS A CA 1
ATOM 2938 C C . LYS A 1 392 ? 13.909 -0.608 -39.441 1.00 92.56 392 LYS A C 1
ATOM 2940 O O . LYS A 1 392 ? 13.466 -1.273 -40.371 1.00 92.56 392 LYS A O 1
ATOM 2945 N N . LYS A 1 393 ? 14.512 0.572 -39.610 1.00 93.00 393 LYS A N 1
ATOM 2946 C CA . LYS A 1 393 ? 14.722 1.184 -40.926 1.00 93.00 393 LYS A CA 1
ATOM 2947 C C . LYS A 1 393 ? 15.663 0.339 -41.791 1.00 93.00 393 LYS A C 1
ATOM 2949 O O . LYS A 1 393 ? 15.324 0.048 -42.930 1.00 93.00 393 LYS A O 1
ATOM 2954 N N . PHE A 1 394 ? 16.769 -0.138 -41.223 1.00 93.50 394 PHE A N 1
ATOM 2955 C CA . PHE A 1 394 ? 17.695 -1.040 -41.904 1.00 93.50 394 PHE A CA 1
ATOM 2956 C C . PHE A 1 394 ? 16.987 -2.309 -42.390 1.00 93.50 394 PHE A C 1
ATOM 2958 O O . PHE A 1 394 ? 17.152 -2.690 -43.541 1.00 93.50 394 PHE A O 1
ATOM 2965 N N . ALA A 1 395 ? 16.144 -2.930 -41.558 1.00 93.00 395 ALA A N 1
ATOM 2966 C CA . ALA A 1 395 ? 15.408 -4.127 -41.964 1.00 93.00 395 ALA A CA 1
ATOM 2967 C C . ALA A 1 395 ? 14.444 -3.876 -43.134 1.00 93.00 395 ALA A C 1
ATOM 2969 O O . ALA A 1 395 ? 14.276 -4.744 -43.987 1.00 93.00 395 ALA A O 1
ATOM 2970 N N . GLN A 1 396 ? 13.837 -2.688 -43.198 1.00 92.50 396 GLN A N 1
ATOM 2971 C CA . GLN A 1 396 ? 12.961 -2.288 -44.303 1.00 92.50 396 GLN A CA 1
ATOM 2972 C C . GLN A 1 396 ? 13.732 -1.989 -45.596 1.00 92.50 396 GLN A C 1
ATOM 2974 O O . GLN A 1 396 ? 13.221 -2.271 -46.674 1.00 92.50 396 GLN A O 1
ATOM 2979 N N . GLU A 1 397 ? 14.935 -1.419 -45.495 1.00 92.81 397 GLU A N 1
ATOM 2980 C CA . GLU A 1 397 ? 15.753 -1.032 -46.654 1.00 92.81 397 GLU A CA 1
ATOM 2981 C C . GLU A 1 397 ? 16.589 -2.197 -47.206 1.00 92.81 397 GLU A C 1
ATOM 2983 O O . GLU A 1 397 ? 16.669 -2.370 -48.419 1.00 92.81 397 GLU A O 1
ATOM 2988 N N . MET A 1 398 ? 17.186 -3.010 -46.329 1.00 90.81 398 MET A N 1
ATOM 2989 C CA . MET A 1 398 ? 18.106 -4.097 -46.693 1.00 90.81 398 MET A CA 1
ATOM 2990 C C . MET A 1 398 ? 17.435 -5.475 -46.769 1.00 90.81 398 MET A C 1
ATOM 2992 O O . MET A 1 398 ? 18.009 -6.402 -47.333 1.00 90.81 398 MET A O 1
ATOM 2996 N N . GLY A 1 399 ? 16.233 -5.637 -46.205 1.00 90.25 399 GLY A N 1
ATOM 2997 C CA . GLY A 1 399 ? 15.459 -6.881 -46.297 1.00 90.25 399 GLY A CA 1
ATOM 2998 C C . GLY A 1 399 ? 15.845 -7.983 -45.302 1.00 90.25 399 GLY A C 1
ATOM 2999 O O . GLY A 1 399 ? 15.342 -9.097 -45.419 1.00 90.25 399 GLY A O 1
ATOM 3000 N N . PHE A 1 400 ? 16.691 -7.699 -44.307 1.00 92.88 400 PHE A N 1
ATOM 3001 C CA . PHE A 1 400 ? 16.974 -8.610 -43.191 1.00 92.88 400 PHE A CA 1
ATOM 3002 C C . PHE A 1 400 ? 17.166 -7.848 -41.875 1.00 92.88 400 PHE A C 1
ATOM 3004 O O . PHE A 1 400 ? 17.506 -6.665 -41.864 1.00 92.88 400 PHE A O 1
ATOM 3011 N N . LEU A 1 401 ? 16.946 -8.525 -40.747 1.00 91.56 401 LEU A N 1
ATOM 3012 C CA . LEU A 1 401 ? 17.091 -7.916 -39.427 1.00 91.56 401 LEU A CA 1
ATOM 3013 C C . LEU A 1 401 ? 18.560 -7.985 -38.967 1.00 91.56 401 LEU A C 1
ATOM 3015 O O . LEU A 1 401 ? 19.085 -9.088 -38.841 1.00 91.56 401 LEU A O 1
ATOM 3019 N N . PRO A 1 402 ? 19.224 -6.852 -38.665 1.00 90.81 402 PRO A N 1
ATOM 3020 C CA . PRO A 1 402 ? 20.596 -6.878 -38.180 1.00 90.81 402 PRO A CA 1
ATOM 3021 C C . PRO A 1 402 ? 20.634 -7.341 -36.710 1.00 90.81 402 PRO A C 1
ATOM 3023 O O . PRO A 1 402 ? 19.657 -7.110 -35.969 1.00 90.81 402 PRO A O 1
ATOM 3026 N N . PRO A 1 403 ? 21.759 -7.929 -36.251 1.00 90.62 403 PRO A N 1
ATOM 3027 C CA . PRO A 1 403 ? 21.954 -8.324 -34.858 1.00 90.62 403 PRO A CA 1
ATOM 3028 C C . PRO A 1 403 ? 21.655 -7.201 -33.853 1.00 90.62 403 PRO A C 1
ATOM 3030 O O . PRO A 1 403 ? 21.661 -6.007 -34.172 1.00 90.62 403 PRO A O 1
ATOM 3033 N N . VAL A 1 404 ? 21.350 -7.583 -32.613 1.00 91.06 404 VAL A N 1
ATOM 3034 C CA . VAL A 1 404 ? 21.144 -6.617 -31.525 1.00 91.06 404 VAL A CA 1
ATOM 3035 C C . VAL A 1 404 ? 22.485 -5.978 -31.157 1.00 91.06 404 VAL A C 1
ATOM 3037 O O . VAL A 1 404 ? 23.490 -6.671 -31.035 1.00 91.06 404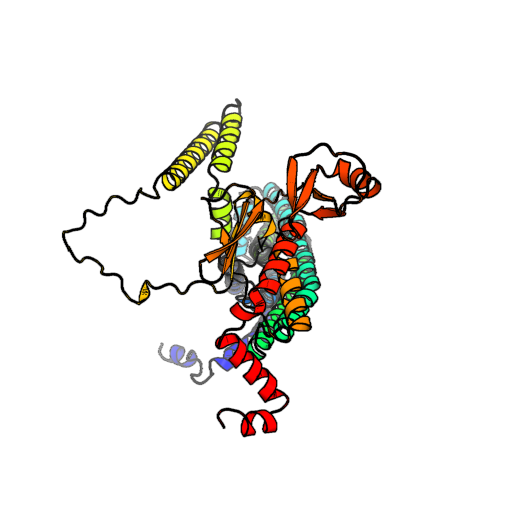 VAL A O 1
ATOM 3040 N N . VAL A 1 405 ? 22.483 -4.656 -30.970 1.00 93.06 405 VAL A N 1
ATOM 3041 C CA . VAL A 1 405 ? 23.650 -3.899 -30.502 1.00 93.06 405 VAL A CA 1
ATOM 3042 C C . VAL A 1 405 ? 23.755 -4.075 -28.989 1.00 93.06 405 VAL A C 1
ATOM 3044 O O . VAL A 1 405 ? 22.905 -3.565 -28.257 1.00 93.06 405 VAL A O 1
ATOM 3047 N N . HIS A 1 406 ? 24.776 -4.790 -28.521 1.00 91.56 406 HIS A N 1
ATOM 3048 C CA . HIS A 1 406 ? 25.034 -4.962 -27.091 1.00 91.56 406 HIS A CA 1
ATOM 3049 C C . HIS A 1 406 ? 25.803 -3.760 -26.552 1.00 91.56 406 HIS A C 1
ATOM 3051 O O . HIS A 1 406 ? 26.905 -3.475 -27.012 1.00 91.56 406 HIS A O 1
ATOM 3057 N N . ILE A 1 407 ? 25.220 -3.046 -25.591 1.00 92.00 407 ILE A N 1
ATOM 3058 C CA . ILE A 1 407 ? 25.828 -1.845 -25.014 1.00 92.00 407 ILE A CA 1
ATOM 3059 C C . ILE A 1 407 ? 26.491 -2.208 -23.689 1.00 92.00 407 ILE A C 1
ATOM 3061 O O . ILE A 1 407 ? 25.835 -2.786 -22.825 1.00 92.00 407 ILE A O 1
ATOM 3065 N N . ARG A 1 408 ? 27.772 -1.870 -23.531 1.00 90.19 408 ARG A N 1
ATOM 3066 C CA . ARG A 1 408 ? 28.543 -2.104 -22.300 1.00 90.19 408 ARG A CA 1
ATOM 3067 C C . ARG A 1 408 ? 29.237 -0.818 -21.861 1.00 90.19 408 ARG A C 1
ATOM 3069 O O . ARG A 1 408 ? 29.693 -0.037 -22.697 1.00 90.19 408 ARG A O 1
ATOM 3076 N N . ASP A 1 409 ? 29.318 -0.578 -20.562 1.00 90.38 409 ASP A N 1
ATOM 3077 C CA . ASP A 1 409 ? 30.177 0.470 -20.028 1.00 90.38 409 ASP A CA 1
ATOM 3078 C C . ASP A 1 409 ? 31.636 0.001 -20.033 1.00 90.38 409 ASP A C 1
ATOM 3080 O O . ASP A 1 409 ? 31.942 -1.156 -19.744 1.00 90.38 409 ASP A O 1
ATOM 3084 N N . ASN A 1 410 ? 32.545 0.904 -20.398 1.00 90.81 410 ASN A N 1
ATOM 3085 C CA . ASN A 1 410 ? 33.976 0.651 -20.308 1.00 90.81 410 ASN A CA 1
ATOM 3086 C C . ASN A 1 410 ? 34.663 1.826 -19.606 1.00 90.81 410 ASN A C 1
ATOM 3088 O O . ASN A 1 410 ? 34.753 2.935 -20.137 1.00 90.81 410 ASN A O 1
ATOM 3092 N N . MET A 1 411 ? 35.154 1.557 -18.396 1.00 85.94 411 MET A N 1
ATOM 3093 C CA . MET A 1 411 ? 35.821 2.536 -17.533 1.00 85.94 411 MET A CA 1
ATOM 3094 C C . MET A 1 411 ? 37.227 2.915 -18.028 1.00 85.94 411 MET A C 1
ATOM 3096 O O . MET A 1 411 ? 37.747 3.947 -17.606 1.00 85.94 411 MET A O 1
ATOM 3100 N N . ASP A 1 412 ? 37.815 2.134 -18.940 1.00 89.38 412 ASP A N 1
ATOM 3101 C CA . ASP A 1 412 ? 39.103 2.436 -19.573 1.00 89.38 412 ASP A CA 1
ATOM 3102 C C . ASP A 1 412 ? 38.964 3.446 -20.729 1.00 89.38 412 ASP A C 1
ATOM 3104 O O . ASP A 1 412 ? 39.954 4.040 -21.168 1.00 89.38 412 ASP A O 1
ATOM 3108 N N . LEU A 1 413 ? 37.742 3.673 -21.231 1.00 91.31 413 LEU A N 1
ATOM 3109 C CA . LEU A 1 413 ? 37.478 4.684 -22.254 1.00 91.31 413 LEU A CA 1
ATOM 3110 C C . LEU A 1 413 ? 37.455 6.094 -21.661 1.00 91.31 413 LEU A C 1
ATOM 3112 O O . LEU A 1 413 ? 37.075 6.333 -20.513 1.00 91.31 413 LEU A O 1
ATOM 3116 N N . GLN A 1 414 ? 37.807 7.074 -22.497 1.00 93.00 414 GLN A N 1
ATOM 3117 C CA . GLN A 1 414 ? 37.644 8.474 -22.127 1.00 93.00 414 GLN A CA 1
ATOM 3118 C C . GLN A 1 414 ? 36.171 8.795 -21.812 1.00 93.00 414 GLN A C 1
ATOM 3120 O O . GLN A 1 414 ? 35.270 8.238 -22.439 1.00 93.00 414 GLN A O 1
ATOM 3125 N N . PRO A 1 415 ? 35.902 9.739 -20.888 1.00 92.06 415 PRO A N 1
ATOM 3126 C CA . PRO A 1 415 ? 34.567 9.960 -20.332 1.00 92.06 415 PRO A CA 1
ATOM 3127 C C . PRO A 1 415 ? 33.441 10.131 -21.362 1.00 92.06 415 PRO A C 1
ATOM 3129 O O . PRO A 1 415 ? 32.334 9.655 -21.136 1.00 92.06 415 PRO A O 1
ATOM 3132 N N . ALA A 1 416 ? 33.723 10.845 -22.454 1.00 93.50 416 ALA A N 1
ATOM 3133 C CA . ALA A 1 416 ? 32.781 11.220 -23.511 1.00 93.50 416 ALA A CA 1
ATOM 3134 C C . ALA A 1 416 ? 32.965 10.396 -24.801 1.00 93.50 416 ALA A C 1
ATOM 3136 O O . ALA A 1 416 ? 32.383 10.725 -25.831 1.00 93.50 416 ALA A O 1
ATOM 3137 N N . ARG A 1 417 ? 33.787 9.345 -24.759 1.00 94.94 417 ARG A N 1
ATOM 3138 C CA . ARG A 1 417 ? 34.146 8.550 -25.930 1.00 94.94 417 ARG A CA 1
ATOM 3139 C C . ARG A 1 417 ? 33.296 7.291 -26.015 1.00 94.94 417 ARG A C 1
ATOM 3141 O O . ARG A 1 417 ? 32.954 6.691 -24.996 1.00 94.94 417 ARG A O 1
ATOM 3148 N N . TYR A 1 418 ? 32.981 6.881 -27.235 1.00 95.56 418 TYR A N 1
ATOM 3149 C CA . TYR A 1 418 ? 32.352 5.598 -27.529 1.00 95.56 418 TYR A CA 1
ATOM 3150 C C . TYR A 1 418 ? 33.135 4.857 -28.613 1.00 95.56 418 TYR A C 1
ATOM 3152 O O . TYR A 1 418 ? 33.818 5.473 -29.438 1.00 95.56 418 TYR A O 1
ATOM 3160 N N . ARG A 1 419 ? 33.016 3.529 -28.625 1.00 95.56 419 ARG A N 1
ATOM 3161 C CA . ARG A 1 419 ? 33.518 2.668 -29.701 1.00 95.56 419 ARG A CA 1
ATOM 3162 C C . ARG A 1 419 ? 32.467 1.652 -30.114 1.00 95.56 419 ARG A C 1
ATOM 3164 O O . ARG A 1 419 ? 31.674 1.197 -29.294 1.00 95.56 419 ARG A O 1
ATOM 3171 N N . ILE A 1 420 ? 32.457 1.315 -31.392 1.00 95.56 420 ILE A N 1
ATOM 3172 C CA . ILE A 1 420 ? 31.544 0.361 -32.010 1.00 95.56 420 ILE A CA 1
ATOM 3173 C C . ILE A 1 420 ? 32.382 -0.836 -32.441 1.00 95.56 420 ILE A C 1
ATOM 3175 O O . ILE A 1 420 ? 33.408 -0.689 -33.108 1.00 95.56 420 ILE A O 1
ATOM 3179 N N . LEU A 1 421 ? 31.948 -2.015 -32.015 1.00 94.62 421 LEU A N 1
ATOM 3180 C CA . LEU A 1 421 ? 32.655 -3.276 -32.157 1.00 94.62 421 LEU A CA 1
ATOM 3181 C C . LEU A 1 421 ? 31.832 -4.224 -33.027 1.00 94.62 421 LEU A C 1
ATOM 3183 O O . LEU A 1 421 ? 30.617 -4.323 -32.861 1.00 94.62 421 LEU A O 1
ATOM 3187 N N . MET A 1 422 ? 32.487 -4.964 -33.910 1.00 92.50 422 MET A N 1
ATOM 3188 C CA . MET A 1 422 ? 31.890 -6.074 -34.645 1.00 92.50 422 MET A CA 1
ATOM 3189 C C . MET A 1 422 ? 32.740 -7.314 -34.410 1.00 92.50 422 MET A C 1
ATOM 3191 O O . MET A 1 422 ? 33.919 -7.303 -34.754 1.00 92.50 422 MET A O 1
ATOM 3195 N N . LYS A 1 423 ? 32.157 -8.363 -33.811 1.00 89.75 423 LYS A N 1
ATOM 3196 C CA . LYS A 1 423 ? 32.881 -9.602 -33.455 1.00 89.75 423 LYS A CA 1
ATOM 3197 C C . LYS A 1 423 ? 34.199 -9.279 -32.727 1.00 89.75 423 LYS A C 1
ATOM 3199 O O . LYS A 1 423 ? 35.278 -9.590 -33.220 1.00 89.75 423 LYS A O 1
ATOM 3204 N N . GLY A 1 424 ? 34.091 -8.478 -31.663 1.00 86.81 424 GLY A N 1
ATOM 3205 C CA . GLY A 1 424 ? 35.223 -8.041 -30.834 1.00 86.81 424 GLY A CA 1
ATOM 3206 C C . GLY A 1 424 ? 36.155 -6.977 -31.437 1.00 86.81 424 GLY A C 1
ATOM 3207 O O . GLY A 1 424 ? 36.938 -6.382 -30.698 1.00 86.81 424 GLY A O 1
ATOM 3208 N N . VAL A 1 425 ? 36.070 -6.674 -32.738 1.00 92.56 425 VAL A N 1
ATOM 3209 C CA . VAL A 1 425 ? 36.979 -5.735 -33.424 1.00 92.56 425 VAL A CA 1
ATOM 3210 C C . VAL A 1 425 ? 36.373 -4.335 -33.520 1.00 92.56 425 VAL A C 1
ATOM 3212 O O . VAL A 1 425 ? 35.220 -4.179 -33.916 1.00 92.56 425 VAL A O 1
ATOM 3215 N N . GLU A 1 426 ? 37.151 -3.299 -33.192 1.00 94.44 426 GLU A N 1
ATOM 3216 C CA . GLU A 1 426 ? 36.729 -1.898 -33.335 1.00 94.44 426 GLU A CA 1
ATOM 3217 C C . GLU A 1 426 ? 36.591 -1.513 -34.810 1.00 94.44 426 GLU A C 1
ATOM 3219 O O . GLU A 1 426 ? 37.571 -1.496 -35.552 1.00 94.44 426 GLU A O 1
ATOM 3224 N N . ILE A 1 427 ? 35.362 -1.182 -35.214 1.00 94.69 427 ILE A N 1
ATOM 3225 C CA . ILE A 1 427 ? 35.025 -0.726 -36.571 1.00 94.69 427 ILE A CA 1
ATOM 3226 C C . ILE A 1 427 ? 34.822 0.792 -36.652 1.00 94.69 427 ILE A C 1
ATOM 3228 O O . ILE A 1 427 ? 34.792 1.356 -37.742 1.00 94.69 427 ILE A O 1
ATOM 3232 N N . GLY A 1 428 ? 34.703 1.468 -35.507 1.00 93.75 428 GLY A N 1
ATOM 3233 C CA . GLY A 1 428 ? 34.669 2.925 -35.436 1.00 93.75 428 GLY A CA 1
ATOM 3234 C C . GLY A 1 428 ? 34.600 3.440 -34.004 1.00 93.75 428 GLY A C 1
ATOM 3235 O O . GLY A 1 428 ? 34.065 2.783 -33.113 1.00 93.75 428 GLY A O 1
ATOM 3236 N N . SER A 1 429 ? 35.114 4.645 -33.779 1.00 94.88 429 SER A N 1
ATOM 3237 C CA . SER A 1 429 ? 35.000 5.355 -32.504 1.00 94.88 429 SER A CA 1
ATOM 3238 C C . SER A 1 429 ? 34.778 6.847 -32.717 1.00 94.88 429 SER A C 1
ATOM 3240 O O . SER A 1 429 ? 34.979 7.377 -33.808 1.00 94.88 429 SER A O 1
ATOM 3242 N N . GLY A 1 430 ? 34.311 7.525 -31.674 1.00 93.38 430 GLY A N 1
ATOM 3243 C CA . GLY A 1 430 ? 34.105 8.965 -31.702 1.00 93.38 430 GLY A CA 1
ATOM 3244 C C . GLY A 1 430 ? 33.807 9.528 -30.322 1.00 93.38 430 GLY A C 1
ATOM 3245 O O . GLY A 1 430 ? 33.607 8.786 -29.358 1.00 93.38 430 GLY A O 1
ATOM 3246 N N . ASP A 1 431 ? 33.757 10.851 -30.247 1.00 93.62 431 ASP A N 1
ATOM 3247 C CA . ASP A 1 431 ? 33.410 11.576 -29.031 1.00 93.62 431 ASP A CA 1
ATOM 3248 C C . ASP A 1 431 ? 31.991 12.135 -29.143 1.00 93.62 431 ASP A C 1
ATOM 3250 O O . ASP A 1 431 ? 31.570 12.623 -30.195 1.00 93.62 431 ASP A O 1
ATOM 3254 N N . ALA A 1 432 ? 31.238 12.060 -28.052 1.00 93.75 432 ALA A N 1
ATOM 3255 C CA . ALA A 1 432 ? 29.903 12.618 -27.934 1.00 93.75 432 ALA A CA 1
ATOM 3256 C C . ALA A 1 432 ? 29.773 13.326 -26.583 1.00 93.75 432 ALA A C 1
ATOM 3258 O O . ALA A 1 432 ? 30.026 12.751 -25.528 1.00 93.75 432 ALA A O 1
ATOM 3259 N N . TYR A 1 433 ? 29.367 14.593 -26.602 1.00 93.62 433 TYR A N 1
ATOM 3260 C CA . TYR A 1 433 ? 29.262 15.406 -25.391 1.00 93.62 433 TYR A CA 1
ATOM 3261 C C . TYR A 1 433 ? 27.786 15.672 -25.056 1.00 93.62 433 TYR A C 1
ATOM 3263 O O . TYR A 1 433 ? 27.179 16.547 -25.680 1.00 93.62 433 TYR A O 1
ATOM 3271 N N . PRO A 1 434 ? 27.189 14.962 -24.074 1.00 90.44 434 PRO A N 1
ATOM 3272 C CA . PRO A 1 434 ? 25.820 15.232 -23.639 1.00 90.44 434 PRO A CA 1
ATOM 3273 C C . PRO A 1 434 ? 25.636 16.706 -23.246 1.00 90.44 434 PRO A C 1
ATOM 3275 O O . PRO A 1 434 ? 26.483 17.285 -22.562 1.00 90.44 434 PRO A O 1
ATOM 3278 N N . GLY A 1 435 ? 24.536 17.322 -23.688 1.00 87.81 435 GLY A N 1
ATOM 3279 C CA . GLY A 1 435 ? 24.232 18.740 -23.441 1.00 87.81 435 GLY A CA 1
ATOM 3280 C C . GLY A 1 435 ? 24.922 19.738 -24.385 1.00 87.81 435 GLY A C 1
ATOM 3281 O O . GLY A 1 435 ? 24.641 20.935 -24.310 1.00 87.81 435 GLY A O 1
ATOM 3282 N N . ARG A 1 436 ? 25.788 19.273 -25.295 1.00 92.44 436 ARG A N 1
ATOM 3283 C CA . ARG A 1 436 ? 26.329 20.065 -26.411 1.00 92.44 436 ARG A CA 1
ATOM 3284 C C . ARG A 1 436 ? 25.737 19.608 -27.743 1.00 92.44 436 ARG A C 1
ATOM 3286 O O . ARG A 1 436 ? 25.167 18.522 -27.854 1.00 92.44 436 ARG A O 1
ATOM 3293 N N . TRP A 1 437 ? 25.897 20.451 -28.756 1.00 94.00 437 TRP A N 1
ATOM 3294 C CA . TRP A 1 437 ? 25.415 20.206 -30.112 1.00 94.00 437 TRP A CA 1
ATOM 3295 C C . TRP A 1 437 ? 26.585 20.187 -31.085 1.00 94.00 437 TRP A C 1
ATOM 3297 O O . TRP A 1 437 ? 27.505 20.992 -30.958 1.00 94.00 437 TRP A O 1
ATOM 3307 N N . LEU A 1 438 ? 26.548 19.286 -32.061 1.00 95.38 438 LEU A N 1
ATOM 3308 C CA . LEU A 1 438 ? 27.546 19.219 -33.118 1.00 95.38 438 LEU A CA 1
ATOM 3309 C C . LEU A 1 438 ? 27.052 20.036 -34.314 1.00 95.38 438 LEU A C 1
ATOM 3311 O O . LEU A 1 438 ? 26.039 19.698 -34.927 1.00 95.38 438 LEU A O 1
ATOM 3315 N N . ALA A 1 439 ? 27.751 21.122 -34.631 1.00 94.94 439 ALA A N 1
ATOM 3316 C CA . ALA A 1 439 ? 27.514 21.936 -35.816 1.00 94.94 439 ALA A CA 1
ATOM 3317 C C . ALA A 1 439 ? 28.415 21.447 -36.955 1.00 94.94 439 ALA A C 1
ATOM 3319 O O . ALA A 1 439 ? 29.619 21.691 -36.948 1.00 94.94 439 ALA A O 1
ATOM 3320 N N . ILE A 1 440 ? 27.831 20.751 -37.927 1.00 94.31 440 ILE A N 1
ATOM 3321 C CA . ILE A 1 440 ? 28.525 20.155 -39.072 1.00 94.31 440 ILE A CA 1
ATOM 3322 C C . ILE A 1 440 ? 28.510 21.145 -40.238 1.00 94.31 440 ILE A C 1
ATOM 3324 O O . ILE A 1 440 ? 27.451 21.673 -40.589 1.00 94.31 440 ILE A O 1
ATOM 3328 N N . ASN A 1 441 ? 29.669 21.398 -40.848 1.00 92.50 441 ASN A N 1
ATOM 3329 C CA . ASN A 1 441 ? 29.783 22.231 -42.041 1.00 92.50 441 ASN A CA 1
ATOM 3330 C C . ASN A 1 441 ? 29.662 21.362 -43.309 1.00 92.50 441 ASN A C 1
ATOM 3332 O O . ASN A 1 441 ? 30.605 20.637 -43.631 1.00 92.50 441 ASN A O 1
ATOM 3336 N N . PRO A 1 442 ? 28.559 21.455 -44.078 1.00 88.38 442 PRO A N 1
ATOM 3337 C CA . PRO A 1 442 ? 28.398 20.714 -45.332 1.00 88.38 442 PRO A CA 1
ATOM 3338 C C . PRO A 1 442 ? 29.246 21.274 -46.495 1.00 88.38 442 PRO A C 1
ATOM 3340 O O . PRO A 1 442 ? 29.121 20.813 -47.625 1.00 88.38 442 PRO A O 1
ATOM 3343 N N . GLY A 1 443 ? 30.086 22.285 -46.245 1.00 85.25 443 GLY A N 1
ATOM 3344 C CA . GLY A 1 443 ? 30.932 22.974 -47.226 1.00 85.25 443 GLY A CA 1
ATOM 3345 C C . GLY A 1 443 ? 30.410 24.354 -47.638 1.00 85.25 443 GLY A C 1
ATOM 3346 O O . GLY A 1 443 ? 31.139 25.123 -48.258 1.00 85.25 443 GLY A O 1
ATOM 3347 N N . THR A 1 444 ? 29.172 24.693 -47.270 1.00 85.69 444 THR A N 1
ATOM 3348 C CA . THR A 1 444 ? 28.514 25.966 -47.613 1.00 85.69 444 THR A CA 1
ATOM 3349 C C . THR A 1 444 ? 28.351 26.914 -46.427 1.00 85.69 444 THR A C 1
ATOM 3351 O O . THR A 1 444 ? 27.798 27.999 -46.601 1.00 85.69 444 THR A O 1
ATOM 3354 N N . ALA A 1 445 ? 28.777 26.520 -45.222 1.00 87.00 445 ALA A N 1
ATOM 3355 C CA . ALA A 1 445 ? 28.580 27.344 -44.035 1.00 87.00 445 ALA A CA 1
ATOM 3356 C C . ALA A 1 445 ? 29.552 28.536 -44.002 1.00 87.00 445 ALA A C 1
ATOM 3358 O O . ALA A 1 445 ? 30.731 28.404 -44.345 1.00 87.00 445 ALA A O 1
ATOM 3359 N N . ALA A 1 446 ? 29.058 29.698 -43.574 1.00 82.62 446 ALA A N 1
ATOM 3360 C CA . ALA A 1 446 ? 29.808 30.949 -43.534 1.00 82.62 446 ALA A CA 1
ATOM 3361 C C . ALA A 1 446 ? 30.181 31.340 -42.096 1.00 82.62 446 ALA A C 1
ATOM 3363 O O . ALA A 1 446 ? 29.325 31.438 -41.220 1.00 82.62 446 ALA A O 1
ATOM 3364 N N . GLY A 1 447 ? 31.464 31.639 -41.873 1.00 82.69 447 GLY A N 1
ATOM 3365 C CA . GLY A 1 447 ? 31.995 32.022 -40.561 1.00 82.69 447 GLY A CA 1
ATOM 3366 C C . GLY A 1 447 ? 32.384 30.830 -39.679 1.00 82.69 447 GLY A C 1
ATOM 3367 O O . GLY A 1 447 ? 32.230 29.671 -40.059 1.00 82.69 447 GLY A O 1
ATOM 3368 N N . THR A 1 448 ? 32.928 31.128 -38.500 1.00 85.69 448 THR A N 1
ATOM 3369 C CA . THR A 1 448 ? 33.373 30.140 -37.503 1.00 85.69 448 THR A CA 1
ATOM 3370 C C . THR A 1 448 ? 32.624 30.338 -36.194 1.00 85.69 448 THR A C 1
ATOM 3372 O O . THR A 1 448 ? 32.439 31.474 -35.755 1.00 85.69 448 THR A O 1
ATOM 3375 N N . LEU A 1 449 ? 32.244 29.238 -35.548 1.00 88.00 449 LEU A N 1
ATOM 3376 C CA . LEU A 1 449 ? 31.564 29.250 -34.254 1.00 88.00 449 LEU A CA 1
ATOM 3377 C C . LEU A 1 449 ? 32.570 29.034 -33.112 1.00 88.00 449 LEU A C 1
ATOM 3379 O O . LEU A 1 449 ? 33.530 28.281 -33.289 1.00 88.00 449 LEU A O 1
ATOM 3383 N N . PRO A 1 450 ? 32.371 29.662 -31.940 1.00 87.81 450 PRO A N 1
ATOM 3384 C CA . PRO A 1 450 ? 33.171 29.361 -30.761 1.00 87.81 450 PRO A CA 1
ATOM 3385 C C . PRO A 1 450 ? 32.789 27.976 -30.223 1.00 87.81 450 PRO A C 1
ATOM 3387 O O . PRO A 1 450 ? 31.620 27.707 -29.947 1.00 87.81 450 PRO A O 1
ATOM 3390 N N . GLY A 1 451 ? 33.776 27.092 -30.091 1.00 89.06 451 GLY A N 1
ATOM 3391 C CA . GLY A 1 451 ? 33.555 25.715 -29.668 1.00 89.06 451 GLY A CA 1
ATOM 3392 C C . GLY A 1 451 ? 34.772 24.821 -29.882 1.00 89.06 451 GLY A C 1
ATOM 3393 O O . GLY A 1 451 ? 35.833 25.277 -30.311 1.00 89.06 451 GLY A O 1
ATOM 3394 N N . GLU A 1 452 ? 34.616 23.537 -29.574 1.00 90.19 452 GLU A N 1
ATOM 3395 C CA . GLU A 1 452 ? 35.665 22.532 -29.767 1.00 90.19 452 GLU A CA 1
ATOM 3396 C C . GLU A 1 452 ? 35.578 21.972 -31.190 1.00 90.19 452 GLU A C 1
ATOM 3398 O O . GLU A 1 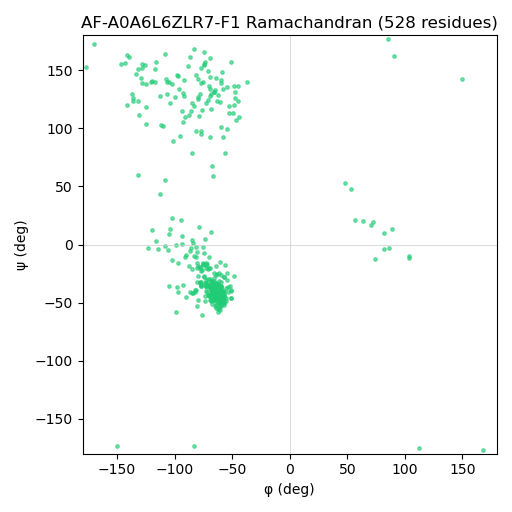452 ? 34.598 21.316 -31.550 1.00 90.19 452 GLU A O 1
ATOM 3403 N N . ALA A 1 453 ? 36.578 22.281 -32.017 1.00 92.38 453 ALA A N 1
ATOM 3404 C CA . ALA A 1 453 ? 36.640 21.810 -33.396 1.00 92.38 453 ALA A CA 1
ATOM 3405 C C . ALA A 1 453 ? 36.899 20.298 -33.444 1.00 92.38 453 ALA A C 1
ATOM 3407 O O . ALA A 1 453 ? 37.773 19.780 -32.753 1.00 92.38 453 ALA A O 1
ATOM 3408 N N . THR A 1 454 ? 36.138 19.600 -34.278 1.00 93.12 454 THR A N 1
ATOM 3409 C CA . THR A 1 454 ? 36.177 18.148 -34.439 1.00 93.12 454 THR A CA 1
ATOM 3410 C C . THR A 1 454 ? 35.788 17.762 -35.872 1.00 93.12 454 THR A C 1
ATOM 3412 O O . THR A 1 454 ? 35.630 18.614 -36.750 1.00 93.12 454 THR A O 1
ATOM 3415 N N . VAL A 1 455 ? 35.646 16.469 -36.126 1.00 92.44 455 VAL A N 1
ATOM 3416 C CA . VAL A 1 455 ? 35.217 15.918 -37.409 1.00 92.44 455 VAL A CA 1
ATOM 3417 C C . VAL A 1 455 ? 33.999 15.034 -37.166 1.00 92.44 455 VAL A C 1
ATOM 3419 O O . VAL A 1 455 ? 33.954 14.290 -36.189 1.00 92.44 455 VAL A O 1
ATOM 3422 N N . ASP A 1 456 ? 33.000 15.129 -38.040 1.00 92.12 456 ASP A N 1
ATOM 3423 C CA . ASP A 1 456 ? 31.841 14.246 -38.001 1.00 92.12 456 ASP A CA 1
ATOM 3424 C C . ASP A 1 456 ? 32.275 12.786 -38.243 1.00 92.12 456 ASP A C 1
ATOM 3426 O O . ASP A 1 456 ? 32.881 12.497 -39.281 1.00 92.12 456 ASP A O 1
ATOM 3430 N N . PRO A 1 457 ? 31.966 11.856 -37.323 1.00 91.00 457 PRO A N 1
ATOM 3431 C CA . PRO A 1 457 ? 32.455 10.484 -37.402 1.00 91.00 457 PRO A CA 1
ATOM 3432 C C . PRO A 1 457 ? 31.792 9.649 -38.509 1.00 91.00 457 PRO A C 1
ATOM 3434 O O . PRO A 1 457 ? 32.332 8.613 -38.877 1.00 91.00 457 PRO A O 1
ATOM 3437 N N . ALA A 1 458 ? 30.644 10.071 -39.056 1.00 90.38 458 ALA A N 1
ATOM 3438 C CA . ALA A 1 458 ? 29.955 9.328 -40.111 1.00 90.38 458 ALA A CA 1
ATOM 3439 C C . ALA A 1 458 ? 30.462 9.684 -41.519 1.00 90.38 458 ALA A C 1
ATOM 3441 O O . ALA A 1 458 ? 30.603 8.803 -42.360 1.00 90.38 458 ALA A O 1
ATOM 3442 N N . PHE A 1 459 ? 30.723 10.966 -41.789 1.00 89.44 459 PHE A N 1
ATOM 3443 C CA . PHE A 1 459 ? 31.020 11.463 -43.139 1.00 89.44 459 PHE A CA 1
ATOM 3444 C C . PHE A 1 459 ? 32.363 12.193 -43.264 1.00 89.44 459 PHE A C 1
ATOM 3446 O O . PHE A 1 459 ? 32.727 12.608 -44.364 1.00 89.44 459 PHE A O 1
ATOM 3453 N N . GLY A 1 460 ? 33.104 12.380 -42.169 1.00 89.19 460 GLY A N 1
ATOM 3454 C CA . GLY A 1 460 ? 34.408 13.046 -42.200 1.00 89.19 460 GLY A CA 1
ATOM 3455 C C . GLY A 1 460 ? 34.333 14.559 -42.441 1.00 89.19 460 GLY A C 1
ATOM 3456 O O . GLY A 1 460 ? 35.311 15.165 -42.876 1.00 89.19 460 GLY A O 1
ATOM 3457 N N . LEU A 1 461 ? 33.174 15.181 -42.202 1.00 92.06 461 LEU A N 1
ATOM 3458 C CA . LEU A 1 461 ? 32.962 16.614 -42.412 1.00 92.06 461 LEU A CA 1
ATOM 3459 C C . LEU A 1 461 ? 33.497 17.434 -41.233 1.00 92.06 461 LEU A C 1
ATOM 3461 O O . LEU A 1 461 ? 33.386 17.022 -40.081 1.00 92.06 461 LEU A O 1
ATOM 3465 N N . ASN A 1 462 ? 34.023 18.630 -41.504 1.00 92.75 462 ASN A N 1
ATOM 3466 C CA . ASN A 1 462 ? 34.460 19.542 -40.445 1.00 92.75 462 ASN A CA 1
ATOM 3467 C C . ASN A 1 462 ? 33.270 19.938 -39.565 1.00 92.75 462 ASN A C 1
ATOM 3469 O O . ASN A 1 462 ? 32.248 20.411 -40.071 1.00 92.75 462 ASN A O 1
ATOM 3473 N N . ALA A 1 463 ? 33.416 19.784 -38.253 1.00 94.12 463 ALA A N 1
ATOM 3474 C CA . ALA A 1 463 ? 32.354 20.055 -37.302 1.00 94.12 463 ALA A CA 1
ATOM 3475 C C . ALA A 1 463 ? 32.881 20.756 -36.046 1.00 94.12 463 ALA A C 1
ATOM 3477 O O . ALA A 1 463 ? 34.077 20.774 -35.767 1.00 94.12 463 ALA A O 1
ATOM 3478 N N . ILE A 1 464 ? 31.989 21.389 -35.291 1.00 94.81 464 ILE A N 1
ATOM 3479 C CA . ILE A 1 464 ? 32.344 22.103 -34.062 1.00 94.81 464 ILE A CA 1
ATOM 3480 C C . ILE A 1 464 ? 31.309 21.774 -32.989 1.00 94.81 464 ILE A C 1
ATOM 3482 O O . ILE A 1 464 ? 30.107 21.901 -33.226 1.00 94.81 464 ILE A O 1
ATOM 3486 N N . TRP A 1 465 ? 31.763 21.377 -31.800 1.00 95.44 465 TRP A N 1
ATOM 3487 C CA . TRP A 1 465 ? 30.902 21.248 -30.628 1.00 95.44 465 TRP A CA 1
ATOM 3488 C C . TRP A 1 465 ? 30.589 22.624 -30.054 1.00 95.44 465 TRP A C 1
ATOM 3490 O O . TRP A 1 465 ? 31.477 23.315 -29.553 1.00 95.44 465 TRP A O 1
ATOM 3500 N N . ILE A 1 466 ? 29.313 22.990 -30.096 1.00 95.12 466 ILE A N 1
ATOM 3501 C CA . ILE A 1 466 ? 28.790 24.274 -29.640 1.00 95.12 466 ILE A CA 1
ATOM 3502 C C . ILE A 1 466 ? 27.839 24.099 -28.453 1.00 95.12 466 ILE A C 1
ATOM 3504 O O . ILE A 1 466 ? 27.238 23.041 -28.237 1.00 95.12 466 ILE A O 1
ATOM 3508 N N . GLU A 1 467 ? 27.688 25.164 -27.672 1.00 94.44 467 GLU A N 1
ATOM 3509 C CA . GLU A 1 467 ? 26.680 25.238 -26.616 1.00 94.44 467 GLU A CA 1
ATOM 3510 C C . GLU A 1 467 ? 25.274 25.433 -27.196 1.00 94.44 467 GLU A C 1
ATOM 3512 O O . GLU A 1 467 ? 25.099 25.975 -28.289 1.00 94.44 467 GLU A O 1
ATOM 3517 N N . SER A 1 468 ? 24.247 25.045 -26.432 1.00 91.88 468 SER A N 1
ATOM 3518 C CA . SER A 1 468 ? 22.847 25.135 -26.872 1.00 91.88 468 SER A CA 1
ATOM 3519 C C . SER A 1 468 ? 22.414 26.551 -27.271 1.00 91.88 468 SER A C 1
ATOM 3521 O O . SER A 1 468 ? 21.540 26.696 -28.122 1.00 91.88 468 SER A O 1
ATOM 3523 N N . ALA A 1 469 ? 23.024 27.590 -26.690 1.00 93.00 469 ALA A N 1
ATOM 3524 C CA . ALA A 1 469 ? 22.722 28.988 -27.000 1.00 93.00 469 ALA A CA 1
ATOM 3525 C C . ALA A 1 469 ? 23.106 29.393 -28.436 1.00 93.00 469 ALA A C 1
ATOM 3527 O O . ALA A 1 469 ? 22.524 30.320 -28.991 1.00 93.00 469 ALA A O 1
ATOM 3528 N N . LEU A 1 470 ? 24.060 28.693 -29.058 1.00 92.31 470 LEU A N 1
ATOM 3529 C CA . LEU A 1 470 ? 24.577 29.015 -30.393 1.00 92.31 470 LEU A CA 1
ATOM 3530 C C . LEU A 1 470 ? 23.858 28.250 -31.514 1.00 92.31 470 LEU A C 1
ATOM 3532 O O . LEU A 1 470 ? 24.197 28.420 -32.684 1.00 92.31 470 LEU A O 1
ATOM 3536 N N . LYS A 1 471 ? 22.863 27.416 -31.181 1.00 91.38 471 LYS A N 1
ATOM 3537 C CA . LYS A 1 471 ? 22.154 26.550 -32.135 1.00 91.38 471 LYS A CA 1
ATOM 3538 C C . LYS A 1 471 ? 21.504 27.336 -33.277 1.00 91.38 471 LYS A C 1
ATOM 3540 O O . LYS A 1 471 ? 21.720 27.004 -34.439 1.00 91.38 471 LYS A O 1
ATOM 3545 N N . GLU A 1 472 ? 20.739 28.379 -32.957 1.00 92.19 472 GLU A N 1
ATOM 3546 C CA . GLU A 1 472 ? 20.051 29.198 -33.968 1.00 92.19 472 GLU A CA 1
ATOM 3547 C C . GLU A 1 472 ? 21.051 29.962 -34.843 1.00 92.19 472 GLU A C 1
ATOM 3549 O O . GLU A 1 472 ? 20.928 29.982 -36.066 1.00 92.19 472 GLU A O 1
ATOM 3554 N N . GLN A 1 473 ? 22.100 30.522 -34.232 1.00 91.62 473 GLN A N 1
ATOM 3555 C CA . GLN A 1 473 ? 23.160 31.224 -34.955 1.00 91.62 473 GLN A CA 1
ATOM 3556 C C . GLN A 1 473 ? 23.893 30.297 -35.934 1.00 91.62 473 GLN A C 1
ATOM 3558 O O . GLN A 1 473 ? 24.139 30.681 -37.077 1.00 91.62 473 GLN A O 1
ATOM 3563 N N . ALA A 1 474 ? 24.211 29.075 -35.506 1.00 91.38 474 ALA A N 1
ATOM 3564 C CA . ALA A 1 474 ? 24.860 28.069 -36.336 1.00 91.38 474 ALA A CA 1
ATOM 3565 C C . ALA A 1 474 ? 23.992 27.677 -37.543 1.00 91.38 474 ALA A C 1
ATOM 3567 O O . ALA A 1 474 ? 24.492 27.609 -38.666 1.00 91.38 474 ALA A O 1
ATOM 3568 N N . GLN A 1 475 ? 22.683 27.499 -37.342 1.00 91.81 475 GLN A N 1
ATOM 3569 C CA . GLN A 1 475 ? 21.745 27.208 -38.430 1.00 91.81 475 GLN A CA 1
ATOM 3570 C C . GLN A 1 475 ? 21.640 28.364 -39.435 1.00 91.81 475 GLN A C 1
ATOM 3572 O O . GLN A 1 475 ? 21.673 28.124 -40.640 1.00 91.81 475 GLN A O 1
ATOM 3577 N N . ILE A 1 476 ? 21.588 29.616 -38.963 1.00 92.00 476 ILE A N 1
ATOM 3578 C CA . ILE A 1 476 ? 21.574 30.811 -39.830 1.00 92.00 476 ILE A CA 1
ATOM 3579 C C . ILE A 1 476 ? 22.855 30.902 -40.672 1.00 92.00 476 ILE A C 1
ATOM 3581 O O . ILE A 1 476 ? 22.812 31.297 -41.835 1.00 92.00 476 ILE A O 1
ATOM 3585 N N . GLN A 1 477 ? 23.993 30.508 -40.100 1.00 91.19 477 GLN A N 1
ATOM 3586 C CA . GLN A 1 477 ? 25.284 30.457 -40.789 1.00 91.19 477 GLN A CA 1
ATOM 3587 C C . GLN A 1 477 ? 25.422 29.271 -41.760 1.00 91.19 477 GLN A C 1
ATOM 3589 O O . GLN A 1 477 ? 26.442 29.167 -42.439 1.00 91.19 477 GLN A O 1
ATOM 3594 N N . GLY A 1 478 ? 24.415 28.397 -41.859 1.00 90.12 478 GLY A N 1
ATOM 3595 C CA . GLY A 1 478 ? 24.390 27.264 -42.786 1.00 90.12 478 GLY A CA 1
ATOM 3596 C C . GLY A 1 478 ? 24.997 25.968 -42.241 1.00 90.12 478 GLY A C 1
ATOM 3597 O O . GLY A 1 478 ? 25.249 25.051 -43.022 1.00 90.12 478 GLY A O 1
ATOM 3598 N N . TYR A 1 479 ? 25.236 25.866 -40.929 1.00 93.31 479 TYR A N 1
ATOM 3599 C CA . TYR A 1 479 ? 25.647 24.613 -40.292 1.00 93.31 479 TYR A CA 1
ATOM 3600 C C . TYR A 1 479 ? 24.447 23.687 -40.066 1.00 93.31 479 TYR A C 1
ATOM 3602 O O . TYR A 1 479 ? 23.362 24.120 -39.671 1.00 93.31 479 TYR A O 1
ATOM 3610 N N . THR A 1 480 ? 24.661 22.382 -40.239 1.00 93.62 480 THR A N 1
ATOM 3611 C CA . THR A 1 480 ? 23.698 21.359 -39.809 1.00 93.62 480 THR A CA 1
ATOM 3612 C C . THR A 1 480 ? 23.955 21.037 -38.343 1.00 93.62 480 THR A C 1
ATOM 3614 O O . THR A 1 480 ? 25.021 20.536 -38.002 1.00 93.62 480 THR A O 1
ATOM 3617 N N . VAL A 1 481 ? 23.000 21.351 -37.467 1.00 94.19 481 VAL A N 1
ATOM 3618 C CA . VAL A 1 481 ? 23.172 21.216 -36.013 1.00 94.19 481 VAL A CA 1
ATOM 3619 C C . VAL A 1 481 ? 22.435 19.986 -35.497 1.00 94.19 481 VAL A C 1
ATOM 3621 O O . VAL A 1 481 ? 21.216 19.894 -35.646 1.00 94.19 481 VAL A O 1
ATOM 3624 N N . VAL A 1 482 ? 23.163 19.066 -34.864 1.00 94.31 482 VAL A N 1
ATOM 3625 C CA . VAL A 1 482 ? 22.635 17.792 -34.348 1.00 94.31 482 VAL A CA 1
ATOM 3626 C C . VAL A 1 482 ? 23.007 17.563 -32.881 1.00 94.31 482 VAL A C 1
ATOM 3628 O O . VAL A 1 482 ? 24.016 18.062 -32.387 1.00 94.31 482 VAL A O 1
ATOM 3631 N N . GLU A 1 483 ? 22.167 16.818 -32.165 1.00 93.19 483 GLU A N 1
ATOM 3632 C CA . GLU A 1 483 ? 22.391 16.428 -30.764 1.00 93.19 483 GLU A CA 1
ATOM 3633 C C . GLU A 1 483 ? 23.455 15.339 -30.652 1.00 93.19 483 GLU A C 1
ATOM 3635 O O . GLU A 1 483 ? 23.599 14.518 -31.559 1.00 93.19 483 GLU A O 1
ATOM 3640 N N . ALA A 1 484 ? 24.109 15.238 -29.493 1.00 92.62 484 ALA A N 1
ATOM 3641 C CA . ALA A 1 484 ? 25.076 14.177 -29.218 1.00 92.62 484 ALA A CA 1
ATOM 3642 C C . ALA A 1 484 ? 24.513 12.760 -29.448 1.00 92.62 484 ALA A C 1
ATOM 3644 O O . ALA A 1 484 ? 25.186 11.933 -30.060 1.00 92.62 484 ALA A O 1
ATOM 3645 N N . SER A 1 485 ? 23.262 12.486 -29.046 1.00 92.31 485 SER A N 1
ATOM 3646 C CA . SER A 1 485 ? 22.604 11.188 -29.288 1.00 92.31 485 SER A CA 1
ATOM 3647 C C . SER A 1 485 ? 22.420 10.902 -30.780 1.00 92.31 485 SER A C 1
ATOM 3649 O O . SER A 1 485 ? 22.554 9.763 -31.224 1.00 92.31 485 SER A O 1
ATOM 3651 N N . THR A 1 486 ? 22.179 11.944 -31.576 1.00 92.81 486 THR A N 1
ATOM 3652 C CA . THR A 1 486 ? 22.029 11.840 -33.031 1.00 92.81 486 THR A CA 1
ATOM 3653 C C . THR A 1 486 ? 23.366 11.602 -33.732 1.00 92.81 486 THR A C 1
ATOM 3655 O O . THR A 1 486 ? 23.394 10.850 -34.704 1.00 92.81 486 THR A O 1
ATOM 3658 N N . VAL A 1 487 ? 24.473 12.165 -33.235 1.00 93.94 487 VAL A N 1
ATOM 3659 C CA . VAL A 1 487 ? 25.821 11.905 -33.781 1.00 93.94 487 VAL A CA 1
ATOM 3660 C C . VAL A 1 487 ? 26.164 10.420 -33.670 1.00 93.94 487 VAL A C 1
ATOM 3662 O O . VAL A 1 487 ? 26.468 9.782 -34.677 1.00 93.94 487 VAL A O 1
ATOM 3665 N N . VAL A 1 488 ? 26.033 9.846 -32.466 1.00 94.88 488 VAL A N 1
ATOM 3666 C CA . VAL A 1 488 ? 26.322 8.419 -32.224 1.00 94.88 488 VAL A CA 1
ATOM 3667 C C . VAL A 1 488 ? 25.410 7.530 -33.071 1.00 94.88 488 VAL A C 1
ATOM 3669 O O . VAL A 1 488 ? 25.872 6.593 -33.718 1.00 94.88 488 VAL A O 1
ATOM 3672 N N . ALA A 1 489 ? 24.115 7.852 -33.123 1.00 94.12 489 ALA A N 1
ATOM 3673 C CA . ALA A 1 489 ? 23.139 7.105 -33.908 1.00 94.12 489 ALA A CA 1
ATOM 3674 C C . ALA A 1 489 ? 23.444 7.141 -35.419 1.00 94.12 489 ALA A C 1
ATOM 3676 O O . ALA A 1 489 ? 23.357 6.116 -36.094 1.00 94.12 489 ALA A O 1
ATOM 3677 N N . THR A 1 490 ? 23.832 8.300 -35.956 1.00 94.12 490 THR A N 1
ATOM 3678 C CA . THR A 1 490 ? 24.166 8.457 -37.382 1.00 94.12 490 THR A CA 1
ATOM 3679 C C . THR A 1 490 ? 25.425 7.675 -37.740 1.00 94.12 490 THR A C 1
ATOM 3681 O O . THR A 1 490 ? 25.436 6.970 -38.749 1.00 94.12 490 THR A O 1
ATOM 3684 N N . HIS A 1 491 ? 26.445 7.734 -36.883 1.00 95.25 491 HIS A N 1
ATOM 3685 C CA . HIS A 1 491 ? 27.674 6.964 -37.049 1.00 95.25 491 HIS A CA 1
ATOM 3686 C C . HIS A 1 491 ? 27.410 5.454 -37.015 1.00 95.25 491 HIS A C 1
ATOM 3688 O O . HIS A 1 491 ? 27.833 4.736 -37.918 1.00 95.25 491 HIS A O 1
ATOM 3694 N N . LEU A 1 492 ? 26.624 4.975 -36.045 1.00 94.88 492 LEU A N 1
ATOM 3695 C CA . LEU A 1 492 ? 26.238 3.567 -35.972 1.00 94.88 492 LEU A CA 1
ATOM 3696 C C . LEU A 1 492 ? 25.472 3.119 -37.225 1.00 94.88 492 LEU A C 1
ATOM 3698 O O . LEU A 1 492 ? 25.770 2.067 -37.785 1.00 94.88 492 LEU A O 1
ATOM 3702 N N . ASN A 1 493 ? 24.509 3.916 -37.695 1.00 94.31 493 ASN A N 1
ATOM 3703 C CA . ASN A 1 493 ? 23.754 3.601 -38.909 1.00 94.31 493 ASN A CA 1
ATOM 3704 C C . ASN A 1 493 ? 24.656 3.528 -40.151 1.00 94.31 493 ASN A C 1
ATOM 3706 O O . ASN A 1 493 ? 24.482 2.639 -40.986 1.00 94.31 493 ASN A O 1
ATOM 3710 N N . HIS A 1 494 ? 25.623 4.443 -40.264 1.00 94.50 494 HIS A N 1
ATOM 3711 C CA . HIS A 1 494 ? 26.602 4.437 -41.347 1.00 94.50 494 HIS A CA 1
ATOM 3712 C C . HIS A 1 494 ? 27.428 3.143 -41.337 1.00 94.50 494 HIS A C 1
ATOM 3714 O O . HIS A 1 494 ? 27.478 2.442 -42.348 1.00 94.50 494 HIS A O 1
ATOM 3720 N N . LEU A 1 495 ? 27.978 2.769 -40.178 1.00 94.44 495 LEU A N 1
ATOM 3721 C CA . LEU A 1 495 ? 28.803 1.567 -40.031 1.00 94.44 495 LEU A CA 1
ATOM 3722 C C . LEU A 1 495 ? 28.027 0.268 -40.270 1.00 94.44 495 LEU A C 1
ATOM 3724 O O . LEU A 1 495 ? 28.534 -0.616 -40.959 1.00 94.44 495 LEU A O 1
ATOM 3728 N N . ILE A 1 496 ? 26.800 0.158 -39.748 1.00 92.88 496 ILE A N 1
ATOM 3729 C CA . ILE A 1 496 ? 25.927 -1.005 -39.979 1.00 92.88 496 ILE A CA 1
ATOM 3730 C C . ILE A 1 496 ? 25.616 -1.151 -41.474 1.00 92.88 496 ILE A C 1
ATOM 3732 O O . ILE A 1 496 ? 25.623 -2.261 -42.000 1.00 92.88 496 ILE A O 1
ATOM 3736 N N . SER A 1 497 ? 25.376 -0.037 -42.171 1.00 91.81 497 SER A N 1
ATOM 3737 C CA . SER A 1 497 ? 25.109 -0.044 -43.614 1.00 91.81 497 SER A CA 1
ATOM 3738 C C . SER A 1 497 ? 26.345 -0.440 -44.421 1.00 91.81 497 SER A C 1
ATOM 3740 O O . SER A 1 497 ? 26.243 -1.233 -45.353 1.00 91.81 497 SER A O 1
ATOM 3742 N N . GLN A 1 498 ? 27.519 0.070 -44.043 1.00 93.31 498 GLN A N 1
ATOM 3743 C CA . GLN A 1 498 ? 28.786 -0.239 -44.703 1.00 93.31 498 GLN A CA 1
ATOM 3744 C C . GLN A 1 498 ? 29.181 -1.715 -44.545 1.00 93.31 498 GLN A C 1
ATOM 3746 O O . GLN A 1 498 ? 29.670 -2.322 -45.495 1.00 93.31 498 GLN A O 1
ATOM 3751 N N . HIS A 1 499 ? 28.921 -2.303 -43.375 1.00 93.50 499 HIS A N 1
ATOM 3752 C CA . HIS A 1 499 ? 29.266 -3.690 -43.050 1.00 93.50 499 HIS A CA 1
ATOM 3753 C C . HIS A 1 499 ? 28.058 -4.638 -43.125 1.00 93.50 499 HIS A C 1
ATOM 3755 O O . HIS A 1 499 ? 28.063 -5.713 -42.523 1.00 93.50 499 HIS A O 1
ATOM 3761 N N . ALA A 1 500 ? 27.014 -4.277 -43.880 1.00 92.00 500 ALA A N 1
ATOM 3762 C CA . ALA A 1 500 ? 25.788 -5.070 -43.987 1.00 92.00 500 ALA A CA 1
ATOM 3763 C C . ALA A 1 500 ? 26.055 -6.521 -44.432 1.00 92.00 500 ALA A C 1
ATOM 3765 O O . ALA A 1 500 ? 25.439 -7.450 -43.915 1.00 92.00 500 ALA A O 1
ATOM 3766 N N . ALA A 1 501 ? 27.016 -6.725 -45.340 1.00 92.56 501 ALA A N 1
ATOM 3767 C CA . ALA A 1 501 ? 27.403 -8.054 -45.809 1.00 92.56 501 ALA A CA 1
ATOM 3768 C C . ALA A 1 501 ? 28.046 -8.920 -44.708 1.00 92.56 501 ALA A C 1
ATOM 3770 O O . ALA A 1 501 ? 27.838 -10.128 -44.681 1.00 92.56 501 ALA A O 1
ATOM 3771 N N . GLU A 1 502 ? 28.805 -8.321 -43.788 1.00 90.88 502 GLU A N 1
ATOM 3772 C CA . GLU A 1 502 ? 29.479 -9.039 -42.695 1.00 90.88 502 GLU A CA 1
ATOM 3773 C C . GLU A 1 502 ? 28.540 -9.361 -41.527 1.00 90.88 502 GLU A C 1
ATOM 3775 O O . GLU A 1 502 ? 28.761 -10.338 -40.798 1.00 90.88 502 GLU A O 1
ATOM 3780 N N . LEU A 1 503 ? 27.499 -8.535 -41.373 1.00 90.88 503 LEU A N 1
ATOM 3781 C CA . LEU A 1 503 ? 26.398 -8.720 -40.430 1.00 90.88 503 LEU A CA 1
ATOM 3782 C C . LEU A 1 503 ? 25.388 -9.771 -40.902 1.00 90.88 503 LEU A C 1
ATOM 3784 O O . LEU A 1 503 ? 24.681 -10.331 -40.071 1.00 90.88 503 LEU A O 1
ATOM 3788 N N . PHE A 1 504 ? 25.316 -10.050 -42.206 1.00 92.69 504 PHE A N 1
ATOM 3789 C CA . PHE A 1 504 ? 24.477 -11.113 -42.754 1.00 92.69 504 PHE A CA 1
ATOM 3790 C C . PHE A 1 504 ? 25.205 -12.463 -42.697 1.00 92.69 504 PHE A C 1
ATOM 3792 O O . PHE A 1 504 ? 25.783 -12.945 -43.674 1.00 92.69 504 PHE A O 1
ATOM 3799 N N . GLY A 1 505 ? 25.218 -13.064 -41.508 1.00 91.19 505 GLY A N 1
ATOM 3800 C CA . GLY A 1 505 ? 25.807 -14.371 -41.267 1.00 91.19 505 GLY A CA 1
ATOM 3801 C C . GLY A 1 505 ? 24.873 -15.530 -41.615 1.00 91.19 505 GLY A C 1
ATOM 3802 O O . GLY A 1 505 ? 23.772 -15.377 -42.142 1.00 91.19 505 GLY A O 1
ATOM 3803 N N . ARG A 1 506 ? 25.313 -16.749 -41.277 1.00 90.94 506 ARG A N 1
ATOM 3804 C CA . ARG A 1 506 ? 24.490 -17.960 -41.447 1.00 90.94 506 ARG A CA 1
ATOM 3805 C C . ARG A 1 506 ? 23.234 -17.939 -40.577 1.00 90.94 506 ARG A C 1
ATOM 3807 O O . ARG A 1 506 ? 22.223 -18.497 -40.986 1.00 90.94 506 ARG A O 1
ATOM 3814 N N . GLN A 1 507 ? 23.306 -17.331 -39.392 1.00 89.38 507 GLN A N 1
ATOM 3815 C CA . GLN A 1 507 ? 22.161 -17.233 -38.487 1.00 89.38 507 GLN A CA 1
ATOM 3816 C C . GLN A 1 507 ? 21.078 -16.335 -39.090 1.00 89.38 507 GLN A C 1
ATOM 3818 O O . GLN A 1 507 ? 19.923 -16.742 -39.166 1.00 89.38 507 GLN A O 1
ATOM 3823 N N . GLU A 1 508 ? 21.463 -15.169 -39.605 1.00 91.00 508 GLU A N 1
ATOM 3824 C CA . GLU A 1 508 ? 20.558 -14.222 -40.258 1.00 91.00 508 GLU A CA 1
ATOM 3825 C C . GLU A 1 508 ? 19.990 -14.806 -41.556 1.00 91.00 508 GLU A C 1
ATOM 3827 O O . GLU A 1 508 ? 18.795 -14.676 -41.817 1.00 91.00 508 GLU A O 1
ATOM 3832 N N . ALA A 1 509 ? 20.815 -15.509 -42.342 1.00 92.69 509 ALA A N 1
ATOM 3833 C CA . ALA A 1 509 ? 20.364 -16.199 -43.547 1.00 92.69 509 ALA A CA 1
ATOM 3834 C C . ALA A 1 509 ? 19.330 -17.293 -43.240 1.00 92.69 509 ALA A C 1
ATOM 3836 O O . ALA A 1 509 ? 18.309 -17.365 -43.921 1.00 92.69 509 ALA A O 1
ATOM 3837 N N . GLN A 1 510 ? 19.554 -18.105 -42.201 1.00 91.88 510 GLN A N 1
ATOM 3838 C CA . GLN A 1 510 ? 18.593 -19.124 -41.775 1.00 91.88 510 GLN A CA 1
ATOM 3839 C C . GLN A 1 510 ? 17.285 -18.487 -41.292 1.00 91.88 510 GLN A C 1
ATOM 3841 O O . GLN A 1 510 ? 16.218 -18.888 -41.737 1.00 91.88 510 GLN A O 1
ATOM 3846 N N . GLN A 1 511 ? 17.355 -17.454 -40.449 1.00 91.62 511 GLN A N 1
ATOM 3847 C CA . GLN A 1 511 ? 16.162 -16.748 -39.965 1.00 91.62 511 GLN A CA 1
ATOM 3848 C C . GLN A 1 511 ? 15.363 -16.110 -41.108 1.00 91.62 511 GLN A C 1
ATOM 3850 O O . GLN A 1 511 ? 14.130 -16.122 -41.092 1.00 91.62 511 GLN A O 1
ATOM 3855 N N . LEU A 1 512 ? 16.052 -15.561 -42.112 1.00 92.50 512 LEU A N 1
ATOM 3856 C CA . LEU A 1 512 ? 15.407 -15.012 -43.298 1.00 92.50 512 LEU A CA 1
ATOM 3857 C C . LEU A 1 512 ? 14.736 -16.114 -44.128 1.00 92.50 512 LEU A C 1
ATOM 3859 O O . LEU A 1 512 ? 13.591 -15.941 -44.542 1.00 92.50 512 LEU A O 1
ATOM 3863 N N . LEU A 1 513 ? 15.407 -17.252 -44.330 1.00 92.75 513 LEU A N 1
ATOM 3864 C CA . LEU A 1 513 ? 14.826 -18.418 -45.000 1.00 92.75 513 LEU A CA 1
ATOM 3865 C C . LEU A 1 513 ? 13.583 -18.929 -44.265 1.00 92.75 513 LEU A C 1
ATOM 3867 O O . LEU A 1 513 ? 12.554 -19.137 -44.905 1.00 92.75 513 LEU A O 1
ATOM 3871 N N . ASP A 1 514 ? 13.638 -19.051 -42.938 1.00 91.81 514 ASP A N 1
ATOM 3872 C CA . ASP A 1 514 ? 12.507 -19.483 -42.110 1.00 91.81 514 ASP A CA 1
ATOM 3873 C C . ASP A 1 514 ? 11.318 -18.514 -42.245 1.00 91.81 514 ASP A C 1
ATOM 3875 O O . ASP A 1 514 ? 10.165 -18.934 -42.370 1.00 91.81 514 ASP A O 1
ATOM 3879 N N . ARG A 1 515 ? 11.583 -17.201 -42.289 1.00 91.94 515 ARG A N 1
ATOM 3880 C CA . ARG A 1 515 ? 10.549 -16.176 -42.495 1.00 91.94 515 ARG A CA 1
ATOM 3881 C C . ARG A 1 515 ? 9.921 -16.256 -43.887 1.00 91.94 515 ARG A C 1
ATOM 3883 O O . ARG A 1 515 ? 8.705 -16.104 -44.003 1.00 91.94 515 ARG A O 1
ATOM 3890 N N . VAL A 1 516 ? 10.722 -16.488 -44.927 1.00 92.69 516 VAL A N 1
ATOM 3891 C CA . VAL A 1 516 ? 10.242 -16.645 -46.310 1.00 92.69 516 VAL A CA 1
ATOM 3892 C C . VAL A 1 516 ? 9.468 -17.954 -46.477 1.00 92.69 516 VAL A C 1
ATOM 3894 O O . VAL A 1 516 ? 8.443 -17.963 -47.153 1.00 92.69 516 VAL A O 1
ATOM 3897 N N . ALA A 1 517 ? 9.884 -19.036 -45.812 1.00 91.88 517 ALA A N 1
ATOM 3898 C CA . ALA A 1 517 ? 9.176 -20.318 -45.809 1.00 91.88 517 ALA A CA 1
ATOM 3899 C C . ALA A 1 517 ? 7.747 -20.204 -45.256 1.00 91.88 517 ALA A C 1
ATOM 3901 O O . ALA A 1 517 ? 6.851 -20.899 -45.725 1.00 91.88 517 ALA A O 1
ATOM 3902 N N . GLN A 1 518 ? 7.505 -19.296 -44.306 1.00 92.25 518 GLN A N 1
ATOM 3903 C CA . GLN A 1 518 ? 6.156 -19.034 -43.795 1.00 92.25 518 GLN A CA 1
ATOM 3904 C C . GLN A 1 518 ? 5.236 -18.380 -44.838 1.00 92.25 518 GLN A C 1
ATOM 3906 O O . GLN A 1 518 ? 4.033 -18.631 -44.824 1.00 92.25 518 GLN A O 1
ATOM 3911 N N . GLU A 1 519 ? 5.770 -17.549 -45.739 1.00 92.44 519 GLU A N 1
ATOM 3912 C CA . GLU A 1 519 ? 4.968 -16.858 -46.763 1.00 92.44 519 GLU A CA 1
ATOM 3913 C C . GLU A 1 519 ? 4.893 -17.624 -48.089 1.00 92.44 519 GLU A C 1
ATOM 3915 O O . GLU A 1 519 ? 3.861 -17.602 -48.760 1.00 92.44 519 GLU A O 1
ATOM 3920 N N . MET A 1 520 ? 5.966 -18.322 -48.469 1.00 94.25 520 MET A N 1
ATOM 3921 C CA . MET A 1 520 ? 6.096 -19.042 -49.740 1.00 94.25 520 MET A CA 1
ATOM 3922 C C . MET A 1 520 ? 6.612 -20.482 -49.541 1.00 94.25 520 MET A C 1
ATOM 3924 O O . MET A 1 520 ? 7.639 -20.847 -50.115 1.00 94.25 520 MET A O 1
ATOM 3928 N N . PRO A 1 521 ? 5.897 -21.343 -48.786 1.00 90.25 521 PRO A N 1
ATOM 3929 C CA . PRO A 1 521 ? 6.399 -22.660 -48.374 1.00 90.25 521 PRO A CA 1
ATOM 3930 C C . PRO A 1 521 ? 6.773 -23.565 -49.552 1.00 90.25 521 PRO A C 1
ATOM 3932 O O . PRO A 1 521 ? 7.864 -24.121 -49.574 1.00 90.25 521 PRO A O 1
ATOM 3935 N N . LYS A 1 522 ? 5.925 -23.632 -50.589 1.00 89.62 522 LYS A N 1
ATOM 3936 C CA . LYS A 1 522 ? 6.168 -24.474 -51.776 1.00 89.62 522 LYS A CA 1
ATOM 3937 C C . LYS A 1 522 ? 7.450 -24.103 -52.528 1.00 89.62 522 LYS A C 1
ATOM 3939 O O . LYS A 1 522 ? 8.126 -24.977 -53.043 1.00 89.62 522 LYS A O 1
ATOM 3944 N N . LEU A 1 523 ? 7.768 -22.808 -52.605 1.00 90.56 523 LEU A N 1
ATOM 3945 C CA . LEU A 1 523 ? 8.968 -22.332 -53.297 1.00 90.56 523 LEU A CA 1
ATOM 3946 C C . LEU A 1 523 ? 10.229 -22.669 -52.497 1.00 90.56 523 LEU A C 1
ATOM 3948 O O . LEU A 1 523 ? 11.245 -23.032 -53.080 1.00 90.56 523 LEU A O 1
ATOM 3952 N N . THR A 1 524 ? 10.164 -22.532 -51.172 1.00 89.69 524 THR A N 1
ATOM 3953 C CA . THR A 1 524 ? 11.304 -22.813 -50.299 1.00 89.69 524 THR A CA 1
ATOM 3954 C C . THR A 1 524 ? 11.587 -24.313 -50.208 1.00 89.69 524 THR A C 1
ATOM 3956 O O . THR A 1 524 ? 12.751 -24.697 -50.274 1.00 89.69 524 THR A O 1
ATOM 3959 N N . GLU A 1 525 ? 10.544 -25.150 -50.123 1.00 87.94 525 GLU A N 1
ATOM 3960 C CA . GLU A 1 525 ? 10.655 -26.619 -50.104 1.00 87.94 525 GLU A CA 1
ATOM 3961 C C . GLU A 1 525 ? 11.295 -27.180 -51.386 1.00 87.94 525 GLU A C 1
ATOM 3963 O O . GLU A 1 525 ? 12.139 -28.067 -51.298 1.00 87.94 525 GLU A O 1
ATOM 3968 N N . ASP A 1 526 ? 10.951 -26.633 -52.559 1.00 89.50 526 ASP A N 1
ATOM 3969 C CA . ASP A 1 526 ? 11.514 -27.064 -53.850 1.00 89.50 526 ASP A CA 1
ATOM 3970 C C . ASP A 1 526 ? 12.958 -26.562 -54.090 1.00 89.50 526 ASP A C 1
ATOM 3972 O O . ASP A 1 526 ? 13.648 -27.070 -54.974 1.00 89.50 526 ASP A O 1
ATOM 3976 N N . LEU A 1 527 ? 13.420 -25.541 -53.352 1.00 92.50 527 LEU A N 1
ATOM 3977 C CA . LEU A 1 527 ? 14.703 -24.863 -53.594 1.00 92.50 527 LEU A CA 1
ATOM 3978 C C . LEU A 1 527 ? 15.808 -25.240 -52.591 1.00 92.50 527 LEU A C 1
ATOM 3980 O O . LEU A 1 527 ? 16.979 -25.270 -52.970 1.00 92.50 527 LEU A O 1
ATOM 3984 N N . VAL A 1 528 ? 15.474 -25.470 -51.315 1.00 87.94 528 VAL A N 1
ATOM 3985 C CA . VAL A 1 528 ? 16.446 -25.671 -50.221 1.00 87.94 528 VAL A CA 1
ATOM 3986 C C . VAL A 1 528 ? 16.055 -26.908 -49.394 1.00 87.94 528 VAL A C 1
ATOM 3988 O O . VAL A 1 528 ? 14.955 -26.921 -48.848 1.00 87.94 528 VAL A O 1
ATOM 3991 N N . PRO A 1 529 ? 16.925 -27.930 -49.220 1.00 68.94 529 PRO A N 1
ATOM 3992 C CA . PRO A 1 529 ? 18.338 -28.007 -49.611 1.00 68.94 529 PRO A CA 1
ATOM 3993 C C . PRO A 1 529 ? 18.581 -28.457 -51.065 1.00 68.94 529 PRO A C 1
ATOM 3995 O O . PRO A 1 529 ? 19.743 -28.568 -51.464 1.00 68.94 529 PRO A O 1
ATOM 3998 N N . GLY A 1 530 ? 17.508 -28.654 -51.839 1.00 52.66 530 GLY A N 1
ATOM 3999 C CA . GLY A 1 530 ? 17.523 -29.248 -53.178 1.00 52.66 530 GLY A CA 1
ATOM 4000 C C . GLY A 1 530 ? 17.142 -30.721 -53.174 1.00 52.66 530 GLY A C 1
ATOM 4001 O O . GLY A 1 530 ? 17.518 -31.431 -52.210 1.00 52.66 530 GLY A O 1
#

Solvent-accessible surface area (backbone atoms only — not comparable to full-atom values): 28554 Å² total; per-residue (Å²): 131,72,70,64,66,61,74,66,58,72,72,94,78,69,53,76,71,56,58,64,66,46,47,60,63,51,50,52,50,49,42,55,44,36,64,76,45,91,72,58,38,70,58,51,35,51,51,53,52,47,47,42,53,52,20,51,50,50,28,51,50,46,39,63,45,46,49,74,72,81,50,61,62,48,40,60,51,53,43,51,54,46,53,50,49,55,28,47,54,53,38,45,46,51,37,37,60,75,36,24,82,79,34,54,65,42,56,9,66,56,25,33,51,48,18,51,66,62,22,72,90,37,66,71,60,20,52,54,56,48,53,51,51,53,46,45,48,46,68,48,45,44,48,45,28,37,48,48,35,43,52,41,28,46,57,55,52,71,45,44,64,57,56,51,52,50,45,51,51,35,44,76,69,64,77,41,54,72,72,54,46,52,50,52,52,51,52,54,50,53,52,45,53,42,35,55,44,33,39,57,32,39,53,51,52,48,50,50,55,54,49,51,55,52,50,46,53,46,35,41,54,49,20,35,49,42,23,36,74,73,67,67,38,54,67,66,60,21,47,52,29,25,39,39,41,35,51,2,45,53,49,65,56,43,53,30,50,53,38,42,38,48,25,51,36,51,53,53,72,53,72,92,45,98,54,31,56,63,60,48,53,50,44,70,67,67,69,42,46,66,62,33,47,52,50,20,51,53,37,39,58,56,29,67,43,88,90,54,70,31,70,61,30,43,49,53,20,52,49,33,46,51,50,27,50,50,52,50,52,44,65,73,65,50,81,68,70,82,66,77,72,77,67,69,88,66,88,65,77,79,67,87,48,83,86,74,64,75,80,64,51,69,28,30,34,38,31,4,73,68,43,44,65,38,64,29,79,92,69,68,12,64,34,52,61,46,50,54,51,45,48,53,50,45,24,73,75,72,72,52,74,66,75,71,75,46,77,43,82,34,88,88,45,55,51,42,29,37,39,33,27,46,61,78,39,80,78,47,65,49,77,42,50,81,86,33,29,41,35,33,37,85,80,78,41,59,85,84,79,82,57,54,78,49,62,38,76,62,78,70,36,55,22,28,42,27,55,70,87,48,50,67,60,40,47,75,31,47,25,52,73,40,48,29,56,52,53,56,45,49,28,51,50,47,52,52,62,74,42,43,73,76,62,56,40,72,67,48,50,49,54,51,49,56,58,45,34,75,77,43,44,74,61,41,63,69,59,56,95,101

Radius of gyration: 37.48 Å; Cα contacts (8 Å, |Δi|>4): 632; chains: 1; bounding box: 86×74×97 Å

Sequence (530 aa):
MSNLAAMLRLPANLKSTQWQILAGPILILLILSMMVLPLPAFILDLLFTFNIALSIMVLLVAMFTQRTLEFAAFPTILLFTTLLRLALNVASTRIILMEGHTGAAAAGKVVEAFGHFLVGGNFAIGIVVFVILVIINFMVITKGAGRIAEVGARFVLDGMPGKQMAIDADLNAGLIGEDEAKKRRSEVTQEADFYGSMDGASKFVRGDAIAGILIMVINVVGGLLVGVLQHGMSMGHAAESYTLLTIGDGLVAQIPALVISTAAGVIVTRVSTDQDVGEQMVNQLFSNPSVMLLSAAVLGLLGLVPGMPNLVFLLFTAGLLGLAWWIRGREQKAPAEPKPVKMAENNTVVEATWNDVQLEDSLGMEVGYRLIPMVDFQQDGELLGRIRSIRKKFAQEMGFLPPVVHIRDNMDLQPARYRILMKGVEIGSGDAYPGRWLAINPGTAAGTLPGEATVDPAFGLNAIWIESALKEQAQIQGYTVVEASTVVATHLNHLISQHAAELFGRQEAQQLLDRVAQEMPKLTEDLVPG

Foldseek 3Di:
DPVVVVVPPDPPPDDPVNCVVVVVVVLVVVLVCLLVDADDLVVLVVLLVVLLVLLLVLLVCLQFDQDLLVPLCLLVSLLSSLSSLLSSLSNLLVQLLPPLLVFLCSNHPQLSVQLCVQCVVPVVNSVVVLVVLLCCLQVPQLVVLLVLLQVLLVVLLVCLVVQLVVLVVCPVVVVDDPVVSVVSNVVSVSSNVSSVSSNVSSVSLNVSSVSLVVSLVCQQVSQLCSCCPVVVHDSVSSNVRSNSSSSSSSVSSRSSSNSSSVSSNSSSPDDNDRGGPVCVVCCVCLVDLVNLLVVLVVLQVVLVDPPDPNVVSPVSSVVSNVSSVVNVVVVVVDPPPPPPPPPPPPPPPPDDDPVNDDFFAQKEKEAAQLCCCLVDPVNVRVLVVLLVVLQVVCCVVVVFGFGDYHYDYDNPDDRQKMFMDGRNHTPFIDGFDAQWKKFFDPPQFDDDDPAQWDAQRQPRTTIGTGHPVCQVVSVVRPTDIGHSSVSVSNNVSSSCVVCVVVRCDPVRVVVSLVVVCVVCVVVSVVVPPD

Nearest PDB structures (foldseek):
  6ai3-assembly2_B  TM=9.412E-01  e=1.036E-22  Salmonella enterica subsp. enterica serovar Typhimurium str. LT2
  6ch3-assembly1_A  TM=9.861E-01  e=7.633E-22  Salmonella enterica subsp. enterica serovar Typhimurium str. LT2
  6ch2-assembly1_A  TM=9.883E-01  e=1.300E-21  Salmonella enterica subsp. enterica serovar Typhimurium str. LT2
  6ai1-assembly2_B  TM=9.335E-01  e=1.764E-22  Salmonella enterica subsp. enterica serovar Typhimurium str. LT2
  6ai2-assembly2_B  TM=9.411E-01  e=2.631E-22  Salmonella enterica subsp. enterica serovar Typhimurium str. LT2

Secondary structure (DSSP, 8-state):
--HHHHHT---TT--HHHHHHHHHHHHHHHHHHHHHSPPPHHHHHHHHHHHHHHHHHHHHHHHH-SSGGGGTTHHHHHHHHHHHHHHHHHHHHHHHHHHGGG-TTTT-HHHHHHHHHHHTT-HHHHHHHHHHHHHIIIIIIIHHHHHHHHHHHHHHHHTHHHHHHHHHHHHHTTSS-HHHHHHHHHHHHHHHHHHHHHHHHHHHHHHHHHHHHHHHHHHHHHHHHHHHHTS---HHHHHHHHHHHHHHHHHHHHHHHHHHHHHHHHHHS----SS-HHHHHHHHHHS-HHHHHHHHHHHHHHHTSTTS-HHHHHHHHHHHHHHHHHHHHHHTS-----------S-----PPPGGG-PPPPSSEEEE-GGGHHHH-TTTT-HHHHHHHHHHHHHHHHHSSPPPP-EEEE-TTS-TTEEEEEETTEEEEEEE--TTEEEEE--S---S--SSEEEE-TTT--EEEEEEGGGHHHHHHTT-EEEEHHHHHHHHHHHHHHHTHHHH--HHHHHHHHHHHHHH-HHHHHHHS--

Organism: Escherichia coli (NCBI:txid562)